Protein AF-0000000066323265 (afdb_homodimer)

Sequence (594 aa):
MENSTPKKISESQIKNLALSGGGFYGFAVVGALKEIFDNYIDPNNIKTISGVSVGSIIATMLAIGYSIDEITKIMFEIDMDTLIKDSYFSYYTLWEKFGMYNADKLEQEIERIIRDKTHIKNCTFSQIEKNLIIVTTNLNYQRTRIFSKLETPTMIISKAVRMSISYPFIMVPVLFEGDLYGDGGETLNYPITLFDDDLDKTIGITFANHNENDDGTLKTRLPINNFYDYIVSLGLTMNRSSYISQISSKYLDRSIVIKINEDISSMQFNLDLKQKEYLFECGIKSVKQQIIKLINHMENSTPKKISESQIKNLALSGGGFYGFAVVGALKEIFDNYIDPNNIKTISGVSVGSIIATMLAIGYSIDEITKIMFEIDMDTLIKDSYFSYYTLWEKFGMYNADKLEQEIERIIRDKTHIKNCTFSQIEKNLIIVTTNLNYQRTRIFSKLETPTMIISKAVRMSISYPFIMVPVLFEGDLYGDGGETLNYPITLFDDDLDKTIGITFANHNENDDGTLKTRLPINNFYDYIVSLGLTMNRSSYISQISSKYLDRSIVIKINEDISSMQFNLDLKQKEYLFECGIKSVKQQIIKLINH

Nearest PDB structures (foldseek):
  4kyi-assembly2_C  TM=6.444E-01  e=1.370E-10  Legionella pneumophila subsp. pneumophila str. Philadelphia 1
  4akf-assembly1_A-2  TM=6.421E-01  e=3.275E-10  Legionella pneumophila
  4kyi-assembly3_E  TM=6.128E-01  e=1.370E-10  Legionella pneumophila subsp. pneumophila str. Philadelphia 1
  4kyi-assembly1_A  TM=6.511E-01  e=1.210E-09  Legionella pneumophila subsp. pneumophila str. Philadelphia 1
  4kyi-assembly4_G  TM=5.946E-01  e=5.645E-10  Legionella pneumophila subsp. pneumophila str. Philadelphia 1

Structure (mmCIF, N/CA/C/O backbone):
data_AF-0000000066323265-model_v1
#
loop_
_entity.id
_entity.type
_entity.pdbx_description
1 polymer 'Uncharacterized protein R571'
#
loop_
_atom_site.group_PDB
_atom_site.id
_atom_site.type_symbol
_atom_site.label_atom_id
_atom_site.label_alt_id
_atom_site.label_comp_id
_atom_site.label_asym_id
_atom_site.label_entity_id
_atom_site.label_seq_id
_atom_site.pdbx_PDB_ins_code
_atom_site.Cartn_x
_atom_site.Cartn_y
_atom_site.Cartn_z
_atom_site.occupancy
_atom_site.B_iso_or_equiv
_atom_site.auth_seq_id
_atom_site.auth_comp_id
_atom_site.auth_asym_id
_atom_site.auth_atom_id
_atom_site.pdbx_PDB_model_num
ATOM 1 N N . MET A 1 1 ? -33.438 32.906 30.25 1 30.38 1 MET A N 1
ATOM 2 C CA . MET A 1 1 ? -33.094 31.5 30.031 1 30.38 1 MET A CA 1
ATOM 3 C C . MET A 1 1 ? -31.625 31.328 29.688 1 30.38 1 MET A C 1
ATOM 5 O O . MET A 1 1 ? -31.172 31.781 28.641 1 30.38 1 MET A O 1
ATOM 9 N N . GLU A 1 2 ? -30.672 31.328 30.656 1 32.47 2 GLU A N 1
ATOM 10 C CA . GLU A 1 2 ? -29.234 31.531 30.609 1 32.47 2 GLU A CA 1
ATOM 11 C C . GLU A 1 2 ? -28.547 30.469 29.766 1 32.47 2 GLU A C 1
ATOM 13 O O . GLU A 1 2 ? -28.781 29.266 29.969 1 32.47 2 GLU A O 1
ATOM 18 N N . ASN A 1 3 ? -28.375 30.656 28.484 1 33.47 3 ASN A N 1
ATOM 19 C CA . ASN A 1 3 ? -27.781 29.781 27.484 1 33.47 3 ASN A CA 1
ATOM 20 C C . ASN A 1 3 ? -26.547 29.078 28.016 1 33.47 3 ASN A C 1
ATOM 22 O O . ASN A 1 3 ? -25.5 29.719 28.219 1 33.47 3 ASN A O 1
ATOM 26 N N . SER A 1 4 ? -26.656 28.141 28.984 1 36 4 SER A N 1
ATOM 27 C CA . SER A 1 4 ? -25.625 27.359 29.641 1 36 4 SER A CA 1
ATOM 28 C C . SER A 1 4 ? -24.609 26.812 28.641 1 36 4 SER A C 1
ATOM 30 O O . SER A 1 4 ? -24.984 26.109 27.688 1 36 4 SER A O 1
ATOM 32 N N . THR A 1 5 ? -23.641 27.547 28.281 1 41.78 5 THR A N 1
ATOM 33 C CA . THR A 1 5 ? -22.5 27.062 27.516 1 41.78 5 THR A CA 1
ATOM 34 C C . THR A 1 5 ? -22.125 25.656 27.938 1 41.78 5 THR A C 1
ATOM 36 O O . THR A 1 5 ? -21.844 25.406 29.109 1 41.78 5 THR A O 1
ATOM 39 N N . PRO A 1 6 ? -22.672 24.547 27.312 1 45.75 6 PRO A N 1
ATOM 40 C CA . PRO A 1 6 ? -22.375 23.172 27.75 1 45.75 6 PRO A CA 1
ATOM 41 C C . PRO A 1 6 ? -20.984 23.047 28.391 1 45.75 6 PRO A C 1
ATOM 43 O O . PRO A 1 6 ? -20.031 23.641 27.891 1 45.75 6 PRO A O 1
ATOM 46 N N . LYS A 1 7 ? -20.812 22.875 29.609 1 49.06 7 LYS A N 1
ATOM 47 C CA . LYS A 1 7 ? -19.641 22.672 30.469 1 49.06 7 LYS A CA 1
ATOM 48 C C . LYS A 1 7 ? -18.594 21.797 29.766 1 49.06 7 LYS A C 1
ATOM 50 O O . LYS A 1 7 ? -18.875 20.656 29.422 1 49.06 7 LYS A O 1
ATOM 55 N N . LYS A 1 8 ? -17.75 22.5 28.766 1 56.75 8 LYS A N 1
ATOM 56 C CA . LYS A 1 8 ? -16.578 21.719 28.328 1 56.75 8 LYS A CA 1
ATOM 57 C C . LYS A 1 8 ? -16.156 20.719 29.391 1 56.75 8 LYS A C 1
ATOM 59 O O . LYS A 1 8 ? -16.266 21 30.594 1 56.75 8 LYS A O 1
ATOM 64 N N . ILE A 1 9 ? -16.25 19.562 29.125 1 54.5 9 ILE A N 1
ATOM 65 C CA . ILE A 1 9 ? -15.953 18.516 30.094 1 54.5 9 ILE A CA 1
ATOM 66 C C . ILE A 1 9 ? -14.617 18.797 30.766 1 54.5 9 ILE A C 1
ATOM 68 O O . ILE A 1 9 ? -13.562 18.75 30.125 1 54.5 9 ILE A O 1
ATOM 72 N N . SER A 1 10 ? -14.547 19.906 31.625 1 50.97 10 SER A N 1
ATOM 73 C CA . SER A 1 10 ? -13.414 20.344 32.438 1 50.97 10 SER A CA 1
ATOM 74 C C . SER A 1 10 ? -12.383 19.234 32.594 1 50.97 10 SER A C 1
ATOM 76 O O . SER A 1 10 ? -11.18 19.5 32.562 1 50.97 10 SER A O 1
ATOM 78 N N . GLU A 1 11 ? -12.742 18.047 33 1 56.28 11 GLU A N 1
ATOM 79 C CA . GLU A 1 11 ? -11.867 16.984 33.5 1 56.28 11 GLU A CA 1
ATOM 80 C C . GLU A 1 11 ? -11.477 16.047 32.375 1 56.28 11 GLU A C 1
ATOM 82 O O . GLU A 1 11 ? -11.242 14.852 32.594 1 56.28 11 GLU A O 1
ATOM 87 N N . SER A 1 12 ? -11.352 16.656 31.125 1 64.69 12 SER A N 1
ATOM 88 C CA . SER A 1 12 ? -11.062 15.648 30.109 1 64.69 12 SER A CA 1
ATOM 89 C C . SER A 1 12 ? -9.609 15.188 30.172 1 64.69 12 SER A C 1
ATOM 91 O O . SER A 1 12 ? -8.703 16 30.375 1 64.69 12 SER A O 1
ATOM 93 N N . GLN A 1 13 ? -9.383 13.969 30.234 1 85.56 13 GLN A N 1
ATOM 94 C CA . GLN A 1 13 ? -8.094 13.305 30.328 1 85.56 13 GLN A CA 1
ATOM 95 C C . GLN A 1 13 ? -7.426 13.195 28.953 1 85.56 13 GLN A C 1
ATOM 97 O O . GLN A 1 13 ? -6.332 12.641 28.844 1 85.56 13 GLN A O 1
ATOM 102 N N . ILE A 1 14 ? -8.023 14.055 28 1 93.25 14 ILE A N 1
ATOM 103 C CA . ILE A 1 14 ? -7.496 13.914 26.641 1 93.25 14 ILE A CA 1
ATOM 104 C C . ILE A 1 14 ? -6.266 14.797 26.469 1 93.25 14 ILE A C 1
ATOM 106 O O . ILE A 1 14 ? -6.324 16.016 26.703 1 93.25 14 ILE A O 1
ATOM 110 N N . LYS A 1 15 ? -5.191 14.195 26 1 96.5 15 LYS A N 1
ATOM 111 C CA . LYS A 1 15 ? -3.926 14.906 25.875 1 96.5 15 LYS A CA 1
ATOM 112 C C . LYS A 1 15 ? -3.352 14.773 24.469 1 96.5 15 LYS A C 1
ATOM 114 O O . LYS A 1 15 ? -2.438 15.508 24.094 1 96.5 15 LYS A O 1
ATOM 119 N N . ASN A 1 16 ? -3.865 13.805 23.688 1 98 16 ASN A N 1
ATOM 120 C CA . ASN A 1 16 ? -3.316 13.508 22.359 1 98 16 ASN A CA 1
ATOM 121 C C . ASN A 1 16 ? -4.383 13.609 21.281 1 98 16 ASN A C 1
ATOM 123 O O . ASN A 1 16 ? -5.535 13.227 21.5 1 98 16 ASN A O 1
ATOM 127 N N . LEU A 1 17 ? -3.959 14.148 20.172 1 98.25 17 LEU A N 1
ATOM 128 C CA . LEU A 1 17 ? -4.781 14.219 18.969 1 98.25 17 LEU A CA 1
ATOM 129 C C . LEU A 1 17 ? -4.074 13.555 17.781 1 98.25 17 LEU A C 1
ATOM 131 O O . LEU A 1 17 ? -2.889 13.789 17.562 1 98.25 17 LEU A O 1
ATOM 135 N N . ALA A 1 18 ? -4.719 12.656 17.094 1 98.69 18 ALA A N 1
ATOM 136 C CA . ALA A 1 18 ? -4.191 12 15.898 1 98.69 18 ALA A CA 1
ATOM 137 C C . ALA A 1 18 ? -5.051 12.32 14.672 1 98.69 18 ALA A C 1
ATOM 139 O O . ALA A 1 18 ? -6.219 11.938 14.617 1 98.69 18 ALA A O 1
ATOM 140 N N . LEU A 1 19 ? -4.461 12.992 13.695 1 98.69 19 LEU A N 1
ATOM 141 C CA . LEU A 1 19 ? -5.184 13.43 12.508 1 98.69 19 LEU A CA 1
ATOM 142 C C . LEU A 1 19 ? -4.75 12.633 11.281 1 98.69 19 LEU A C 1
ATOM 144 O O . LEU A 1 19 ? -3.605 12.742 10.844 1 98.69 19 LEU A O 1
ATOM 148 N N . SER A 1 20 ? -5.648 11.891 10.68 1 97.38 20 SER A N 1
ATOM 149 C CA . SER A 1 20 ? -5.359 11.031 9.539 1 97.38 20 SER A CA 1
ATOM 150 C C . SER A 1 20 ? -5.172 11.852 8.266 1 97.38 20 SER A C 1
ATOM 152 O O . SER A 1 20 ? -5.559 13.023 8.211 1 97.38 20 SER A O 1
ATOM 154 N N . GLY A 1 21 ? -4.52 11.234 7.277 1 95.62 21 GLY A N 1
ATOM 155 C CA . GLY A 1 21 ? -4.555 11.797 5.934 1 95.62 21 GLY A CA 1
ATOM 156 C C . GLY A 1 21 ? -5.93 11.711 5.293 1 95.62 21 GLY A C 1
ATOM 157 O O . GLY A 1 21 ? -6.734 10.844 5.648 1 95.62 21 GLY A O 1
ATOM 158 N N . GLY A 1 22 ? -6.145 12.609 4.418 1 92.19 22 GLY A N 1
ATOM 159 C CA . GLY A 1 22 ? -7.465 12.625 3.807 1 92.19 22 GLY A CA 1
ATOM 160 C C . GLY A 1 22 ? -7.562 13.555 2.613 1 92.19 22 GLY A C 1
ATOM 161 O O . GLY A 1 22 ? -8.664 13.891 2.176 1 92.19 22 GLY A O 1
ATOM 162 N N . GLY A 1 23 ? -6.527 13.969 2.158 1 91.06 23 GLY A N 1
ATOM 163 C CA . GLY A 1 23 ? -6.559 14.875 1.021 1 91.06 23 GLY A CA 1
ATOM 164 C C . GLY A 1 23 ? -7.383 16.125 1.277 1 91.06 23 GLY A C 1
ATOM 165 O O . GLY A 1 23 ? -7.188 16.797 2.285 1 91.06 23 GLY A O 1
ATOM 166 N N . PHE A 1 24 ? -8.336 16.312 0.421 1 90.12 24 PHE A N 1
ATOM 167 C CA . PHE A 1 24 ? -9.109 17.547 0.484 1 90.12 24 PHE A CA 1
ATOM 168 C C . PHE A 1 24 ? -10.227 17.438 1.517 1 90.12 24 PHE A C 1
ATOM 170 O O . PHE A 1 24 ? -11.023 18.359 1.678 1 90.12 24 PHE A O 1
ATOM 177 N N . TYR A 1 25 ? -10.25 16.391 2.238 1 93.38 25 TYR A N 1
ATOM 178 C CA . TYR A 1 25 ? -11.18 16.266 3.359 1 93.38 25 TYR A CA 1
ATOM 179 C C . TYR A 1 25 ? -10.688 17.062 4.559 1 93.38 25 TYR A C 1
ATOM 181 O O . TYR A 1 25 ? -11.312 17.047 5.621 1 93.38 25 TYR A O 1
ATOM 189 N N . GLY A 1 26 ? -9.656 17.781 4.398 1 95.38 26 GLY A N 1
ATOM 190 C CA . GLY A 1 26 ? -9.094 18.594 5.461 1 95.38 26 GLY A CA 1
ATOM 191 C C . GLY A 1 26 ? -10.102 19.562 6.062 1 95.38 26 GLY A C 1
ATOM 192 O O . GLY A 1 26 ? -10.031 19.875 7.25 1 95.38 26 GLY A O 1
ATOM 193 N N . PHE A 1 27 ? -11.055 19.984 5.273 1 96.94 27 PHE A N 1
ATOM 194 C CA . PHE A 1 27 ? -12.086 20.891 5.754 1 96.94 27 PHE A CA 1
ATOM 195 C C . PHE A 1 27 ? -12.961 20.219 6.809 1 96.94 27 PHE A C 1
ATOM 197 O O . PHE A 1 27 ? -13.414 20.859 7.754 1 96.94 27 PHE A O 1
ATOM 204 N N . ALA A 1 28 ? -13.164 18.969 6.605 1 97.69 28 ALA A N 1
ATOM 205 C CA . ALA A 1 28 ? -13.945 18.203 7.578 1 97.69 28 ALA A CA 1
ATOM 206 C C . ALA A 1 28 ? -13.211 18.094 8.906 1 97.69 28 ALA A C 1
ATOM 208 O O . ALA A 1 28 ? -13.828 18.156 9.977 1 97.69 28 ALA A O 1
ATOM 209 N N . VAL A 1 29 ? -11.938 17.953 8.867 1 98.19 29 VAL A N 1
ATOM 210 C CA . VAL A 1 29 ? -11.117 17.891 10.078 1 98.19 29 VAL A CA 1
ATOM 211 C C . VAL A 1 29 ? -11.242 19.203 10.852 1 98.19 29 VAL A C 1
ATOM 213 O O . VAL A 1 29 ? -11.414 19.203 12.07 1 98.19 29 VAL A O 1
ATOM 216 N N . VAL A 1 30 ? -11.18 20.25 10.133 1 98.44 30 VAL A N 1
ATOM 217 C CA . VAL A 1 30 ? -11.266 21.578 10.758 1 98.44 30 VAL A CA 1
ATOM 218 C C . VAL A 1 30 ? -12.633 21.734 11.422 1 98.44 30 VAL A C 1
ATOM 220 O O . VAL A 1 30 ? -12.727 22.234 12.547 1 98.44 30 VAL A O 1
ATOM 223 N N . GLY A 1 31 ? -13.688 21.344 10.742 1 98.56 31 GLY A N 1
ATOM 224 C CA . GLY A 1 31 ? -15.008 21.375 11.336 1 98.56 31 GLY A CA 1
ATOM 225 C C . GLY A 1 31 ? -15.109 20.531 12.602 1 98.56 31 GLY A C 1
ATOM 226 O O . GLY A 1 31 ? -15.688 20.969 13.594 1 98.56 31 GLY A O 1
ATOM 227 N N . ALA A 1 32 ? -14.57 19.375 12.531 1 98.56 32 ALA A N 1
ATOM 228 C CA . ALA A 1 32 ? -14.578 18.484 13.688 1 98.56 32 ALA A CA 1
ATOM 229 C C . ALA A 1 32 ? -13.844 19.109 14.867 1 98.56 32 ALA A C 1
ATOM 231 O O . ALA A 1 32 ? -14.359 19.141 15.992 1 98.56 32 ALA A O 1
ATOM 232 N N . LEU A 1 33 ? -12.703 19.625 14.609 1 98.5 33 LEU A N 1
ATOM 233 C CA . LEU A 1 33 ? -11.891 20.219 15.664 1 98.5 33 LEU A CA 1
ATOM 234 C C . LEU A 1 33 ? -12.578 21.438 16.266 1 98.5 33 LEU A C 1
ATOM 236 O O . LEU A 1 33 ? -12.5 21.672 17.469 1 98.5 33 LEU A O 1
ATOM 240 N N . LYS A 1 34 ? -13.172 22.234 15.398 1 98.38 34 LYS A N 1
ATOM 241 C CA . LYS A 1 34 ? -13.906 23.391 15.906 1 98.38 34 LYS A CA 1
ATOM 242 C C . LYS A 1 34 ? -14.984 22.953 16.906 1 98.38 34 LYS A C 1
ATOM 244 O O . LYS A 1 34 ? -15.094 23.531 17.984 1 98.38 34 LYS A O 1
ATOM 249 N N . GLU A 1 35 ? -15.742 21.984 16.5 1 98 35 GLU A N 1
ATOM 250 C CA . GLU A 1 35 ? -16.781 21.484 17.391 1 98 35 GLU A CA 1
ATOM 251 C C . GLU A 1 35 ? -16.188 20.938 18.688 1 98 35 GLU A C 1
ATOM 253 O O . GLU A 1 35 ? -16.719 21.172 19.781 1 98 35 GLU A O 1
ATOM 258 N N . ILE A 1 36 ? -15.117 20.266 18.641 1 96.94 36 ILE A N 1
ATOM 259 C CA . ILE A 1 36 ? -14.469 19.656 19.812 1 96.94 36 ILE A CA 1
ATOM 260 C C . ILE A 1 36 ? -13.984 20.75 20.75 1 96.94 36 ILE A C 1
ATOM 262 O O . ILE A 1 36 ? -14.281 20.734 21.953 1 96.94 36 ILE A O 1
ATOM 266 N N . PHE A 1 37 ? -13.266 21.688 20.219 1 96.31 37 PHE A N 1
ATOM 267 C CA . PHE A 1 37 ? -12.586 22.672 21.047 1 96.31 37 PHE A CA 1
ATOM 268 C C . PHE A 1 37 ? -13.57 23.719 21.562 1 96.31 37 PHE A C 1
ATOM 270 O O . PHE A 1 37 ? -13.391 24.281 22.641 1 96.31 37 PHE A O 1
ATOM 277 N N . ASP A 1 38 ? -14.586 23.969 20.797 1 96 38 ASP A N 1
ATOM 278 C CA . ASP A 1 38 ? -15.57 24.953 21.219 1 96 38 ASP A CA 1
ATOM 279 C C . ASP A 1 38 ? -16.453 24.406 22.344 1 96 38 ASP A C 1
ATOM 281 O O . ASP A 1 38 ? -16.922 25.156 23.188 1 96 38 ASP A O 1
ATOM 285 N N . ASN A 1 39 ? -16.609 23.094 22.422 1 94.25 39 ASN A N 1
ATOM 286 C CA . ASN A 1 39 ? -17.719 22.625 23.25 1 94.25 39 ASN A CA 1
ATOM 287 C C . ASN A 1 39 ? -17.281 21.531 24.219 1 94.25 39 ASN A C 1
ATOM 289 O O . ASN A 1 39 ? -17.969 21.25 25.203 1 94.25 39 ASN A O 1
ATOM 293 N N . TYR A 1 40 ? -16.094 20.938 23.938 1 93.25 40 TYR A N 1
ATOM 294 C CA . TYR A 1 40 ? -15.898 19.719 24.703 1 93.25 40 TYR A CA 1
ATOM 295 C C . TYR A 1 40 ? -14.523 19.703 25.359 1 93.25 40 TYR A C 1
ATOM 297 O O . TYR A 1 40 ? -14.375 19.266 26.5 1 93.25 40 TYR A O 1
ATOM 305 N N . ILE A 1 41 ? -13.555 20.172 24.625 1 93.19 41 ILE A N 1
ATOM 306 C CA . ILE A 1 41 ? -12.188 20.047 25.125 1 93.19 41 ILE A CA 1
ATOM 307 C C . ILE A 1 41 ? -11.469 21.391 25.031 1 93.19 41 ILE A C 1
ATOM 309 O O . ILE A 1 41 ? -11.555 22.078 24 1 93.19 41 ILE A O 1
ATOM 313 N N . ASP A 1 42 ? -10.805 21.688 26.094 1 94.06 42 ASP A N 1
ATOM 314 C CA . ASP A 1 42 ? -9.914 22.844 26.047 1 94.06 42 ASP A CA 1
ATOM 315 C C . ASP A 1 42 ? -8.672 22.531 25.203 1 94.06 42 ASP A C 1
ATOM 317 O O . ASP A 1 42 ? -7.895 21.641 25.547 1 94.06 42 ASP A O 1
ATOM 321 N N . PRO A 1 43 ? -8.461 23.297 24.141 1 94.88 43 PRO A N 1
ATOM 322 C CA . PRO A 1 43 ? -7.316 23.016 23.266 1 94.88 43 PRO A CA 1
ATOM 323 C C . PRO A 1 43 ? -5.984 23.062 24.016 1 94.88 43 PRO A C 1
ATOM 325 O O . PRO A 1 43 ? -5.016 22.438 23.594 1 94.88 43 PRO A O 1
ATOM 328 N N . ASN A 1 44 ? -5.926 23.75 25.109 1 93.81 44 ASN A N 1
ATOM 329 C CA . ASN A 1 44 ? -4.699 23.859 25.891 1 93.81 44 ASN A CA 1
ATOM 330 C C . ASN A 1 44 ? -4.352 22.531 26.578 1 93.81 44 ASN A C 1
ATOM 332 O O . ASN A 1 44 ? -3.215 22.328 27 1 93.81 44 ASN A O 1
ATOM 336 N N . ASN A 1 45 ? -5.301 21.688 26.672 1 94.25 45 ASN A N 1
ATOM 337 C CA . ASN A 1 45 ? -5.066 20.375 27.25 1 94.25 45 ASN A CA 1
ATOM 338 C C . ASN A 1 45 ? -4.316 19.453 26.297 1 94.25 45 ASN A C 1
ATOM 340 O O . ASN A 1 45 ? -3.73 18.453 26.719 1 94.25 45 ASN A O 1
ATOM 344 N N . ILE A 1 46 ? -4.406 19.75 25.062 1 96.94 46 ILE A N 1
ATOM 345 C CA . ILE A 1 46 ? -3.736 18.922 24.062 1 96.94 46 ILE A CA 1
ATOM 346 C C . ILE A 1 46 ? -2.229 19.156 24.109 1 96.94 46 ILE A C 1
ATOM 348 O O . ILE A 1 46 ? -1.77 20.297 23.922 1 96.94 46 ILE A O 1
ATOM 352 N N . LYS A 1 47 ? -1.483 18.062 24.328 1 97.56 47 LYS A N 1
ATOM 353 C CA . LYS A 1 47 ? -0.037 18.188 24.484 1 97.56 47 LYS A CA 1
ATOM 354 C C . LYS A 1 47 ? 0.695 17.625 23.266 1 97.56 47 LYS A C 1
ATOM 356 O O . LYS A 1 47 ? 1.784 18.078 22.922 1 97.56 47 LYS A O 1
ATOM 361 N N . THR A 1 48 ? 0.13 16.578 22.703 1 98.38 48 THR A N 1
ATOM 362 C CA . THR A 1 48 ? 0.737 15.922 21.547 1 98.38 48 THR A CA 1
ATOM 363 C C . THR A 1 48 ? -0.253 15.836 20.391 1 98.38 48 THR A C 1
ATOM 365 O O . THR A 1 48 ? -1.419 15.492 20.578 1 98.38 48 THR A O 1
ATOM 368 N N . ILE A 1 49 ? 0.219 16.203 19.203 1 98.75 49 ILE A N 1
ATOM 369 C CA . ILE A 1 49 ? -0.61 16.125 18 1 98.75 49 ILE A CA 1
ATOM 370 C C . ILE A 1 49 ? 0.156 15.43 16.891 1 98.75 49 ILE A C 1
ATOM 372 O O . ILE A 1 49 ? 1.289 15.805 16.578 1 98.75 49 ILE A O 1
ATOM 376 N N . SER A 1 50 ? -0.375 14.383 16.328 1 98.81 50 SER A N 1
ATOM 377 C CA . SER A 1 50 ? 0.195 13.711 15.164 1 98.81 50 SER A CA 1
ATOM 378 C C . SER A 1 50 ? -0.652 13.945 13.914 1 98.81 50 SER A C 1
ATOM 380 O O . SER A 1 50 ? -1.868 14.125 14.008 1 98.81 50 SER A O 1
ATOM 382 N N . GLY A 1 51 ? 0.007 14.023 12.789 1 98.75 51 GLY A N 1
ATOM 383 C CA . GLY A 1 51 ? -0.721 14.266 11.555 1 98.75 51 GLY A CA 1
ATOM 384 C C . GLY A 1 51 ? -0.06 13.633 10.336 1 98.75 51 GLY A C 1
ATOM 385 O O . GLY A 1 51 ? 1.161 13.469 10.305 1 98.75 51 GLY A O 1
ATOM 386 N N . VAL A 1 52 ? -0.889 13.344 9.352 1 98.19 52 VAL A N 1
ATOM 387 C CA . VAL A 1 52 ? -0.461 12.797 8.07 1 98.19 52 VAL A CA 1
ATOM 388 C C . VAL A 1 52 ? -1.088 13.594 6.93 1 98.19 52 VAL A C 1
ATOM 390 O O . VAL A 1 52 ? -2.285 13.891 6.957 1 98.19 52 VAL A O 1
ATOM 393 N N . SER A 1 53 ? -0.28 13.938 5.883 1 97 53 SER A N 1
ATOM 394 C CA . SER A 1 53 ? -0.766 14.68 4.723 1 97 53 SER A CA 1
ATOM 395 C C . SER A 1 53 ? -1.51 15.938 5.145 1 97 53 SER A C 1
ATOM 397 O O . SER A 1 53 ? -0.966 16.781 5.871 1 97 53 SER A O 1
ATOM 399 N N . VAL A 1 54 ? -2.746 16.094 4.789 1 96 54 VAL A N 1
ATOM 400 C CA . VAL A 1 54 ? -3.492 17.281 5.172 1 96 54 VAL A CA 1
ATOM 401 C C . VAL A 1 54 ? -3.586 17.375 6.695 1 96 54 VAL A C 1
ATOM 403 O O . VAL A 1 54 ? -3.57 18.469 7.262 1 96 54 VAL A O 1
ATOM 406 N N . GLY A 1 55 ? -3.619 16.234 7.324 1 98 55 GLY A N 1
ATOM 407 C CA . GLY A 1 55 ? -3.596 16.203 8.781 1 98 55 GLY A CA 1
ATOM 408 C C . GLY A 1 55 ? -2.342 16.828 9.367 1 98 55 GLY A C 1
ATOM 409 O O . GLY A 1 55 ? -2.381 17.422 10.445 1 98 55 GLY A O 1
ATOM 410 N N . SER A 1 56 ? -1.242 16.656 8.656 1 98.69 56 SER A N 1
ATOM 411 C CA . SER 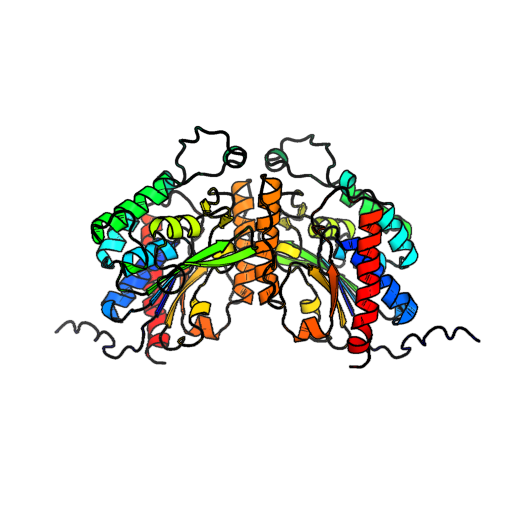A 1 56 ? 0.005 17.234 9.133 1 98.69 56 SER A CA 1
ATOM 412 C C . SER A 1 56 ? -0.032 18.766 9.062 1 98.69 56 SER A C 1
ATOM 414 O O . SER A 1 56 ? 0.549 19.453 9.906 1 98.69 56 SER A O 1
ATOM 416 N N . ILE A 1 57 ? -0.706 19.328 8.086 1 98 57 ILE A N 1
ATOM 417 C CA . ILE A 1 57 ? -0.858 20.766 7.961 1 98 57 ILE A CA 1
ATOM 418 C C . ILE A 1 57 ? -1.651 21.312 9.148 1 98 57 ILE A C 1
ATOM 420 O O . ILE A 1 57 ? -1.209 22.234 9.828 1 98 57 ILE A O 1
ATOM 424 N N . ILE A 1 58 ? -2.727 20.703 9.422 1 98.62 58 ILE A N 1
ATOM 425 C CA . ILE A 1 58 ? -3.619 21.141 10.492 1 98.62 58 ILE A CA 1
ATOM 426 C C . ILE A 1 58 ? -2.955 20.922 11.844 1 98.62 58 ILE A C 1
ATOM 428 O O . ILE A 1 58 ? -2.994 21.797 12.711 1 98.62 58 ILE A O 1
ATOM 432 N N . ALA A 1 59 ? -2.328 19.781 11.977 1 98.88 59 ALA A N 1
ATOM 433 C CA . ALA A 1 59 ? -1.607 19.484 13.219 1 98.88 59 ALA A CA 1
ATOM 434 C C . ALA A 1 59 ? -0.546 20.547 13.5 1 98.88 59 ALA A C 1
ATOM 436 O O . ALA A 1 59 ? -0.393 20.984 14.641 1 98.88 59 ALA A O 1
ATOM 437 N N . THR A 1 60 ? 0.12 20.906 12.477 1 98.88 60 THR A N 1
ATOM 438 C CA . THR A 1 60 ? 1.177 21.906 12.609 1 98.88 60 THR A CA 1
ATOM 439 C C . THR A 1 60 ? 0.603 23.234 13.078 1 98.88 60 THR A C 1
ATOM 441 O O . THR A 1 60 ? 1.1 23.828 14.039 1 98.88 60 THR A O 1
ATOM 444 N N . MET A 1 61 ? -0.432 23.703 12.438 1 98.75 61 MET A N 1
ATOM 445 C CA . MET A 1 61 ? -1.022 24.984 12.82 1 98.75 61 MET A CA 1
ATOM 446 C C . MET A 1 61 ? -1.504 24.938 14.266 1 98.75 61 MET A C 1
ATOM 448 O O . MET A 1 61 ? -1.294 25.906 15.016 1 98.75 61 MET A O 1
ATOM 452 N N . LEU A 1 62 ? -2.076 23.859 14.68 1 98.44 62 LEU A N 1
ATOM 453 C CA . LEU A 1 62 ? -2.512 23.719 16.062 1 98.44 62 LEU A CA 1
ATOM 454 C C . LEU A 1 62 ? -1.319 23.734 17.016 1 98.44 62 LEU A C 1
ATOM 456 O O . LEU A 1 62 ? -1.353 24.422 18.031 1 98.44 62 LEU A O 1
ATOM 460 N N . ALA A 1 63 ? -0.334 23.062 16.641 1 98.56 63 ALA A N 1
ATOM 461 C CA . ALA A 1 63 ? 0.814 22.875 17.516 1 98.56 63 ALA A CA 1
ATOM 462 C C . ALA A 1 63 ? 1.557 24.188 17.734 1 98.56 63 ALA A C 1
ATOM 464 O O . ALA A 1 63 ? 2.115 24.422 18.812 1 98.56 63 ALA A O 1
ATOM 465 N N . ILE A 1 64 ? 1.552 25.016 16.75 1 98.25 64 ILE A N 1
ATOM 466 C CA . ILE A 1 64 ? 2.355 26.234 16.875 1 98.25 64 ILE A CA 1
ATOM 467 C C . ILE A 1 64 ? 1.524 27.344 17.5 1 98.25 64 ILE A C 1
ATOM 469 O O . ILE A 1 64 ? 2.033 28.438 17.766 1 98.25 64 ILE A O 1
ATOM 473 N N . GLY A 1 65 ? 0.123 27.141 17.609 1 97.62 65 GLY A N 1
ATOM 474 C CA . GLY A 1 65 ? -0.616 28.047 18.484 1 97.62 65 GLY A CA 1
ATOM 475 C C . GLY A 1 65 ? -1.748 28.766 17.766 1 97.62 65 GLY A C 1
ATOM 476 O O . GLY A 1 65 ? -2.371 29.672 18.328 1 97.62 65 GLY A O 1
ATOM 477 N N . TYR A 1 66 ? -2.012 28.422 16.547 1 98.31 66 TYR A N 1
ATOM 478 C CA . TYR A 1 66 ? -3.197 28.984 15.914 1 98.31 66 TYR A CA 1
ATOM 479 C C . TYR A 1 66 ? -4.469 28.484 16.594 1 98.31 66 TYR A C 1
ATOM 481 O O . TYR A 1 66 ? -4.566 27.312 16.969 1 98.31 66 TYR A O 1
ATOM 489 N N . SER A 1 67 ? -5.391 29.438 16.766 1 98 67 SER A N 1
ATOM 490 C CA . SER A 1 67 ? -6.719 29.016 17.219 1 98 67 SER A CA 1
ATOM 491 C C . SER A 1 67 ? -7.48 28.312 16.109 1 98 67 SER A C 1
ATOM 493 O O . SER A 1 67 ? -7.133 28.422 14.93 1 98 67 SER A O 1
ATOM 495 N N . ILE A 1 68 ? -8.484 27.594 16.5 1 98.19 68 ILE A N 1
ATOM 496 C CA . ILE A 1 68 ? -9.266 26.859 15.5 1 98.19 68 ILE A CA 1
ATOM 497 C C . ILE A 1 68 ? -9.953 27.828 14.562 1 98.19 68 ILE A C 1
ATOM 499 O O . ILE A 1 68 ? -10.117 27.547 13.367 1 98.19 68 ILE A O 1
ATOM 503 N N . ASP A 1 69 ? -10.352 28.953 15.055 1 98.19 69 ASP A N 1
ATOM 504 C CA . ASP A 1 69 ? -10.961 29.984 14.203 1 98.19 69 ASP A CA 1
ATOM 505 C C . ASP A 1 69 ? -9.953 30.5 13.18 1 98.19 69 ASP A C 1
ATOM 507 O O . ASP A 1 69 ? -10.297 30.703 12.008 1 98.19 69 ASP A O 1
ATOM 511 N N . GLU A 1 70 ? -8.766 30.766 13.609 1 98.5 70 GLU A N 1
ATOM 512 C CA . GLU A 1 70 ? -7.719 31.188 12.688 1 98.5 70 GLU A CA 1
ATOM 513 C C . GLU A 1 70 ? -7.441 30.109 11.641 1 98.5 70 GLU A C 1
ATOM 515 O O . GLU A 1 70 ? -7.297 30.406 10.453 1 98.5 70 GLU A O 1
ATOM 520 N N . ILE A 1 71 ? -7.367 28.922 12.07 1 98.56 71 ILE A N 1
ATOM 521 C CA . ILE A 1 71 ? -7.098 27.812 11.172 1 98.56 71 ILE A CA 1
ATOM 522 C C . ILE A 1 71 ? -8.211 27.703 10.133 1 98.56 71 ILE A C 1
ATOM 524 O O . ILE A 1 71 ? -7.945 27.5 8.953 1 98.56 71 ILE A O 1
ATOM 528 N N . THR A 1 72 ? -9.453 27.781 10.617 1 98.12 72 THR A N 1
ATOM 529 C CA . THR A 1 72 ? -10.594 27.75 9.711 1 98.12 72 THR A CA 1
ATOM 530 C C . THR A 1 72 ? -10.453 28.797 8.617 1 98.12 72 THR A C 1
ATOM 532 O O . THR A 1 72 ? -10.586 28.5 7.43 1 98.12 72 THR A O 1
ATOM 535 N N . LYS A 1 73 ? -10.133 29.969 9.008 1 98 73 LYS A N 1
ATOM 536 C CA . LYS A 1 73 ? -9.961 31.078 8.055 1 98 73 LYS A CA 1
ATOM 537 C C . LYS A 1 73 ? -8.836 30.766 7.066 1 98 73 LYS A C 1
ATOM 539 O O . LYS A 1 73 ? -9.016 30.922 5.859 1 98 73 LYS A O 1
ATOM 544 N N . ILE A 1 74 ? -7.711 30.375 7.559 1 97.69 74 ILE A N 1
ATOM 545 C CA . ILE A 1 74 ? -6.547 30.094 6.727 1 97.69 74 ILE A CA 1
ATOM 546 C C . ILE A 1 74 ? -6.887 29 5.711 1 97.69 74 ILE A C 1
ATOM 548 O O . ILE A 1 74 ? -6.602 29.141 4.52 1 97.69 74 ILE A O 1
ATOM 552 N N . MET A 1 75 ? -7.523 27.922 6.137 1 96.56 75 MET A N 1
ATOM 553 C CA . MET A 1 75 ? -7.844 26.797 5.273 1 96.56 75 MET A CA 1
ATOM 554 C C . MET A 1 75 ? -8.797 27.203 4.156 1 96.56 75 MET A C 1
ATOM 556 O O . MET A 1 75 ? -8.68 26.734 3.023 1 96.56 75 MET A O 1
ATOM 560 N N . PHE A 1 76 ? -9.711 28.016 4.473 1 95.94 76 PHE A N 1
ATOM 561 C CA . PHE A 1 76 ? -10.703 28.422 3.486 1 95.94 76 PHE A CA 1
ATOM 562 C C . PHE A 1 76 ? -10.117 29.438 2.52 1 95.94 76 PHE A C 1
ATOM 564 O O . PHE A 1 76 ? -10.609 29.609 1.405 1 95.94 76 PHE A O 1
ATOM 571 N N . GLU A 1 77 ? -9.047 30.062 2.9 1 94.38 77 GLU A N 1
ATOM 572 C CA . GLU A 1 77 ? -8.461 31.109 2.076 1 94.38 77 GLU A CA 1
ATOM 573 C C . GLU A 1 77 ? -7.332 30.578 1.205 1 94.38 77 GLU A C 1
ATOM 575 O O . GLU A 1 77 ? -7.082 31.078 0.112 1 94.38 77 GLU A O 1
ATOM 580 N N . ILE A 1 78 ? -6.676 29.578 1.654 1 90.81 78 ILE A N 1
ATOM 581 C CA . ILE A 1 78 ? -5.531 29.031 0.935 1 90.81 78 ILE A CA 1
ATOM 582 C C . ILE A 1 78 ? -6.004 28.359 -0.352 1 90.81 78 ILE A C 1
ATOM 584 O O . ILE A 1 78 ? -7.031 27.672 -0.362 1 90.81 78 ILE A O 1
ATOM 588 N N . ASP A 1 79 ? -5.316 28.609 -1.411 1 88.81 79 ASP A N 1
ATOM 589 C CA . ASP A 1 79 ? -5.566 27.938 -2.684 1 88.81 79 ASP A CA 1
ATOM 590 C C . ASP A 1 79 ? -4.637 26.734 -2.863 1 88.81 79 ASP A C 1
ATOM 592 O O . ASP A 1 79 ? -3.646 26.812 -3.592 1 88.81 79 ASP A O 1
ATOM 596 N N . MET A 1 80 ? -5.027 25.688 -2.303 1 85.12 80 MET A N 1
ATOM 597 C CA . MET A 1 80 ? -4.203 24.484 -2.305 1 85.12 80 MET A CA 1
ATOM 598 C C . MET A 1 80 ? -3.965 23.984 -3.729 1 85.12 80 MET A C 1
ATOM 600 O O . MET A 1 80 ? -2.875 23.516 -4.051 1 85.12 80 MET A O 1
ATOM 604 N N . ASP A 1 81 ? -4.949 24.141 -4.555 1 86.44 81 ASP A N 1
ATOM 605 C CA . ASP A 1 81 ? -4.836 23.688 -5.938 1 86.44 81 ASP A CA 1
ATOM 606 C C . ASP A 1 81 ? -3.676 24.375 -6.652 1 86.44 81 ASP A C 1
ATOM 608 O O . ASP A 1 81 ? -2.807 23.703 -7.215 1 86.44 81 ASP A O 1
ATOM 612 N N . THR A 1 82 ? -3.66 25.625 -6.531 1 82.12 82 THR A N 1
ATOM 613 C CA . THR A 1 82 ? -2.635 26.406 -7.215 1 82.12 82 THR A CA 1
ATOM 614 C C . THR A 1 82 ? -1.264 26.156 -6.586 1 82.12 82 THR A C 1
ATOM 616 O O . THR A 1 82 ? -0.252 26.125 -7.289 1 82.12 82 THR A O 1
ATOM 619 N N . LEU A 1 83 ? -1.311 25.953 -5.34 1 84.19 83 LEU A N 1
ATOM 620 C CA . LEU A 1 83 ? -0.046 25.766 -4.637 1 84.19 83 LEU A CA 1
ATOM 621 C C . LEU A 1 83 ? 0.571 24.422 -4.988 1 84.19 83 LEU A C 1
ATOM 623 O O . LEU A 1 83 ? 1.796 24.297 -5.074 1 84.19 83 LEU A O 1
ATOM 627 N N . ILE A 1 84 ? -0.248 23.5 -5.25 1 80.81 84 ILE A N 1
ATOM 628 C CA . ILE A 1 84 ? 0.222 22.172 -5.621 1 80.81 84 ILE A CA 1
ATOM 629 C C . ILE A 1 84 ? 0.642 22.156 -7.09 1 80.81 84 ILE A C 1
ATOM 631 O O . ILE A 1 84 ? 1.717 21.656 -7.43 1 80.81 84 ILE A O 1
ATOM 635 N N . LYS A 1 85 ? -0.205 22.766 -7.977 1 74.06 85 LYS A N 1
ATOM 636 C CA . LYS A 1 85 ? -0.002 22.719 -9.422 1 74.06 85 LYS A CA 1
ATOM 637 C C . LYS A 1 85 ? 1.006 23.781 -9.859 1 74.06 85 LYS A C 1
ATOM 639 O O . LYS A 1 85 ? 0.796 24.469 -10.867 1 74.06 85 LYS A O 1
ATOM 644 N N . ASP A 1 86 ? 2.018 24.078 -9.109 1 68.44 86 ASP A N 1
ATOM 645 C CA . ASP A 1 86 ? 2.961 25.141 -9.438 1 68.44 86 ASP A CA 1
ATOM 646 C C . ASP A 1 86 ? 3.734 24.812 -10.711 1 68.44 86 ASP A C 1
ATOM 648 O O . ASP A 1 86 ? 4.004 23.641 -11 1 68.44 86 ASP A O 1
ATOM 652 N N . SER A 1 87 ? 3.271 25.344 -11.938 1 54.28 87 SER A N 1
ATOM 653 C CA . SER A 1 87 ? 3.764 25.109 -13.289 1 54.28 87 SER A CA 1
ATOM 654 C C . SER A 1 87 ? 5.277 25.297 -13.367 1 54.28 87 SER A C 1
ATOM 656 O O . SER A 1 87 ? 5.859 25.25 -14.453 1 54.28 87 SER A O 1
ATOM 658 N N . TYR A 1 88 ? 5.895 25.953 -12.375 1 48.06 88 TYR A N 1
ATOM 659 C CA . TYR A 1 88 ? 7.191 26.406 -12.867 1 48.06 88 TYR A CA 1
ATOM 660 C C . TYR A 1 88 ? 8.055 25.219 -13.289 1 48.06 88 TYR A C 1
ATOM 662 O O . TYR A 1 88 ? 8.828 24.703 -12.484 1 48.06 88 TYR A O 1
ATOM 670 N N . PHE A 1 89 ? 7.465 24.406 -13.945 1 44.94 89 PHE A N 1
ATOM 671 C CA . PHE A 1 89 ? 8.453 23.359 -14.195 1 44.94 89 PHE A CA 1
ATOM 672 C C . PHE A 1 89 ? 9.609 23.891 -15.023 1 44.94 89 PHE A C 1
ATOM 674 O O . PHE A 1 89 ? 9.469 24.109 -16.234 1 44.94 89 PHE A O 1
ATOM 681 N N . SER A 1 90 ? 10.328 24.844 -14.789 1 36.72 90 SER A N 1
ATOM 682 C CA . SER A 1 90 ? 11.516 24.734 -15.641 1 36.72 90 SER A CA 1
ATOM 683 C C . SER A 1 90 ? 11.977 23.281 -15.758 1 36.72 90 SER A C 1
ATOM 685 O O . SER A 1 90 ? 12.203 22.781 -16.859 1 36.72 90 SER A O 1
ATOM 687 N N . TYR A 1 91 ? 12.93 22.891 -14.797 1 37.56 91 TYR A N 1
ATOM 688 C CA . TYR A 1 91 ? 13.953 21.875 -15.023 1 37.56 91 TYR A CA 1
ATOM 689 C C . TYR A 1 91 ? 13.32 20.5 -15.156 1 37.56 91 TYR A C 1
ATOM 691 O O . TYR A 1 91 ? 12.328 20.188 -14.492 1 37.56 91 TYR A O 1
ATOM 699 N N . TYR A 1 92 ? 13.484 19.688 -16.266 1 42.12 92 TYR A N 1
ATOM 700 C CA . TYR A 1 92 ? 13.375 18.391 -16.922 1 42.12 92 TYR A CA 1
ATOM 701 C C . TYR A 1 92 ? 13.539 17.266 -15.922 1 42.12 92 TYR A C 1
ATOM 703 O O . TYR A 1 92 ? 14.57 16.578 -15.906 1 42.12 92 TYR A O 1
ATOM 711 N N . THR A 1 93 ? 13.258 17.438 -14.656 1 47.22 93 THR A N 1
ATOM 712 C CA . THR A 1 93 ? 13.633 16.25 -13.883 1 47.22 93 THR A CA 1
ATOM 713 C C . THR A 1 93 ? 12.75 15.062 -14.258 1 47.22 93 THR A C 1
ATOM 715 O O . THR A 1 93 ? 11.68 15.234 -14.844 1 47.22 93 THR A O 1
ATOM 718 N N . LEU A 1 94 ? 13.375 13.867 -14.203 1 46.94 94 LEU A N 1
ATOM 719 C CA . LEU A 1 94 ? 12.789 12.547 -14.43 1 46.94 94 LEU A CA 1
ATOM 720 C C . LEU A 1 94 ? 11.336 12.516 -13.969 1 46.94 94 LEU A C 1
ATOM 722 O O . LEU A 1 94 ? 10.484 11.922 -14.625 1 46.94 94 LEU A O 1
ATOM 726 N N . TRP A 1 95 ? 10.945 13.406 -13.008 1 53.34 95 TRP A N 1
ATOM 727 C CA . TRP A 1 95 ? 9.625 13.336 -12.391 1 53.34 95 TRP A CA 1
ATOM 728 C C . TRP A 1 95 ? 8.602 14.133 -13.188 1 53.34 95 TRP A C 1
ATOM 730 O O . TRP A 1 95 ? 7.453 13.719 -13.328 1 53.34 95 TRP A O 1
ATOM 740 N N . GLU A 1 96 ? 9.086 15.227 -13.641 1 54.47 96 GLU A N 1
ATOM 741 C CA . GLU A 1 96 ? 8.18 16.094 -14.383 1 54.47 96 GLU A CA 1
ATOM 742 C C . GLU A 1 96 ? 7.738 15.453 -15.688 1 54.47 96 GLU A C 1
ATOM 744 O O . GLU A 1 96 ? 6.613 15.68 -16.156 1 54.47 96 GLU A O 1
ATOM 749 N N . LYS A 1 97 ? 8.719 14.656 -16.031 1 54.34 97 LYS A N 1
ATOM 750 C CA . LYS A 1 97 ? 8.398 13.914 -17.25 1 54.34 97 LYS A CA 1
ATOM 751 C C . LYS A 1 97 ? 7.172 13.031 -17.047 1 54.34 97 LYS A C 1
ATOM 753 O O . LYS A 1 97 ? 6.438 12.75 -18 1 54.34 97 LYS A O 1
ATOM 758 N N . PHE A 1 98 ? 7.012 12.922 -15.695 1 60.88 98 PHE A N 1
ATOM 759 C CA . PHE A 1 98 ? 5.895 12.008 -15.484 1 60.88 98 PHE A CA 1
ATOM 760 C C . PHE A 1 98 ? 4.672 12.758 -14.969 1 60.88 98 PHE A C 1
ATOM 762 O O . PHE A 1 98 ? 3.74 12.148 -14.445 1 60.88 98 PHE A O 1
ATOM 769 N N . GLY A 1 99 ? 4.797 14.148 -15.07 1 62.31 99 GLY A N 1
ATOM 770 C CA . GLY A 1 99 ? 3.619 14.977 -14.852 1 62.31 99 GLY A CA 1
ATOM 771 C C . GLY A 1 99 ? 3.363 15.273 -13.391 1 62.31 99 GLY A C 1
ATOM 772 O O . GLY A 1 99 ? 2.264 15.695 -13.023 1 62.31 99 GLY A O 1
ATOM 773 N N . MET A 1 100 ? 4.352 15.086 -12.586 1 76.06 100 MET A N 1
ATOM 774 C CA . MET A 1 100 ? 4.156 15.367 -11.164 1 76.06 100 MET A CA 1
ATOM 775 C C . MET A 1 100 ? 4.422 16.844 -10.859 1 76.06 100 MET A C 1
ATOM 777 O O . MET A 1 100 ? 5.242 17.469 -11.516 1 76.06 100 MET A O 1
ATOM 781 N N . TYR A 1 101 ? 3.721 17.344 -9.812 1 78.88 101 TYR A N 1
ATOM 782 C CA . TYR A 1 101 ? 3.855 18.734 -9.414 1 78.88 101 TYR A CA 1
ATOM 783 C C . TYR A 1 101 ? 4.957 18.906 -8.375 1 78.88 101 TYR A C 1
ATOM 785 O O . TYR A 1 101 ? 5.102 18.062 -7.477 1 78.88 101 TYR A O 1
ATOM 793 N N . ASN A 1 102 ? 5.73 19.859 -8.461 1 77.44 102 ASN A N 1
ATOM 794 C CA . ASN A 1 102 ? 6.836 20.094 -7.535 1 77.44 102 ASN A CA 1
ATOM 795 C C . ASN A 1 102 ? 6.332 20.562 -6.176 1 77.44 102 ASN A C 1
ATOM 797 O O . ASN A 1 102 ? 6.93 20.25 -5.145 1 77.44 102 ASN A O 1
ATOM 801 N N . ALA A 1 103 ? 5.312 21.297 -6.156 1 79 103 ALA A N 1
ATOM 802 C CA . ALA A 1 103 ? 4.641 21.766 -4.949 1 79 103 ALA A CA 1
ATOM 803 C C . ALA A 1 103 ? 5.578 22.594 -4.086 1 79 103 ALA A C 1
ATOM 805 O O . ALA A 1 103 ? 5.516 22.531 -2.854 1 79 103 ALA A O 1
ATOM 806 N N . ASP A 1 104 ? 6.57 23.25 -4.582 1 84.06 104 ASP A N 1
ATOM 807 C CA . ASP A 1 104 ? 7.457 24.141 -3.855 1 84.06 104 ASP A CA 1
ATOM 808 C C . ASP A 1 104 ? 6.68 25.312 -3.24 1 84.06 104 ASP A C 1
ATOM 810 O O . ASP A 1 104 ? 6.992 25.75 -2.133 1 84.06 104 ASP A O 1
ATOM 814 N N . LYS A 1 105 ? 5.746 25.734 -3.971 1 89.38 105 LYS A N 1
ATOM 815 C CA . LYS A 1 105 ? 4.926 26.844 -3.482 1 89.38 105 LYS A CA 1
ATOM 816 C C . LYS A 1 105 ? 4.148 26.438 -2.234 1 89.38 105 LYS A C 1
ATOM 818 O O . LYS A 1 105 ? 3.91 27.266 -1.35 1 89.38 105 LYS A O 1
ATOM 823 N N . LEU A 1 106 ? 3.834 25.203 -2.191 1 90.75 106 LEU A N 1
ATOM 824 C CA . LEU A 1 106 ? 3.123 24.719 -1.016 1 90.75 106 LEU A CA 1
ATOM 825 C C . LEU A 1 106 ? 4.016 24.766 0.219 1 90.75 106 LEU A C 1
ATOM 827 O O . LEU A 1 106 ? 3.584 25.203 1.288 1 90.75 106 LEU A O 1
ATOM 831 N N . GLU A 1 107 ? 5.234 24.297 0.071 1 94 107 GLU A N 1
ATOM 832 C CA . GLU A 1 107 ? 6.168 24.359 1.192 1 94 107 GLU A CA 1
ATOM 833 C C . GLU A 1 107 ? 6.395 25.797 1.649 1 94 107 GLU A C 1
ATOM 835 O O . GLU A 1 107 ? 6.438 26.078 2.85 1 94 107 GLU A O 1
ATOM 840 N N . GLN A 1 108 ? 6.516 26.688 0.725 1 95.25 108 GLN A N 1
ATOM 841 C CA . GLN A 1 108 ? 6.719 28.094 1.03 1 95.25 108 GLN A CA 1
ATOM 842 C C . GLN A 1 108 ? 5.52 28.672 1.78 1 95.25 108 GLN A C 1
ATOM 844 O O . GLN A 1 108 ? 5.688 29.469 2.707 1 95.25 108 GLN A O 1
ATOM 849 N N . GLU A 1 109 ? 4.398 28.297 1.335 1 95.75 109 GLU A N 1
ATOM 850 C CA . GLU A 1 109 ? 3.188 28.766 1.998 1 95.75 109 GLU A CA 1
ATOM 851 C C . GLU A 1 109 ? 3.104 28.25 3.432 1 95.75 109 GLU A C 1
ATOM 853 O O . GLU A 1 109 ? 2.725 29 4.344 1 95.75 109 GLU A O 1
ATOM 858 N N . ILE A 1 110 ? 3.449 27.016 3.645 1 97.12 110 ILE A N 1
ATOM 859 C CA . ILE A 1 110 ? 3.453 26.438 4.98 1 97.12 110 ILE A CA 1
ATOM 860 C C . ILE A 1 110 ? 4.473 27.172 5.855 1 97.12 110 ILE A C 1
ATOM 862 O O . ILE A 1 110 ? 4.184 27.5 7.008 1 97.12 110 ILE A O 1
ATOM 866 N N . GLU A 1 111 ? 5.605 27.391 5.305 1 98.12 111 GLU A N 1
ATOM 867 C CA . GLU A 1 111 ? 6.633 28.141 6.027 1 98.12 111 GLU A CA 1
ATOM 868 C C . GLU A 1 111 ? 6.133 29.531 6.414 1 98.12 111 GLU A C 1
ATOM 870 O O . GLU A 1 111 ? 6.387 30 7.527 1 98.12 111 GLU A O 1
ATOM 875 N N . ARG A 1 112 ? 5.473 30.188 5.496 1 97.94 112 ARG A N 1
ATOM 876 C CA . ARG A 1 112 ? 4.926 31.516 5.777 1 97.94 112 ARG A CA 1
ATOM 877 C C . ARG A 1 112 ? 3.938 31.469 6.938 1 97.94 112 ARG A C 1
ATOM 879 O O . ARG A 1 112 ? 4.004 32.281 7.848 1 97.94 112 ARG A O 1
ATOM 886 N N . ILE A 1 113 ? 3.08 30.547 6.91 1 98 113 ILE A N 1
ATOM 887 C CA . ILE A 1 113 ? 2.068 30.375 7.949 1 98 113 ILE A CA 1
ATOM 888 C C . ILE A 1 113 ? 2.746 30.156 9.297 1 98 113 ILE A C 1
ATOM 890 O O . ILE A 1 113 ? 2.342 30.75 10.305 1 98 113 ILE A O 1
ATOM 894 N N . ILE A 1 114 ? 3.773 29.344 9.305 1 98.69 114 ILE A N 1
ATOM 895 C CA . ILE A 1 114 ? 4.492 29.031 10.539 1 98.69 114 ILE A CA 1
ATOM 896 C C . ILE A 1 114 ? 5.207 30.297 11.039 1 98.69 114 ILE A C 1
ATOM 898 O O . ILE A 1 114 ? 5.098 30.656 12.211 1 98.69 114 ILE A O 1
ATOM 902 N N . ARG A 1 115 ? 5.84 30.969 10.156 1 98.44 115 ARG A N 1
ATOM 903 C CA . ARG A 1 115 ? 6.602 32.156 10.508 1 98.44 115 ARG A CA 1
ATOM 904 C C . ARG A 1 115 ? 5.684 33.281 11.039 1 98.44 115 ARG A C 1
ATOM 906 O O . ARG A 1 115 ? 6.035 33.969 11.977 1 98.44 115 ARG A O 1
ATOM 913 N N . ASP A 1 116 ? 4.594 33.406 10.445 1 98.25 116 ASP A N 1
ATOM 914 C CA . ASP A 1 116 ? 3.645 34.438 10.836 1 98.25 116 ASP A CA 1
ATOM 915 C C . ASP A 1 116 ? 3.217 34.281 12.289 1 98.25 116 ASP A C 1
ATOM 917 O O . ASP A 1 116 ? 2.984 35.281 12.992 1 98.25 116 ASP A O 1
ATOM 921 N N . LYS A 1 117 ? 3.125 33.094 12.703 1 98.38 117 LYS A N 1
ATOM 922 C CA . LYS A 1 117 ? 2.646 32.812 14.062 1 98.38 117 LYS A CA 1
ATOM 923 C C . LYS A 1 117 ? 3.807 32.781 15.047 1 98.38 117 LYS A C 1
ATOM 925 O O . LYS A 1 117 ? 3.725 33.344 16.141 1 98.38 117 LYS A O 1
ATOM 930 N N . THR A 1 118 ? 4.887 32.125 14.695 1 98.19 118 THR A N 1
ATOM 931 C CA . THR A 1 118 ? 5.98 31.875 15.625 1 98.19 118 THR A CA 1
ATOM 932 C C . THR A 1 118 ? 7.008 33 15.586 1 98.19 118 THR A C 1
ATOM 934 O O . THR A 1 118 ? 7.836 33.125 16.5 1 98.19 118 THR A O 1
ATOM 937 N N . HIS A 1 119 ? 7.027 33.719 14.469 1 98.31 119 HIS A N 1
ATOM 938 C CA . HIS A 1 119 ? 8.023 34.75 14.195 1 98.31 119 HIS A CA 1
ATOM 939 C C . HIS A 1 119 ? 9.422 34.125 14.086 1 98.31 119 HIS A C 1
ATOM 941 O O . HIS A 1 119 ? 10.414 34.812 14.398 1 98.31 119 HIS A O 1
ATOM 947 N N . ILE A 1 120 ? 9.516 32.875 13.719 1 98.31 120 ILE A N 1
ATOM 948 C CA . ILE A 1 120 ? 10.781 32.188 13.531 1 98.31 120 ILE A CA 1
ATOM 949 C C . ILE A 1 120 ? 10.883 31.641 12.102 1 98.31 120 ILE A C 1
ATOM 951 O O . ILE A 1 120 ? 10.047 30.844 11.672 1 98.31 120 ILE A O 1
ATOM 955 N N . LYS A 1 121 ? 11.859 32.094 11.359 1 98 121 LYS A N 1
ATOM 956 C CA . LYS A 1 121 ? 12.141 31.531 10.047 1 98 121 LYS A CA 1
ATOM 957 C C . LYS A 1 121 ? 12.75 30.141 10.164 1 98 121 LYS A C 1
ATOM 959 O O . LYS A 1 121 ? 13.633 29.906 10.992 1 98 121 LYS A O 1
ATOM 964 N N . ASN A 1 122 ? 12.273 29.219 9.336 1 98.25 122 ASN A N 1
ATOM 965 C CA . ASN A 1 122 ? 12.734 27.828 9.375 1 98.25 122 ASN A CA 1
ATOM 966 C C . ASN A 1 122 ? 12.586 27.234 10.773 1 98.25 122 ASN A C 1
ATOM 968 O O . ASN A 1 122 ? 13.539 26.672 11.32 1 98.25 122 ASN A O 1
ATOM 972 N N . CYS A 1 123 ? 11.391 27.438 11.328 1 98.69 123 CYS A N 1
ATOM 973 C CA . CYS A 1 123 ? 11.07 26.953 12.664 1 98.69 123 CYS A CA 1
ATOM 974 C C . CYS A 1 123 ? 11.242 25.438 12.75 1 98.69 123 CYS A C 1
ATOM 976 O O . CYS A 1 123 ? 10.812 24.703 11.859 1 98.69 123 CYS A O 1
ATOM 978 N N . THR A 1 124 ? 11.914 24.969 13.82 1 98.75 124 THR A N 1
ATOM 979 C CA . THR A 1 124 ? 12.188 23.547 14.023 1 98.75 124 THR A CA 1
ATOM 980 C C . THR A 1 124 ? 11.281 22.969 15.109 1 98.75 124 THR A C 1
ATOM 982 O O . THR A 1 124 ? 10.578 23.719 15.797 1 98.75 124 THR A O 1
ATOM 985 N N . PHE A 1 125 ? 11.305 21.703 15.266 1 98.81 125 PHE A N 1
ATOM 986 C CA . PHE A 1 125 ? 10.438 21 16.203 1 98.81 125 PHE A CA 1
ATOM 987 C C . PHE A 1 125 ? 10.781 21.391 17.641 1 98.81 125 PHE A C 1
ATOM 989 O O . PHE A 1 125 ? 9.898 21.453 18.5 1 98.81 125 PHE A O 1
ATOM 996 N N . SER A 1 126 ? 12.023 21.656 17.938 1 98.31 126 SER A N 1
ATOM 997 C CA . SER A 1 126 ? 12.453 21.969 19.297 1 98.31 126 SER A CA 1
ATOM 998 C C . SER A 1 126 ? 12 23.375 19.703 1 98.31 126 SER A C 1
ATOM 1000 O O . SER A 1 126 ? 12.008 23.703 20.891 1 98.31 126 SER A O 1
ATOM 1002 N N . GLN A 1 127 ? 11.547 24.156 18.766 1 98.44 127 GLN A N 1
ATOM 1003 C CA . GLN A 1 127 ? 11.273 25.562 19.031 1 98.44 127 GLN A CA 1
ATOM 1004 C C . GLN A 1 127 ? 9.789 25.797 19.312 1 98.44 127 GLN A C 1
ATOM 1006 O O . GLN A 1 127 ? 9.375 26.922 19.578 1 98.44 127 GLN A O 1
ATOM 1011 N N . ILE A 1 128 ? 9.023 24.75 19.344 1 97.94 128 ILE A N 1
ATOM 1012 C CA . ILE A 1 128 ? 7.613 24.906 19.656 1 97.94 128 ILE A CA 1
ATOM 1013 C C . ILE A 1 128 ? 7.293 24.172 20.953 1 97.94 128 ILE A C 1
ATOM 1015 O O . ILE A 1 128 ? 8.062 23.312 21.391 1 97.94 128 ILE A O 1
ATOM 1019 N N . GLU A 1 129 ? 6.227 24.5 21.562 1 96.31 129 GLU A N 1
ATOM 1020 C CA . GLU A 1 129 ? 5.906 24.016 22.891 1 96.31 129 GLU A CA 1
ATOM 1021 C C . GLU A 1 129 ? 5.27 22.625 22.828 1 96.31 129 GLU A C 1
ATOM 1023 O O . GLU A 1 129 ? 5.723 21.703 23.516 1 96.31 129 GLU A O 1
ATOM 1028 N N . LYS A 1 130 ? 4.258 22.438 22.016 1 97.75 130 LYS A N 1
ATOM 1029 C CA . LYS A 1 130 ? 3.549 21.172 21.938 1 97.75 130 LYS A CA 1
ATOM 1030 C C . LYS A 1 130 ? 4.383 20.109 21.203 1 97.75 130 LYS A C 1
ATOM 1032 O O . LYS A 1 130 ? 5.273 20.453 20.422 1 97.75 130 LYS A O 1
ATOM 1037 N N . ASN A 1 131 ? 4.105 18.875 21.516 1 98.31 131 ASN A N 1
ATOM 1038 C CA . ASN A 1 131 ? 4.734 17.766 20.781 1 98.31 131 ASN A CA 1
ATOM 1039 C C . ASN A 1 131 ? 4.031 17.5 19.453 1 98.31 131 ASN A C 1
ATOM 1041 O O . ASN A 1 131 ? 2.939 16.938 19.438 1 98.31 131 ASN A O 1
ATOM 1045 N N . LEU A 1 132 ? 4.68 17.891 18.422 1 98.81 132 LEU A N 1
ATOM 1046 C CA . LEU A 1 132 ? 4.176 17.688 17.078 1 98.81 132 LEU A CA 1
ATOM 1047 C C . LEU A 1 132 ? 4.832 16.469 16.422 1 98.81 132 LEU A C 1
ATOM 1049 O O . LEU A 1 132 ? 6.059 16.328 16.469 1 98.81 132 LEU A O 1
ATOM 1053 N N . ILE A 1 133 ? 4.02 15.594 15.906 1 98.88 133 ILE A N 1
ATOM 1054 C CA . ILE A 1 133 ? 4.508 14.406 15.211 1 98.88 133 ILE A CA 1
ATOM 1055 C C . ILE A 1 133 ? 4.035 14.422 13.758 1 98.88 133 ILE A C 1
ATOM 1057 O O . ILE A 1 133 ? 2.832 14.406 13.492 1 98.88 133 ILE A O 1
ATOM 1061 N N . ILE A 1 134 ? 4.941 14.469 12.852 1 9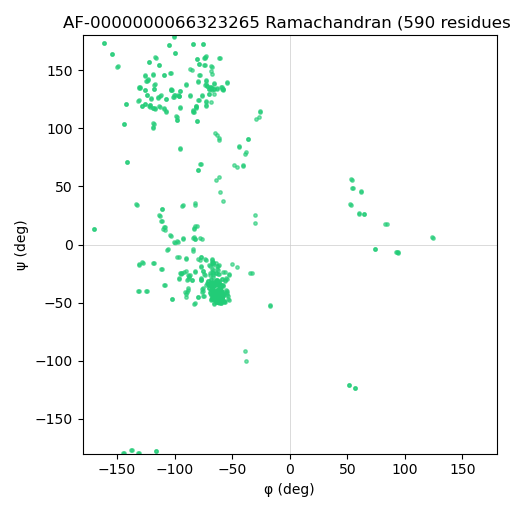8.88 134 ILE A N 1
ATOM 1062 C CA . ILE A 1 134 ? 4.645 14.43 11.422 1 98.88 134 ILE A CA 1
ATOM 1063 C C . ILE A 1 134 ? 5.055 13.078 10.844 1 98.88 134 ILE A C 1
ATOM 1065 O O . ILE A 1 134 ? 6.199 12.656 11 1 98.88 134 ILE A O 1
ATOM 1069 N N . VAL A 1 135 ? 4.125 12.43 10.203 1 98.56 135 VAL A N 1
ATOM 1070 C CA . VAL A 1 135 ? 4.375 11.109 9.625 1 98.56 135 VAL A CA 1
ATOM 1071 C C . VAL A 1 135 ? 4.723 11.25 8.148 1 98.56 135 VAL A C 1
ATOM 1073 O O . VAL A 1 135 ? 4.023 11.93 7.398 1 98.56 135 VAL A O 1
ATOM 1076 N N . THR A 1 136 ? 5.789 10.68 7.754 1 98.19 136 THR A N 1
ATOM 1077 C CA . THR A 1 136 ? 6.242 10.609 6.367 1 98.19 136 THR A CA 1
ATOM 1078 C C . THR A 1 136 ? 6.629 9.18 5.992 1 98.19 136 THR A C 1
ATOM 1080 O O . THR A 1 136 ? 6.469 8.258 6.793 1 98.19 136 THR A O 1
ATOM 1083 N N . THR A 1 137 ? 7.066 9.008 4.73 1 96.69 137 THR A N 1
ATOM 1084 C CA . THR A 1 137 ? 7.531 7.711 4.25 1 96.69 137 THR A CA 1
ATOM 1085 C C . THR A 1 137 ? 8.93 7.824 3.652 1 96.69 137 THR A C 1
ATOM 1087 O O . THR A 1 137 ? 9.164 8.625 2.744 1 96.69 137 THR A O 1
ATOM 1090 N N . ASN A 1 138 ? 9.883 7.102 4.184 1 96.56 138 ASN A N 1
ATOM 1091 C CA . ASN A 1 138 ? 11.195 6.973 3.568 1 96.56 138 ASN A CA 1
ATOM 1092 C C . ASN A 1 138 ? 11.203 5.891 2.49 1 96.56 138 ASN A C 1
ATOM 1094 O O . ASN A 1 138 ? 11.094 4.703 2.797 1 96.56 138 ASN A O 1
ATOM 1098 N N . LEU A 1 139 ? 11.383 6.262 1.278 1 94.5 139 LEU A N 1
ATOM 1099 C CA . LEU A 1 139 ? 11.25 5.332 0.162 1 94.5 139 LEU A CA 1
ATOM 1100 C C . LEU A 1 139 ? 12.531 4.527 -0.03 1 94.5 139 LEU A C 1
ATOM 1102 O O . LEU A 1 139 ? 12.508 3.449 -0.626 1 94.5 139 LEU A O 1
ATOM 1106 N N . ASN A 1 140 ? 13.641 5.047 0.433 1 94.81 140 ASN A N 1
ATOM 1107 C CA . ASN A 1 140 ? 14.906 4.332 0.312 1 94.81 140 ASN A CA 1
ATOM 1108 C C . ASN A 1 140 ? 15.016 3.209 1.341 1 94.81 140 ASN A C 1
ATOM 1110 O O . ASN A 1 140 ? 15.617 2.17 1.071 1 94.81 140 ASN A O 1
ATOM 1114 N N . TYR A 1 141 ? 14.375 3.441 2.471 1 93.06 141 TYR A N 1
ATOM 1115 C CA . TYR A 1 141 ? 14.383 2.422 3.514 1 93.06 141 TYR A CA 1
ATOM 1116 C C . TYR A 1 141 ? 13.031 1.719 3.602 1 93.06 141 TYR A C 1
ATOM 1118 O O . TYR A 1 141 ? 12.867 0.768 4.371 1 93.06 141 TYR A O 1
ATOM 1126 N N . GLN A 1 142 ? 12.133 2.193 2.82 1 90.94 142 GLN A N 1
ATOM 1127 C CA . GLN A 1 142 ? 10.805 1.591 2.686 1 90.94 142 GLN A CA 1
ATOM 1128 C C . GLN A 1 142 ? 10.141 1.425 4.047 1 90.94 142 GLN A C 1
ATOM 1130 O O . GLN A 1 142 ? 9.688 0.331 4.395 1 90.94 142 GLN A O 1
ATOM 1135 N N . ARG A 1 143 ? 10.039 2.551 4.746 1 91.94 143 ARG A N 1
ATOM 1136 C CA . ARG A 1 143 ? 9.453 2.527 6.082 1 91.94 143 ARG A CA 1
ATOM 1137 C C . ARG A 1 143 ? 8.859 3.885 6.441 1 91.94 143 ARG A C 1
ATOM 1139 O O . ARG A 1 143 ? 9.156 4.891 5.793 1 91.94 143 ARG A O 1
ATOM 1146 N N . THR A 1 144 ? 8.047 3.797 7.465 1 94.5 144 THR A N 1
ATOM 1147 C CA . THR A 1 144 ? 7.543 5.027 8.062 1 94.5 144 THR A CA 1
ATOM 1148 C C . THR A 1 144 ? 8.672 5.828 8.703 1 94.5 144 THR A C 1
ATOM 1150 O O . THR A 1 144 ? 9.547 5.258 9.359 1 94.5 144 THR A O 1
ATOM 1153 N N . ARG A 1 145 ? 8.703 7.109 8.438 1 96.06 145 ARG A N 1
ATOM 1154 C CA . ARG A 1 145 ? 9.609 8.023 9.125 1 96.06 145 ARG A CA 1
ATOM 1155 C C . ARG A 1 145 ? 8.844 9.117 9.859 1 96.06 145 ARG A C 1
ATOM 1157 O O . ARG A 1 145 ? 8.039 9.828 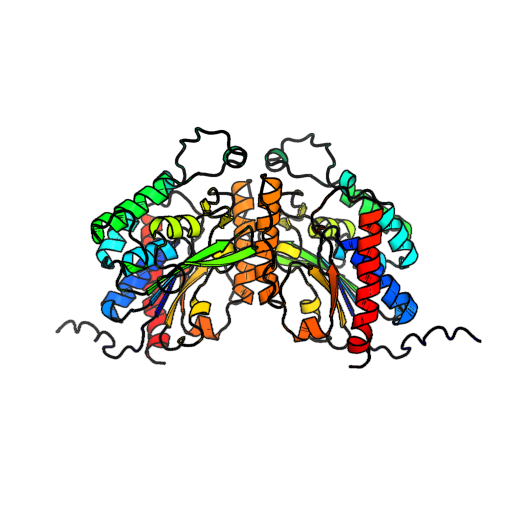9.258 1 96.06 145 ARG A O 1
ATOM 1164 N N . ILE A 1 146 ? 9.172 9.18 11.156 1 98 146 ILE A N 1
ATOM 1165 C CA . ILE A 1 146 ? 8.523 10.156 12.023 1 98 146 ILE A CA 1
ATOM 1166 C C . ILE A 1 146 ? 9.461 11.328 12.273 1 98 146 ILE A C 1
ATOM 1168 O O . ILE A 1 146 ? 10.648 11.141 12.562 1 98 146 ILE A O 1
ATOM 1172 N N . PHE A 1 147 ? 8.93 12.516 12.141 1 98.62 147 PHE A N 1
ATOM 1173 C CA . PHE A 1 147 ? 9.625 13.719 12.555 1 98.62 147 PHE A CA 1
ATOM 1174 C C . PHE A 1 147 ? 8.922 14.367 13.742 1 98.62 147 PHE A C 1
ATOM 1176 O O . PHE A 1 147 ? 7.703 14.555 13.719 1 98.62 147 PHE A O 1
ATOM 1183 N N . SER A 1 148 ? 9.68 14.625 14.766 1 98.56 148 SER A N 1
ATOM 1184 C CA . SER A 1 148 ? 9.141 15.18 16 1 98.56 148 SER A CA 1
ATOM 1185 C C . SER A 1 148 ? 10.234 15.812 16.844 1 98.56 148 SER A C 1
ATOM 1187 O O . SER A 1 148 ? 11.422 15.727 16.516 1 98.56 148 SER A O 1
ATOM 1189 N N . LYS A 1 149 ? 9.758 16.438 17.906 1 97.69 149 LYS A N 1
ATOM 1190 C CA . LYS A 1 149 ? 10.695 17.031 18.859 1 97.69 149 LYS A CA 1
ATOM 1191 C C . LYS A 1 149 ? 11.633 15.984 19.438 1 97.69 149 LYS A C 1
ATOM 1193 O O . LYS A 1 149 ? 12.828 16.234 19.625 1 97.69 149 LYS A O 1
ATOM 1198 N N . LEU A 1 150 ? 11.195 14.836 19.75 1 95.75 150 LEU A N 1
ATOM 1199 C CA . LEU A 1 150 ? 11.969 13.766 20.375 1 95.75 150 LEU A CA 1
ATOM 1200 C C . LEU A 1 150 ? 12.906 13.117 19.359 1 95.75 150 LEU A C 1
ATOM 1202 O O . LEU A 1 150 ? 14.078 12.875 19.656 1 95.75 150 LEU A O 1
ATOM 1206 N N . GLU A 1 151 ? 12.492 12.898 18.141 1 95.25 151 GLU A N 1
ATOM 1207 C CA . GLU A 1 151 ? 13.25 12.125 17.172 1 95.25 151 GLU A CA 1
ATOM 1208 C C . GLU A 1 151 ? 14.18 13.023 16.359 1 95.25 151 GLU A C 1
ATOM 1210 O O . GLU A 1 151 ? 15.281 12.609 15.984 1 95.25 151 GLU A O 1
ATOM 1215 N N . THR A 1 152 ? 13.617 14.156 16.016 1 97.75 152 THR A N 1
ATOM 1216 C CA . THR A 1 152 ? 14.336 15.039 15.109 1 97.75 152 THR A CA 1
ATOM 1217 C C . THR A 1 152 ? 14.148 16.5 15.516 1 97.75 152 THR A C 1
ATOM 1219 O O . THR A 1 152 ? 13.602 17.297 14.758 1 97.75 152 THR A O 1
ATOM 1222 N N . PRO A 1 153 ? 14.727 16.969 16.625 1 98.12 153 PRO A N 1
ATOM 1223 C CA . PRO A 1 153 ? 14.461 18.297 17.188 1 98.12 153 PRO A CA 1
ATOM 1224 C C . PRO A 1 153 ? 14.898 19.422 16.266 1 98.12 153 PRO A C 1
ATOM 1226 O O . PRO A 1 153 ? 14.297 20.5 16.281 1 98.12 153 PRO A O 1
ATOM 1229 N N . THR A 1 154 ? 15.859 19.203 15.367 1 98.25 154 THR A N 1
ATOM 1230 C CA . THR A 1 154 ? 16.422 20.297 14.57 1 98.25 154 THR A CA 1
ATOM 1231 C C . THR A 1 154 ? 15.805 20.312 13.172 1 98.25 154 THR A C 1
ATOM 1233 O O . THR A 1 154 ? 16.172 21.156 12.344 1 98.25 154 THR A O 1
ATOM 1236 N N . MET A 1 155 ? 14.891 19.438 12.914 1 98.44 155 MET A N 1
ATOM 1237 C CA . MET A 1 155 ? 14.219 19.375 11.617 1 98.44 155 MET A CA 1
ATOM 1238 C C . MET A 1 155 ? 13.289 20.578 11.438 1 98.44 155 MET A C 1
ATOM 1240 O O . MET A 1 155 ? 12.578 20.953 12.367 1 98.44 155 MET A O 1
ATOM 1244 N N . ILE A 1 156 ? 13.422 21.156 10.242 1 98.62 156 ILE A N 1
ATOM 1245 C CA . ILE A 1 156 ? 12.516 22.25 9.906 1 98.62 156 ILE A CA 1
ATOM 1246 C C . ILE A 1 156 ? 11.102 21.703 9.703 1 98.62 156 ILE A C 1
ATOM 1248 O O . ILE A 1 156 ? 10.891 20.797 8.898 1 98.62 156 ILE A O 1
ATOM 1252 N N . ILE A 1 157 ? 10.109 22.297 10.352 1 98.81 157 ILE A N 1
ATOM 1253 C CA . ILE A 1 157 ? 8.75 21.766 10.391 1 98.81 157 ILE A CA 1
ATOM 1254 C C . ILE A 1 157 ? 8.125 21.828 8.992 1 98.81 157 ILE A C 1
ATOM 1256 O O . ILE A 1 157 ? 7.508 20.875 8.531 1 98.81 157 ILE A O 1
ATOM 1260 N N . SER A 1 158 ? 8.281 22.953 8.273 1 98.56 158 SER A N 1
ATOM 1261 C CA . SER A 1 158 ? 7.664 23.125 6.961 1 98.56 158 SER A CA 1
ATOM 1262 C C . SER A 1 158 ? 8.164 22.062 5.98 1 98.56 158 SER A C 1
ATOM 1264 O O . SER A 1 158 ? 7.395 21.562 5.156 1 98.56 158 SER A O 1
ATOM 1266 N N . LYS A 1 159 ? 9.391 21.656 6.066 1 98 159 LYS A N 1
ATOM 1267 C CA . LYS A 1 159 ? 9.953 20.625 5.207 1 98 159 LYS A CA 1
ATOM 1268 C C . LYS A 1 159 ? 9.344 19.266 5.527 1 98 159 LYS A C 1
ATOM 1270 O O . LYS A 1 159 ? 9.047 18.484 4.625 1 98 159 LYS A O 1
ATOM 1275 N N . ALA A 1 160 ? 9.18 18.984 6.816 1 98.62 160 ALA A N 1
ATOM 1276 C CA . ALA A 1 160 ? 8.555 17.719 7.23 1 98.62 160 ALA A CA 1
ATOM 1277 C C . ALA A 1 160 ? 7.117 17.625 6.715 1 98.62 160 ALA A C 1
ATOM 1279 O O . ALA A 1 160 ? 6.691 16.578 6.23 1 98.62 160 ALA A O 1
ATOM 1280 N N . VAL A 1 161 ? 6.414 18.719 6.852 1 98.5 161 VAL A N 1
ATOM 1281 C CA . VAL A 1 161 ? 5.031 18.734 6.375 1 98.5 161 VAL A CA 1
ATOM 1282 C C . VAL A 1 161 ? 5 18.547 4.863 1 98.5 161 VAL A C 1
ATOM 1284 O O . VAL A 1 161 ? 4.176 17.797 4.344 1 98.5 161 VAL A O 1
ATOM 1287 N N . ARG A 1 162 ? 5.902 19.188 4.133 1 96.75 162 ARG A N 1
ATOM 1288 C CA . ARG A 1 162 ? 5.98 19.031 2.684 1 96.75 162 ARG A CA 1
ATOM 1289 C C . ARG A 1 162 ? 6.203 17.562 2.309 1 96.75 162 ARG A C 1
ATOM 1291 O O . ARG A 1 162 ? 5.609 17.062 1.351 1 96.75 162 ARG A O 1
ATOM 1298 N N . MET A 1 163 ? 7.086 16.938 3.021 1 97.19 163 MET A N 1
ATOM 1299 C CA . MET A 1 163 ? 7.316 15.508 2.795 1 97.19 163 MET A CA 1
ATOM 1300 C C . MET A 1 163 ? 6.039 14.711 3.027 1 97.19 163 MET A C 1
ATOM 1302 O O . MET A 1 163 ? 5.656 13.883 2.197 1 97.19 163 MET A O 1
ATOM 1306 N N . SER A 1 164 ? 5.34 15.031 4.047 1 98.06 164 SER A N 1
ATOM 1307 C CA . SER A 1 164 ? 4.168 14.273 4.48 1 98.06 164 SER A CA 1
ATOM 1308 C C . SER A 1 164 ? 3.029 14.398 3.473 1 98.06 164 SER A C 1
ATOM 1310 O O . SER A 1 164 ? 2.16 13.523 3.404 1 98.06 164 SER A O 1
ATOM 1312 N N . ILE A 1 165 ? 3.035 15.406 2.664 1 95.25 165 ILE A N 1
ATOM 1313 C CA . ILE A 1 165 ? 1.907 15.641 1.771 1 95.25 165 ILE A CA 1
ATOM 1314 C C . ILE A 1 165 ? 2.275 15.219 0.351 1 95.25 165 ILE A C 1
ATOM 1316 O O . ILE A 1 165 ? 1.52 15.461 -0.592 1 95.25 165 ILE A O 1
ATOM 1320 N N . SER A 1 166 ? 3.4 14.586 0.155 1 92.81 166 SER A N 1
ATOM 1321 C CA . SER A 1 166 ? 3.889 14.227 -1.172 1 92.81 166 SER A CA 1
ATOM 1322 C C . SER A 1 166 ? 3.164 13 -1.71 1 92.81 166 SER A C 1
ATOM 1324 O O . SER A 1 166 ? 3.781 11.953 -1.931 1 92.81 166 SER A O 1
ATOM 1326 N N . TYR A 1 167 ? 1.906 13.195 -2.016 1 89.19 167 TYR A N 1
ATOM 1327 C CA . TYR A 1 167 ? 1.118 12.086 -2.541 1 89.19 167 TYR A CA 1
ATOM 1328 C C . TYR A 1 167 ? 1.748 11.523 -3.811 1 89.19 167 TYR A C 1
ATOM 1330 O O . TYR A 1 167 ? 2.113 12.281 -4.715 1 89.19 167 TYR A O 1
ATOM 1338 N N . PRO A 1 168 ? 1.85 10.266 -3.885 1 87.56 168 PRO A N 1
ATOM 1339 C CA . PRO A 1 168 ? 2.584 9.664 -5 1 87.56 168 PRO A CA 1
ATOM 1340 C C . PRO A 1 168 ? 1.945 9.953 -6.355 1 87.56 168 PRO A C 1
ATOM 1342 O O . PRO A 1 168 ? 0.718 9.945 -6.48 1 87.56 168 PRO A O 1
ATOM 1345 N N . PHE A 1 169 ? 2.797 10.344 -7.332 1 80.81 169 PHE A N 1
ATOM 1346 C CA . PHE A 1 169 ? 2.525 10.547 -8.75 1 80.81 169 PHE A CA 1
ATOM 1347 C C . PHE A 1 169 ? 1.73 11.828 -8.977 1 80.81 169 PHE A C 1
ATOM 1349 O O . PHE A 1 169 ? 1.456 12.195 -10.117 1 80.81 169 PHE A O 1
ATOM 1356 N N . ILE A 1 170 ? 1.355 12.5 -7.891 1 82.12 170 ILE A N 1
ATOM 1357 C CA . ILE A 1 170 ? 0.75 13.82 -8.016 1 82.12 170 ILE A CA 1
ATOM 1358 C C . ILE A 1 170 ? 1.785 14.891 -7.684 1 82.12 170 ILE A C 1
ATOM 1360 O O . ILE A 1 170 ? 1.967 15.844 -8.445 1 82.12 170 ILE A O 1
ATOM 1364 N N . MET A 1 171 ? 2.447 14.641 -6.613 1 86.94 171 MET A N 1
ATOM 1365 C CA . MET A 1 171 ? 3.523 15.539 -6.211 1 86.94 171 MET A CA 1
ATOM 1366 C C . MET A 1 171 ? 4.859 14.812 -6.176 1 86.94 171 MET A C 1
ATOM 1368 O O . MET A 1 171 ? 4.93 13.656 -5.754 1 86.94 171 MET A O 1
ATOM 1372 N N . VAL A 1 172 ? 5.891 15.516 -6.504 1 86.31 172 VAL A N 1
ATOM 1373 C CA . VAL A 1 172 ? 7.23 14.938 -6.492 1 86.31 172 VAL A CA 1
ATOM 1374 C C . VAL A 1 172 ? 7.645 14.625 -5.055 1 86.31 172 VAL A C 1
ATOM 1376 O O . VAL A 1 172 ? 7.383 15.406 -4.141 1 86.31 172 VAL A O 1
ATOM 1379 N N . PRO A 1 173 ? 8.211 13.414 -4.84 1 91.38 173 PRO A N 1
ATOM 1380 C CA . PRO A 1 173 ? 8.781 13.164 -3.512 1 91.38 173 PRO A CA 1
ATOM 1381 C C . PRO A 1 173 ? 9.906 14.133 -3.16 1 91.38 173 PRO A C 1
ATOM 1383 O O . PRO A 1 173 ? 10.5 14.75 -4.051 1 91.38 173 PRO A O 1
ATOM 1386 N N . VAL A 1 174 ? 10.203 14.266 -1.95 1 93.06 174 VAL A N 1
ATOM 1387 C CA . VAL A 1 174 ? 11.172 15.25 -1.49 1 93.06 174 VAL A CA 1
ATOM 1388 C C . VAL A 1 174 ? 12.508 14.57 -1.221 1 93.06 174 VAL A C 1
ATOM 1390 O O . VAL A 1 174 ? 12.562 13.539 -0.541 1 93.06 174 VAL A O 1
ATOM 1393 N N . LEU A 1 175 ? 13.547 15.125 -1.847 1 92.62 175 LEU A N 1
ATOM 1394 C CA . LEU A 1 175 ? 14.906 14.688 -1.527 1 92.62 175 LEU A CA 1
ATOM 1395 C C . LEU A 1 175 ? 15.414 15.367 -0.261 1 92.62 175 LEU A C 1
ATOM 1397 O O . LEU A 1 175 ? 15.477 16.594 -0.196 1 92.62 175 LEU A O 1
ATOM 1401 N N . PHE A 1 176 ? 15.742 14.609 0.769 1 94.25 176 PHE A N 1
ATOM 1402 C CA . PHE A 1 176 ? 16.25 15.117 2.035 1 94.25 176 PHE A CA 1
ATOM 1403 C C . PHE A 1 176 ? 17.328 14.203 2.594 1 94.25 176 PHE A C 1
ATOM 1405 O O . PHE A 1 176 ? 17.109 13.008 2.793 1 94.25 176 PHE A O 1
ATOM 1412 N N . GLU A 1 177 ? 18.516 14.727 2.799 1 94.69 177 GLU A N 1
ATOM 1413 C CA . GLU A 1 177 ? 19.672 14.016 3.33 1 94.69 177 GLU A CA 1
ATOM 1414 C C . GLU A 1 177 ? 19.953 12.742 2.535 1 94.69 177 GLU A C 1
ATOM 1416 O O . GLU A 1 177 ? 20.172 11.672 3.115 1 94.69 177 GLU A O 1
ATOM 1421 N N . GLY A 1 178 ? 19.703 12.781 1.269 1 93.56 178 GLY A N 1
ATOM 1422 C CA . GLY A 1 178 ? 20.078 11.703 0.365 1 93.56 178 GLY A CA 1
ATOM 1423 C C . GLY A 1 178 ? 18.969 10.695 0.138 1 93.56 178 GLY A C 1
ATOM 1424 O O . GLY A 1 178 ? 19.094 9.812 -0.713 1 93.56 178 GLY A O 1
ATOM 1425 N N . ASP A 1 179 ? 17.891 10.852 0.864 1 95.19 179 ASP A N 1
ATOM 1426 C CA . ASP A 1 179 ? 16.781 9.93 0.721 1 95.19 179 ASP A CA 1
ATOM 1427 C C . ASP A 1 179 ? 15.555 10.625 0.136 1 95.19 179 ASP A C 1
ATOM 1429 O O . ASP A 1 179 ? 15.414 11.844 0.254 1 95.19 179 ASP A O 1
ATOM 1433 N N . LEU A 1 180 ? 14.703 9.828 -0.512 1 94.81 180 LEU A N 1
ATOM 1434 C CA . LEU A 1 180 ? 13.422 10.328 -1.008 1 94.81 180 LEU A CA 1
ATOM 1435 C C . LEU A 1 180 ? 12.305 10.039 -0.01 1 94.81 180 LEU A C 1
ATOM 1437 O O . LEU A 1 180 ? 12.188 8.922 0.498 1 94.81 180 LEU A O 1
ATOM 1441 N N . TYR A 1 181 ? 11.539 11.078 0.233 1 95.81 181 TYR A N 1
ATOM 1442 C CA . TYR A 1 181 ? 10.43 10.969 1.172 1 95.81 181 TYR A CA 1
ATOM 1443 C C . TYR A 1 181 ? 9.094 11.219 0.475 1 95.81 181 TYR A C 1
ATOM 1445 O O . TYR A 1 181 ? 8.992 12.109 -0.374 1 95.81 181 TYR A O 1
ATOM 1453 N N . GLY A 1 182 ? 8.156 10.344 0.765 1 95.56 182 GLY A N 1
ATOM 1454 C CA . GLY A 1 182 ? 6.805 10.469 0.238 1 95.56 182 GLY A CA 1
ATOM 1455 C C . GLY A 1 182 ? 5.762 10.695 1.317 1 95.56 182 GLY A C 1
ATOM 1456 O O . GLY A 1 182 ? 6.098 10.828 2.494 1 95.56 182 GLY A O 1
ATOM 1457 N N . ASP A 1 183 ? 4.527 10.758 0.88 1 96.19 183 ASP A N 1
ATOM 1458 C CA . ASP A 1 183 ? 3.396 10.977 1.774 1 96.19 183 ASP A CA 1
ATOM 1459 C C . ASP A 1 183 ? 3.379 9.953 2.904 1 96.19 183 ASP A C 1
ATOM 1461 O O . ASP A 1 183 ? 3.646 8.766 2.68 1 96.19 183 ASP A O 1
ATOM 1465 N N . GLY A 1 184 ? 3.062 10.422 4.086 1 96.81 184 GLY A N 1
ATOM 1466 C CA . GLY A 1 184 ? 2.982 9.508 5.215 1 96.81 184 GLY A CA 1
ATOM 1467 C C . GLY A 1 184 ? 1.971 8.398 5.008 1 96.81 184 GLY A C 1
ATOM 1468 O O . GLY A 1 184 ? 2.143 7.289 5.527 1 96.81 184 GLY A O 1
ATOM 1469 N N . GLY A 1 185 ? 0.987 8.664 4.285 1 95.31 185 GLY A N 1
ATOM 1470 C CA . GLY A 1 185 ? -0.096 7.723 4.059 1 95.31 185 GLY A CA 1
ATOM 1471 C C . GLY A 1 185 ? 0.33 6.508 3.258 1 95.31 185 GLY A C 1
ATOM 1472 O O . GLY A 1 185 ? -0.392 5.508 3.203 1 95.31 185 GLY A O 1
ATOM 1473 N N . GLU A 1 186 ? 1.482 6.562 2.656 1 93.38 186 GLU A N 1
ATOM 1474 C CA . GLU A 1 186 ? 1.973 5.414 1.898 1 93.38 186 GLU A CA 1
ATOM 1475 C C . GLU A 1 186 ? 2.283 4.238 2.818 1 93.38 186 GLU A C 1
ATOM 1477 O O . GLU A 1 186 ? 2.256 3.082 2.389 1 93.38 186 GLU A O 1
ATOM 1482 N N . THR A 1 187 ? 2.561 4.562 4.117 1 93.12 187 THR A N 1
ATOM 1483 C CA . THR A 1 187 ? 2.883 3.498 5.062 1 93.12 187 THR A CA 1
ATOM 1484 C C . THR A 1 187 ? 1.944 3.543 6.266 1 93.12 187 THR A C 1
ATOM 1486 O O . THR A 1 187 ? 1.55 2.498 6.789 1 93.12 187 THR A O 1
ATOM 1489 N N . LEU A 1 188 ? 1.656 4.727 6.711 1 94.75 188 LEU A N 1
ATOM 1490 C CA . LEU A 1 188 ? 0.819 4.91 7.891 1 94.75 188 LEU A CA 1
ATOM 1491 C C . LEU A 1 188 ? -0.077 6.137 7.73 1 94.75 188 LEU A C 1
ATOM 1493 O O . LEU A 1 188 ? 0.336 7.258 8.039 1 94.75 188 LEU A O 1
ATOM 1497 N N . ASN A 1 189 ? -1.32 5.887 7.445 1 95.25 189 ASN A N 1
ATOM 1498 C CA . ASN A 1 189 ? -2.193 7.012 7.121 1 95.25 189 ASN A CA 1
ATOM 1499 C C . ASN A 1 189 ? -2.945 7.512 8.352 1 95.25 189 ASN A C 1
ATOM 1501 O O . ASN A 1 189 ? -3.479 8.625 8.352 1 95.25 189 ASN A O 1
ATOM 1505 N N . TYR A 1 190 ? -3.105 6.621 9.312 1 96.06 190 TYR A N 1
ATOM 1506 C CA . TYR A 1 190 ? -3.793 6.984 10.547 1 96.06 190 TYR A CA 1
ATOM 1507 C C . TYR A 1 190 ? -2.871 6.828 11.75 1 96.06 190 TYR A C 1
ATOM 1509 O O . TYR A 1 190 ? -2.764 5.738 12.312 1 96.06 190 TYR A O 1
ATOM 1517 N N . PRO A 1 191 ? -2.359 7.898 12.18 1 97.75 191 PRO A N 1
ATOM 1518 C CA . PRO A 1 191 ? -1.24 7.82 13.125 1 97.75 191 PRO A CA 1
ATOM 1519 C C . PRO A 1 191 ? -1.695 7.621 14.57 1 97.75 191 PRO A C 1
ATOM 1521 O O . PRO A 1 191 ? -0.896 7.762 15.492 1 97.75 191 PRO A O 1
ATOM 1524 N N . ILE A 1 192 ? -2.949 7.262 14.797 1 97.62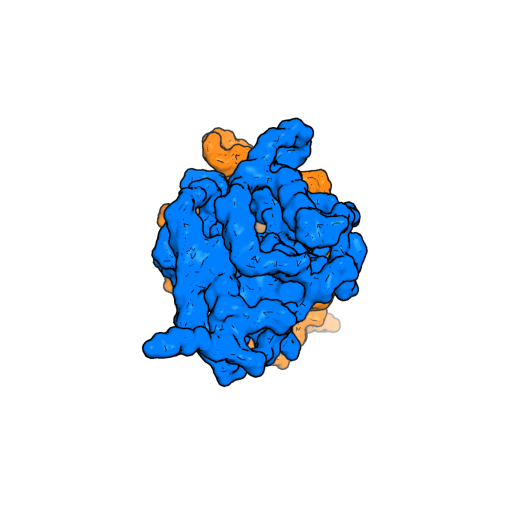 192 ILE A N 1
ATOM 1525 C CA . ILE A 1 192 ? -3.416 6.984 16.156 1 97.62 192 ILE A CA 1
ATOM 1526 C C . ILE A 1 192 ? -2.654 5.793 16.734 1 97.62 192 ILE A C 1
ATOM 1528 O O . ILE A 1 192 ? -2.555 5.641 17.953 1 97.62 192 ILE A O 1
ATOM 1532 N N . THR A 1 193 ? -2.1 4.992 15.836 1 95.38 193 THR A N 1
ATOM 1533 C CA . THR A 1 193 ? -1.385 3.795 16.266 1 95.38 193 THR A CA 1
ATOM 1534 C C . THR A 1 193 ? -0.11 4.164 17.016 1 95.38 193 THR A C 1
ATOM 1536 O O . THR A 1 193 ? 0.462 3.334 17.719 1 95.38 193 THR A O 1
ATOM 1539 N N . LEU A 1 194 ? 0.329 5.375 16.922 1 95.81 194 LEU A N 1
ATOM 1540 C CA . LEU A 1 194 ? 1.525 5.848 17.609 1 95.81 194 LEU A CA 1
ATOM 1541 C C . LEU A 1 194 ? 1.242 6.094 19.078 1 95.81 194 LEU A C 1
ATOM 1543 O O . LEU A 1 194 ? 2.17 6.27 19.875 1 95.81 194 LEU A O 1
ATOM 1547 N N . PHE A 1 195 ? -0.064 6.066 19.422 1 97 195 PHE A N 1
ATOM 1548 C CA . PHE A 1 195 ? -0.462 6.379 20.797 1 97 195 PHE A CA 1
ATOM 1549 C C . PHE A 1 195 ? -0.982 5.133 21.5 1 97 195 PHE A C 1
ATOM 1551 O O . PHE A 1 195 ? -1.863 5.227 22.359 1 97 195 PHE A O 1
ATOM 1558 N N . ASP A 1 196 ? -0.512 4.047 21.172 1 93.81 196 ASP A N 1
ATOM 1559 C CA . ASP A 1 196 ? -1.006 2.785 21.703 1 93.81 196 ASP A CA 1
ATOM 1560 C C . ASP A 1 196 ? -0.973 2.789 23.234 1 93.81 196 ASP A C 1
ATOM 1562 O O . ASP A 1 196 ? -1.923 2.344 23.891 1 93.81 196 ASP A O 1
ATOM 1566 N N . ASP A 1 197 ? 0.036 3.322 23.875 1 93.56 197 ASP A N 1
ATOM 1567 C CA . ASP A 1 197 ? 0.228 3.295 25.328 1 93.56 197 ASP A CA 1
ATOM 1568 C C . ASP A 1 197 ? -0.624 4.359 26.016 1 93.56 197 ASP A C 1
ATOM 1570 O O . ASP A 1 197 ? -0.816 4.32 27.234 1 93.56 197 ASP A O 1
ATOM 1574 N N . ASP A 1 198 ? -1.185 5.289 25.297 1 95.25 198 ASP A N 1
ATOM 1575 C CA . ASP A 1 198 ? -1.981 6.379 25.844 1 95.25 198 ASP A CA 1
ATOM 1576 C C . ASP A 1 198 ? -3.285 6.559 25.078 1 95.25 198 ASP A C 1
ATOM 1578 O O . ASP A 1 198 ? -3.75 7.684 24.875 1 95.25 198 ASP A O 1
ATOM 1582 N N . LEU A 1 199 ? -3.803 5.496 24.625 1 95.12 199 LEU A N 1
ATOM 1583 C CA . LEU A 1 199 ? -4.98 5.555 23.766 1 95.12 199 LEU A CA 1
ATOM 1584 C C . LEU A 1 199 ? -6.168 6.152 24.516 1 95.12 199 LEU A C 1
ATOM 1586 O O . LEU A 1 199 ? -6.992 6.848 23.922 1 95.12 199 LEU A O 1
ATOM 1590 N N . ASP A 1 200 ? -6.238 5.902 25.797 1 93.62 200 ASP A N 1
ATOM 1591 C CA . ASP A 1 200 ? -7.352 6.398 26.594 1 93.62 200 ASP A CA 1
ATOM 1592 C C . ASP A 1 200 ? -7.32 7.922 26.703 1 93.62 200 ASP A C 1
ATOM 1594 O O . ASP A 1 200 ? -8.336 8.547 27.016 1 93.62 200 ASP A O 1
ATOM 1598 N N . LYS A 1 201 ? -6.207 8.523 26.391 1 95.88 201 LYS A N 1
ATOM 1599 C CA . LYS A 1 201 ? -6.066 9.977 26.438 1 95.88 201 LYS A CA 1
ATOM 1600 C C . LYS A 1 201 ? -5.977 10.555 25.016 1 95.88 201 LYS A C 1
ATOM 1602 O O . LYS A 1 201 ? -5.492 11.672 24.828 1 95.88 201 LYS A O 1
ATOM 1607 N N . THR A 1 202 ? -6.344 9.727 24.031 1 96.88 202 THR A N 1
ATOM 1608 C CA . THR A 1 202 ? -6.164 10.117 22.641 1 96.88 202 THR A CA 1
ATOM 1609 C C . THR A 1 202 ? -7.512 10.203 21.938 1 96.88 202 THR A C 1
ATOM 1611 O O . THR A 1 202 ? -8.383 9.352 22.125 1 96.88 202 THR A O 1
ATOM 1614 N N . ILE A 1 203 ? -7.688 11.219 21.141 1 97.31 203 ILE A N 1
ATOM 1615 C CA . ILE A 1 203 ? -8.766 11.273 20.172 1 97.31 203 ILE A CA 1
ATOM 1616 C C . ILE A 1 203 ? -8.18 11.273 18.75 1 97.31 203 ILE A C 1
ATOM 1618 O O . ILE A 1 203 ? -7.27 12.055 18.453 1 97.31 203 ILE A O 1
ATOM 1622 N N . GLY A 1 204 ? -8.641 10.391 18 1 97.88 204 GLY A N 1
ATOM 1623 C CA . GLY A 1 204 ? -8.297 10.375 16.578 1 97.88 204 GLY A CA 1
ATOM 1624 C C . GLY A 1 204 ? -9.414 10.883 15.688 1 97.88 204 GLY A C 1
ATOM 1625 O O . GLY A 1 204 ? -10.594 10.758 16.031 1 97.88 204 GLY A O 1
ATOM 1626 N N . ILE A 1 205 ? -9.07 11.492 14.625 1 98 205 ILE A N 1
ATOM 1627 C CA . ILE A 1 205 ? -10.023 11.906 13.602 1 98 205 ILE A CA 1
ATOM 1628 C C . ILE A 1 205 ? -9.664 11.266 12.266 1 98 205 ILE A C 1
ATOM 1630 O O . ILE A 1 205 ? -8.547 11.422 11.773 1 98 205 ILE A O 1
ATOM 1634 N N . THR A 1 206 ? -10.562 10.508 11.75 1 95.31 206 THR A N 1
ATOM 1635 C CA . THR A 1 206 ? -10.398 9.844 10.461 1 95.31 206 THR A CA 1
ATOM 1636 C C . THR A 1 206 ? -11.68 9.938 9.641 1 95.31 206 THR A C 1
ATOM 1638 O O . THR A 1 206 ? -12.609 10.664 10.008 1 95.31 206 THR A O 1
ATOM 1641 N N . PHE A 1 207 ? -11.664 9.297 8.438 1 91.62 207 PHE A N 1
ATOM 1642 C CA . PHE A 1 207 ? -12.758 9.492 7.492 1 91.62 207 PHE A CA 1
ATOM 1643 C C . PHE A 1 207 ? -13.359 8.156 7.078 1 91.62 207 PHE A C 1
ATOM 1645 O O . PHE A 1 207 ? -12.68 7.125 7.105 1 91.62 207 PHE A O 1
ATOM 1652 N N . ALA A 1 208 ? -14.57 8.211 6.891 1 81.5 208 ALA A N 1
ATOM 1653 C CA . ALA A 1 208 ? -15.258 7.133 6.191 1 81.5 208 ALA A CA 1
ATOM 1654 C C . ALA A 1 208 ? -16.109 7.68 5.051 1 81.5 208 ALA A C 1
ATOM 1656 O O . ALA A 1 208 ? -16.969 8.539 5.262 1 81.5 208 ALA A O 1
ATOM 1657 N N . ASN A 1 209 ? -15.727 7.211 3.922 1 74.44 209 ASN A N 1
ATOM 1658 C CA . ASN A 1 209 ? -16.547 7.605 2.787 1 74.44 209 ASN A CA 1
ATOM 1659 C C . ASN A 1 209 ? -17.906 6.883 2.795 1 74.44 209 ASN A C 1
ATOM 1661 O O . ASN A 1 209 ? -17.984 5.727 3.213 1 74.44 209 ASN A O 1
ATOM 1665 N N . HIS A 1 210 ? -18.938 7.586 2.424 1 70.44 210 HIS A N 1
ATOM 1666 C CA . HIS A 1 210 ? -20.281 7.027 2.375 1 70.44 210 HIS A CA 1
ATOM 1667 C C . HIS A 1 210 ? -20.312 5.738 1.558 1 70.44 210 HIS A C 1
ATOM 1669 O O . HIS A 1 210 ? -21.188 4.895 1.753 1 70.44 210 HIS A O 1
ATOM 1675 N N . ASN A 1 211 ? -19.375 5.699 0.688 1 76.88 211 ASN A N 1
ATOM 1676 C CA . ASN A 1 211 ? -19.344 4.555 -0.214 1 76.88 211 ASN A CA 1
ATOM 1677 C C . ASN A 1 211 ? -18.672 3.348 0.436 1 76.88 211 ASN A C 1
ATOM 1679 O O . ASN A 1 211 ? -18.578 2.283 -0.176 1 76.88 211 ASN A O 1
ATOM 1683 N N . GLU A 1 212 ? -18.328 3.51 1.699 1 77.31 212 GLU A N 1
ATOM 1684 C CA . GLU A 1 212 ? -17.594 2.43 2.355 1 77.31 212 GLU A CA 1
ATOM 1685 C C . GLU A 1 212 ? -18.516 1.623 3.271 1 77.31 212 GLU A C 1
ATOM 1687 O O . GLU A 1 212 ? -19.359 2.189 3.973 1 77.31 212 GLU A O 1
ATOM 1692 N N . ASN A 1 213 ? -18.359 0.313 3.094 1 72.44 213 ASN A N 1
ATOM 1693 C CA . ASN A 1 213 ? -19 -0.581 4.055 1 72.44 213 ASN A CA 1
ATOM 1694 C C . ASN A 1 213 ? -18.25 -0.602 5.383 1 72.44 213 ASN A C 1
ATOM 1696 O O . ASN A 1 213 ? -17.172 -0.011 5.508 1 72.44 213 ASN A O 1
ATOM 1700 N N . ASP A 1 214 ? -18.828 -1.246 6.344 1 65.25 214 ASP A N 1
ATOM 1701 C CA . ASP A 1 214 ? -18.219 -1.332 7.668 1 65.25 214 ASP A CA 1
ATOM 1702 C C . ASP A 1 214 ? -16.875 -2.047 7.605 1 65.25 214 ASP A C 1
ATOM 1704 O O . ASP A 1 214 ? -15.984 -1.767 8.406 1 65.25 214 ASP A O 1
ATOM 1708 N N . ASP A 1 215 ? -16.797 -2.857 6.574 1 61.5 215 ASP A N 1
ATOM 1709 C CA . ASP A 1 215 ? -15.562 -3.627 6.496 1 61.5 215 ASP A CA 1
ATOM 1710 C C . ASP A 1 215 ? -14.516 -2.906 5.645 1 61.5 215 ASP A C 1
ATOM 1712 O O . ASP A 1 215 ? -13.445 -3.449 5.375 1 61.5 215 ASP A O 1
ATOM 1716 N N . GLY A 1 216 ? -14.875 -1.726 5.254 1 66.75 216 GLY A N 1
ATOM 1717 C CA . GLY A 1 216 ? -13.93 -0.907 4.516 1 66.75 216 GLY A CA 1
ATOM 1718 C C . GLY A 1 216 ? -14.047 -1.059 3.012 1 66.75 216 GLY A C 1
ATOM 1719 O O . GLY A 1 216 ? -13.461 -0.288 2.254 1 66.75 216 GLY A O 1
ATOM 1720 N N . THR A 1 217 ? -14.922 -2.047 2.551 1 72.56 217 THR A N 1
ATOM 1721 C CA . THR A 1 217 ? -15.102 -2.221 1.112 1 72.56 217 THR A CA 1
ATOM 1722 C C . THR A 1 217 ? -16.047 -1.164 0.553 1 72.56 217 THR A C 1
ATOM 1724 O O . THR A 1 217 ? -16.844 -0.572 1.296 1 72.56 217 THR A O 1
ATOM 1727 N N . LEU A 1 218 ? -15.93 -0.87 -0.717 1 81.81 218 LEU A N 1
ATOM 1728 C CA . LEU A 1 218 ? -16.781 0.136 -1.345 1 81.81 218 LEU A CA 1
ATOM 1729 C C . LEU A 1 218 ? -18.156 -0.439 -1.667 1 81.81 218 LEU A C 1
ATOM 1731 O O . LEU A 1 218 ? -18.266 -1.596 -2.078 1 81.81 218 LEU A O 1
ATOM 1735 N N . LYS A 1 219 ? -19.125 0.386 -1.449 1 81.06 219 LYS A N 1
ATOM 1736 C CA . LYS A 1 219 ? -20.5 0.033 -1.782 1 81.06 219 LYS A CA 1
ATOM 1737 C C . LYS A 1 219 ? -20.734 0.112 -3.287 1 81.06 219 LYS A C 1
ATOM 1739 O O . LYS A 1 219 ? -21.406 -0.751 -3.861 1 81.06 219 LYS A O 1
ATOM 1744 N N . THR A 1 220 ? -20.203 1.199 -3.842 1 83.62 220 THR A N 1
ATOM 1745 C CA . THR A 1 220 ? -20.453 1.422 -5.262 1 83.62 220 THR A CA 1
ATOM 1746 C C . THR A 1 220 ? -19.141 1.511 -6.035 1 83.62 220 THR A C 1
ATOM 1748 O O . THR A 1 220 ? -18.094 1.848 -5.469 1 83.62 220 THR A O 1
ATOM 1751 N N . ARG A 1 221 ? -19.297 1.237 -7.277 1 89.25 221 ARG A N 1
ATOM 1752 C CA . ARG A 1 221 ? -18.188 1.231 -8.227 1 89.25 221 ARG A CA 1
ATOM 1753 C C . ARG A 1 221 ? -17.641 2.639 -8.438 1 89.25 221 ARG A C 1
ATOM 1755 O O . ARG A 1 221 ? -18.406 3.592 -8.602 1 89.25 221 ARG A O 1
ATOM 1762 N N . LEU A 1 222 ? -16.344 2.787 -8.391 1 89.19 222 LEU A N 1
ATOM 1763 C CA . LEU A 1 222 ? -15.703 4.047 -8.766 1 89.19 222 LEU A CA 1
ATOM 1764 C C . LEU A 1 222 ? -15.227 4.008 -10.211 1 89.19 222 LEU A C 1
ATOM 1766 O O . LEU A 1 222 ? -14.523 3.078 -10.609 1 89.19 222 LEU A O 1
ATOM 1770 N N . PRO A 1 223 ? -15.602 4.988 -10.961 1 89.44 223 PRO A N 1
ATOM 1771 C CA . PRO A 1 223 ? -15.156 5.02 -12.359 1 89.44 223 PRO A CA 1
ATOM 1772 C C . PRO A 1 223 ? -13.68 5.383 -12.5 1 89.44 223 PRO A C 1
ATOM 1774 O O . PRO A 1 223 ? -13.172 6.215 -11.742 1 89.44 223 PRO A O 1
ATOM 1777 N N . ILE A 1 224 ? -12.969 4.723 -13.344 1 90.81 224 ILE A N 1
ATOM 1778 C CA . ILE A 1 224 ? -11.609 5.055 -13.758 1 90.81 224 ILE A CA 1
ATOM 1779 C C . ILE A 1 224 ? -11.578 5.344 -15.258 1 90.81 224 ILE A C 1
ATOM 1781 O O . ILE A 1 224 ? -11.594 4.418 -16.078 1 90.81 224 ILE A O 1
ATOM 1785 N N . ASN A 1 225 ? -11.492 6.66 -15.57 1 86.25 225 ASN A N 1
ATOM 1786 C CA . ASN A 1 225 ? -11.688 7.062 -16.953 1 86.25 225 ASN A CA 1
ATOM 1787 C C . ASN A 1 225 ? -10.391 7.562 -17.578 1 86.25 225 ASN A C 1
ATOM 1789 O O . ASN A 1 225 ? -10.289 7.676 -18.812 1 86.25 225 ASN A O 1
ATOM 1793 N N . ASN A 1 226 ? -9.469 7.949 -16.781 1 83.88 226 ASN A N 1
ATOM 1794 C CA . ASN A 1 226 ? -8.195 8.484 -17.25 1 83.88 226 ASN A CA 1
ATOM 1795 C C . ASN A 1 226 ? -7.047 8.086 -16.328 1 83.88 226 ASN A C 1
ATOM 1797 O O . ASN A 1 226 ? -7.246 7.336 -15.367 1 83.88 226 ASN A O 1
ATOM 1801 N N . PHE A 1 227 ? -5.91 8.5 -16.625 1 81.94 227 PHE A N 1
ATOM 1802 C CA . PHE A 1 227 ? -4.707 8.102 -15.898 1 81.94 227 PHE A CA 1
ATOM 1803 C C . PHE A 1 227 ? -4.715 8.656 -14.477 1 81.94 227 PHE A C 1
ATOM 1805 O O . PHE A 1 227 ? -4.246 8 -13.547 1 81.94 227 PHE A O 1
ATOM 1812 N N . TYR A 1 228 ? -5.176 9.844 -14.32 1 83.31 228 TYR A N 1
ATOM 1813 C CA . TYR A 1 228 ? -5.285 10.414 -12.977 1 83.31 228 TYR A CA 1
ATOM 1814 C C . TYR A 1 228 ? -6.199 9.57 -12.102 1 83.31 228 TYR A C 1
ATOM 1816 O O . TYR A 1 228 ? -5.859 9.258 -10.961 1 83.31 228 TYR A O 1
ATOM 1824 N N . ASP A 1 229 ? -7.395 9.172 -12.742 1 86.38 229 ASP A N 1
ATOM 1825 C CA . ASP A 1 229 ? -8.312 8.305 -12.008 1 86.38 229 ASP A CA 1
ATOM 1826 C C . ASP A 1 229 ? -7.629 7.004 -11.594 1 86.38 229 ASP A C 1
ATOM 1828 O O . ASP A 1 229 ? -7.867 6.492 -10.5 1 86.38 229 ASP A O 1
ATOM 1832 N N . TYR A 1 230 ? -6.746 6.547 -12.469 1 86.88 230 TYR A N 1
ATOM 1833 C CA . TYR A 1 230 ? -6.039 5.305 -12.195 1 86.88 230 TYR A CA 1
ATOM 1834 C C . TYR A 1 230 ? -5.07 5.469 -11.031 1 86.88 230 TYR A C 1
ATOM 1836 O O . TYR A 1 230 ? -5.07 4.66 -10.102 1 86.88 230 TYR A O 1
ATOM 1844 N N . ILE A 1 231 ? -4.289 6.477 -10.992 1 85.44 231 ILE A N 1
ATOM 1845 C CA . ILE A 1 231 ? -3.309 6.75 -9.945 1 85.44 231 ILE A CA 1
ATOM 1846 C C . ILE A 1 231 ? -4.016 6.898 -8.602 1 85.44 231 ILE A C 1
ATOM 1848 O O . ILE A 1 231 ? -3.6 6.301 -7.605 1 85.44 231 ILE A O 1
ATOM 1852 N N . VAL A 1 232 ? -5.074 7.598 -8.656 1 86.69 232 VAL A N 1
ATOM 1853 C CA . VAL A 1 232 ? -5.816 7.867 -7.43 1 86.69 232 VAL A CA 1
ATOM 1854 C C . VAL A 1 232 ? -6.422 6.57 -6.895 1 86.69 232 VAL A C 1
ATOM 1856 O O . VAL A 1 232 ? -6.285 6.258 -5.707 1 86.69 232 VAL A O 1
ATOM 1859 N N . SER A 1 233 ? -7.035 5.848 -7.816 1 89.5 233 SER A N 1
ATOM 1860 C CA . SER A 1 233 ? -7.66 4.602 -7.395 1 89.5 233 SER A CA 1
ATOM 1861 C C . SER A 1 233 ? -6.625 3.619 -6.855 1 89.5 233 SER A C 1
ATOM 1863 O O . SER A 1 233 ? -6.852 2.969 -5.832 1 89.5 233 SER A O 1
ATOM 1865 N N . LEU A 1 234 ? -5.512 3.508 -7.535 1 89.31 234 LEU A N 1
ATOM 1866 C CA . LEU A 1 234 ? -4.434 2.627 -7.098 1 89.31 234 LEU A CA 1
ATOM 1867 C C . LEU A 1 234 ? -3.939 3.025 -5.711 1 89.31 234 LEU A C 1
ATOM 1869 O O . LEU A 1 234 ? -3.824 2.178 -4.82 1 89.31 234 LEU A O 1
ATOM 1873 N N . GLY A 1 235 ? -3.639 4.293 -5.551 1 88.25 235 GLY A N 1
ATOM 1874 C CA . GLY A 1 235 ? -3.166 4.781 -4.266 1 88.25 235 GLY A CA 1
ATOM 1875 C C . GLY A 1 235 ? -4.148 4.535 -3.137 1 88.25 235 GLY A C 1
ATOM 1876 O O . GLY A 1 235 ? -3.762 4.062 -2.064 1 88.25 235 GLY A O 1
ATOM 1877 N N . LEU A 1 236 ? -5.379 4.836 -3.416 1 86.94 236 LEU A N 1
ATOM 1878 C CA . LEU A 1 236 ? -6.41 4.652 -2.4 1 86.94 236 LEU A CA 1
ATOM 1879 C C . LEU A 1 236 ? -6.617 3.17 -2.104 1 86.94 236 LEU A C 1
ATOM 1881 O O . LEU A 1 236 ? -6.883 2.793 -0.959 1 86.94 236 LEU A O 1
ATOM 1885 N N . THR A 1 237 ? -6.516 2.35 -3.119 1 88.5 237 THR A N 1
ATOM 1886 C CA . THR A 1 237 ? -6.66 0.91 -2.928 1 88.5 237 THR A CA 1
ATOM 1887 C C . THR A 1 237 ? -5.574 0.379 -1.993 1 88.5 237 THR A C 1
ATOM 1889 O O . THR A 1 237 ? -5.871 -0.328 -1.028 1 88.5 237 THR A O 1
ATOM 1892 N N . MET A 1 238 ? -4.363 0.728 -2.27 1 89.38 238 MET A N 1
ATOM 1893 C CA . MET A 1 238 ? -3.26 0.224 -1.458 1 89.38 238 MET A CA 1
ATOM 1894 C C . MET A 1 238 ? -3.301 0.817 -0.054 1 89.38 238 MET A C 1
ATOM 1896 O O . MET A 1 238 ? -3.002 0.13 0.924 1 89.38 238 MET A O 1
ATOM 1900 N N . ASN A 1 239 ? -3.637 2.076 0.005 1 87.12 239 ASN A N 1
ATOM 1901 C CA . ASN A 1 239 ? -3.809 2.695 1.314 1 87.12 239 ASN A CA 1
ATOM 1902 C C . ASN A 1 239 ? -4.891 1.989 2.129 1 87.12 239 ASN A C 1
ATOM 1904 O O . ASN A 1 239 ? -4.723 1.771 3.33 1 87.12 239 ASN A O 1
ATOM 1908 N N . ARG A 1 240 ? -5.957 1.712 1.502 1 85.31 240 ARG A N 1
ATOM 1909 C CA . ARG A 1 240 ? -7.066 1.037 2.166 1 85.31 240 ARG A CA 1
ATOM 1910 C C . ARG A 1 240 ? -6.641 -0.329 2.695 1 85.31 240 ARG A C 1
ATOM 1912 O O . ARG A 1 240 ? -7.016 -0.717 3.803 1 85.31 240 ARG A O 1
ATOM 1919 N N . SER A 1 241 ? -5.906 -0.96 1.919 1 86.5 241 SER A N 1
ATOM 1920 C CA . SER A 1 241 ? -5.426 -2.271 2.346 1 86.5 241 SER A CA 1
ATOM 1921 C C . SER A 1 241 ? -4.605 -2.168 3.627 1 86.5 241 SER A C 1
ATOM 1923 O O . SER A 1 241 ? -4.797 -2.955 4.559 1 86.5 241 SER A O 1
ATOM 1925 N N . SER A 1 242 ? -3.711 -1.264 3.691 1 85.94 242 SER A N 1
ATOM 1926 C CA . SER A 1 242 ? -2.906 -1.049 4.887 1 85.94 242 SER A CA 1
ATOM 1927 C C . SER A 1 242 ? -3.768 -0.591 6.059 1 85.94 242 SER A C 1
ATOM 1929 O O . SER A 1 242 ? -3.6 -1.07 7.184 1 85.94 242 SER A O 1
ATOM 1931 N N . TYR A 1 243 ? -4.707 0.283 5.75 1 84.56 243 TYR A N 1
ATOM 1932 C CA . TYR A 1 243 ? -5.574 0.844 6.777 1 84.56 243 TYR A CA 1
ATOM 1933 C C . TYR A 1 243 ? -6.387 -0.249 7.461 1 84.56 243 TYR A C 1
ATOM 1935 O O . TYR A 1 243 ? -6.41 -0.341 8.688 1 84.56 243 TYR A O 1
ATOM 1943 N N . ILE A 1 244 ? -6.984 -1.111 6.68 1 82.69 244 ILE A N 1
ATOM 1944 C CA . ILE A 1 244 ? -7.844 -2.168 7.203 1 82.69 244 ILE A CA 1
ATOM 1945 C C . ILE A 1 244 ? -7.027 -3.111 8.078 1 82.69 244 ILE A C 1
ATOM 1947 O O . ILE A 1 244 ? -7.516 -3.598 9.102 1 82.69 244 ILE A O 1
ATOM 1951 N N . SER A 1 245 ? -5.848 -3.219 7.734 1 83.06 245 SER A N 1
ATOM 1952 C CA . SER A 1 245 ? -5.008 -4.16 8.469 1 83.06 245 SER A CA 1
ATOM 1953 C C . SER A 1 245 ? -4.438 -3.52 9.727 1 83.06 245 SER A C 1
ATOM 1955 O O . SER A 1 245 ? -4.207 -4.203 10.727 1 83.06 245 SER A O 1
ATOM 1957 N N . GLN A 1 246 ? -4.203 -2.248 9.742 1 83 246 GLN A N 1
ATOM 1958 C CA . GLN A 1 246 ? -3.541 -1.556 10.844 1 83 246 GLN A CA 1
ATOM 1959 C C . GLN A 1 246 ? -4.547 -1.112 11.898 1 83 246 GLN A C 1
ATOM 1961 O O . GLN A 1 246 ? -4.207 -0.999 13.078 1 83 246 GLN A O 1
ATOM 1966 N N . ILE A 1 247 ? -5.758 -0.909 11.461 1 84.5 247 ILE A N 1
ATOM 1967 C CA . ILE A 1 247 ? -6.691 -0.231 12.352 1 84.5 247 ILE A CA 1
ATOM 1968 C C . ILE A 1 247 ? -7.719 -1.23 12.875 1 84.5 247 ILE A C 1
ATOM 1970 O O . ILE A 1 247 ? -8.523 -1.762 12.109 1 84.5 247 ILE A O 1
ATOM 1974 N N . SER A 1 248 ? -7.605 -1.411 14.164 1 86.12 248 SER A N 1
ATOM 1975 C CA . SER A 1 248 ? -8.539 -2.295 14.859 1 86.12 248 SER A CA 1
ATOM 1976 C C . SER A 1 248 ? -9.625 -1.5 15.57 1 86.12 248 SER A C 1
ATOM 1978 O O . SER A 1 248 ? -9.617 -0.268 15.547 1 86.12 248 SER A O 1
ATOM 1980 N N . SER A 1 249 ? -10.5 -2.23 16.188 1 89.56 249 SER A N 1
ATOM 1981 C CA . SER A 1 249 ? -11.633 -1.623 16.891 1 89.56 249 SER A CA 1
ATOM 1982 C C . SER A 1 249 ? -11.164 -0.746 18.047 1 89.56 249 SER A C 1
ATOM 1984 O O . SER A 1 249 ? -11.773 0.286 18.328 1 89.56 249 SER A O 1
ATOM 1986 N N . LYS A 1 250 ? -10.055 -1.122 18.625 1 92.5 250 LYS A N 1
ATOM 1987 C CA . LYS A 1 250 ? -9.602 -0.337 19.781 1 92.5 250 LYS A CA 1
ATOM 1988 C C . LYS A 1 250 ? -9.234 1.084 19.359 1 92.5 250 LYS A C 1
ATOM 1990 O O . LYS A 1 250 ? -9.469 2.037 20.094 1 92.5 250 LYS A O 1
ATOM 1995 N N . TYR A 1 251 ? -8.695 1.22 18.172 1 93.62 251 TYR A N 1
ATOM 1996 C CA . TYR A 1 251 ? -8.352 2.545 17.672 1 93.62 251 TYR A CA 1
ATOM 1997 C C . TYR A 1 251 ? -9.594 3.307 17.234 1 93.62 251 TYR A C 1
ATOM 1999 O O . TYR A 1 251 ? -9.719 4.508 17.5 1 93.62 251 TYR A O 1
ATOM 2007 N N . LEU A 1 252 ? -10.523 2.594 16.641 1 91.81 252 LEU A N 1
ATOM 2008 C CA . LEU A 1 252 ? -11.75 3.227 16.172 1 91.81 252 LEU A CA 1
ATOM 2009 C C . LEU A 1 252 ? -12.609 3.695 17.344 1 91.81 252 LEU A C 1
ATOM 2011 O O . LEU A 1 252 ? -13.289 4.715 17.25 1 91.81 252 LEU A O 1
ATOM 2015 N N . ASP A 1 253 ? -12.492 2.986 18.422 1 93.19 253 ASP A N 1
ATOM 2016 C CA . ASP A 1 253 ? -13.25 3.352 19.625 1 93.19 253 ASP A CA 1
ATOM 2017 C C . ASP A 1 253 ? -12.773 4.691 20.188 1 93.19 253 ASP A C 1
ATOM 2019 O O . ASP A 1 253 ? -13.492 5.34 20.953 1 93.19 253 ASP A O 1
ATOM 2023 N N . ARG A 1 254 ? -11.609 5.129 19.734 1 95.44 254 ARG A N 1
ATOM 2024 C CA . ARG A 1 254 ? -11.055 6.398 20.203 1 95.44 254 ARG A CA 1
ATOM 2025 C C . ARG A 1 254 ? -11.047 7.43 19.078 1 95.44 254 ARG A C 1
ATOM 2027 O O . ARG A 1 254 ? -10.305 8.414 19.141 1 95.44 254 ARG A O 1
ATOM 2034 N N . SER A 1 255 ? -11.898 7.137 18.109 1 96.12 255 SER A N 1
ATOM 2035 C CA . SER A 1 255 ? -11.828 7.98 16.922 1 96.12 255 SER A CA 1
ATOM 2036 C C . SER A 1 255 ? -13.172 8.625 16.625 1 96.12 255 SER A C 1
ATOM 2038 O O . SER A 1 255 ? -14.227 8.039 16.891 1 96.12 255 SER A O 1
ATOM 2040 N N . ILE A 1 256 ? -13.109 9.844 16.188 1 96.5 256 ILE A N 1
ATOM 2041 C CA . ILE A 1 256 ? -14.203 10.422 15.406 1 96.5 256 ILE A CA 1
ATOM 2042 C C . ILE A 1 256 ? -14.055 10.031 13.938 1 96.5 256 ILE A C 1
ATOM 2044 O O . ILE A 1 256 ? -13.078 10.406 13.281 1 96.5 256 ILE A O 1
ATOM 2048 N N . VAL A 1 257 ? -15.008 9.266 13.453 1 94.44 257 VAL A N 1
ATOM 2049 C CA . VAL A 1 257 ? -15.023 8.891 12.039 1 94.44 257 VAL A CA 1
ATOM 2050 C C . VAL A 1 257 ? -15.969 9.82 11.273 1 94.44 257 VAL A C 1
ATOM 2052 O O . VAL A 1 257 ? -17.188 9.703 11.383 1 94.44 257 VAL A O 1
ATOM 2055 N N . ILE A 1 258 ? -15.383 10.688 10.516 1 95.56 258 ILE A N 1
ATOM 2056 C CA . ILE A 1 258 ? -16.188 11.648 9.773 1 95.56 258 ILE A CA 1
ATOM 2057 C C . ILE A 1 258 ? -16.781 10.977 8.539 1 95.56 258 ILE A C 1
ATOM 2059 O O . ILE A 1 258 ? -16.047 10.492 7.676 1 95.56 258 ILE A O 1
ATOM 2063 N N . LYS A 1 259 ? -18 11.039 8.453 1 89.69 259 LYS A N 1
ATOM 2064 C CA . LYS A 1 259 ? -18.703 10.445 7.328 1 89.69 259 LYS A CA 1
ATOM 2065 C C . LYS A 1 259 ? -18.969 11.477 6.234 1 89.69 259 LYS A C 1
ATOM 2067 O O . LYS A 1 259 ? -19.672 12.461 6.465 1 89.69 259 LYS A O 1
ATOM 2072 N N . ILE A 1 260 ? -18.422 11.242 5.102 1 90.88 260 ILE A N 1
ATOM 2073 C CA . ILE A 1 260 ? -18.672 12.094 3.947 1 90.88 260 ILE A CA 1
ATOM 2074 C C . ILE A 1 260 ? -19.734 11.445 3.061 1 90.88 260 ILE A C 1
ATOM 2076 O O . ILE A 1 260 ? -19.453 10.484 2.344 1 90.88 260 ILE A O 1
ATOM 2080 N N . ASN A 1 261 ? -20.859 11.969 2.992 1 80.56 261 ASN A N 1
ATOM 2081 C CA . ASN A 1 261 ? -22.031 11.305 2.406 1 80.56 261 ASN A CA 1
ATOM 2082 C C . ASN A 1 261 ? -22.25 11.742 0.96 1 80.56 261 ASN A C 1
ATOM 2084 O O . ASN A 1 261 ? -23.109 11.203 0.272 1 80.56 261 ASN A O 1
ATOM 2088 N N . GLU A 1 262 ? -21.594 12.688 0.55 1 82.44 262 GLU A N 1
ATOM 2089 C CA . GLU A 1 262 ? -21.719 13.109 -0.842 1 82.44 262 GLU A CA 1
ATOM 2090 C C . GLU A 1 262 ? -20.562 12.562 -1.684 1 82.44 262 GLU A C 1
ATOM 2092 O O . GLU A 1 262 ? -19.578 12.047 -1.144 1 82.44 262 GLU A O 1
ATOM 2097 N N . ASP A 1 263 ? -20.797 12.648 -2.979 1 82.12 263 ASP A N 1
ATOM 2098 C CA . ASP A 1 263 ? -19.797 12.133 -3.916 1 82.12 263 ASP A CA 1
ATOM 2099 C C . ASP A 1 263 ? -18.656 13.125 -4.105 1 82.12 263 ASP A C 1
ATOM 2101 O O . ASP A 1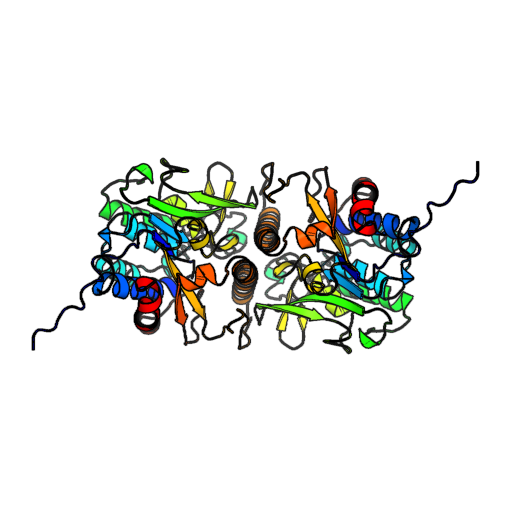 263 ? -18.484 13.688 -5.188 1 82.12 263 ASP A O 1
ATOM 2105 N N . ILE A 1 264 ? -17.984 13.328 -3.072 1 86.81 264 ILE A N 1
ATOM 2106 C CA . ILE A 1 264 ? -16.766 14.125 -3.074 1 86.81 264 ILE A CA 1
ATOM 2107 C C . ILE A 1 264 ? -15.57 13.234 -2.762 1 86.81 264 ILE A C 1
ATOM 2109 O O . ILE A 1 264 ? -15.516 12.602 -1.707 1 86.81 264 ILE A O 1
ATOM 2113 N N . SER A 1 265 ? -14.664 13.195 -3.715 1 84.38 265 SER A N 1
ATOM 2114 C CA . SER A 1 265 ? -13.461 12.398 -3.514 1 84.38 265 SER A CA 1
ATOM 2115 C C . SER A 1 265 ? -12.461 13.125 -2.625 1 84.38 265 SER A C 1
ATOM 2117 O O . SER A 1 265 ? -12.367 14.352 -2.662 1 84.38 265 SER A O 1
ATOM 2119 N N . SER A 1 266 ? -11.75 12.344 -1.849 1 87.19 266 SER A N 1
ATOM 2120 C CA . SER A 1 266 ? -10.695 12.93 -1.025 1 87.19 266 SER A CA 1
ATOM 2121 C C . SER A 1 266 ? -9.602 13.562 -1.888 1 87.19 266 SER A C 1
ATOM 2123 O O . SER A 1 266 ? -8.805 14.367 -1.4 1 87.19 266 SER A O 1
ATOM 2125 N N . MET A 1 267 ? -9.578 13.164 -3.145 1 85.88 267 MET A N 1
ATOM 2126 C CA . MET A 1 267 ? -8.547 13.68 -4.039 1 85.88 267 MET A CA 1
ATOM 2127 C C . MET A 1 267 ? -9.156 14.562 -5.125 1 85.88 267 MET A C 1
ATOM 2129 O O . MET A 1 267 ? -8.586 14.703 -6.207 1 85.88 267 MET A O 1
ATOM 2133 N N . GLN A 1 268 ? -10.297 15.125 -4.828 1 83.88 268 GLN A N 1
ATOM 2134 C CA . GLN A 1 268 ? -10.93 16.047 -5.762 1 83.88 268 GLN A CA 1
ATOM 2135 C C . GLN A 1 268 ? -10.32 17.438 -5.66 1 83.88 268 GLN A C 1
ATOM 2137 O O . GLN A 1 268 ? -10.484 18.125 -4.645 1 83.88 268 GLN A O 1
ATOM 2142 N N . PHE A 1 269 ? -9.742 17.891 -6.719 1 81.31 269 PHE A N 1
ATOM 2143 C CA . PHE A 1 269 ? -9.219 19.25 -6.801 1 81.31 269 PHE A CA 1
ATOM 2144 C C . PHE A 1 269 ? -10.336 20.25 -7.098 1 81.31 269 PHE A C 1
ATOM 2146 O O . PHE A 1 269 ? -11.43 19.844 -7.52 1 81.31 269 PHE A O 1
ATOM 2153 N N . ASN A 1 270 ? -10.078 21.5 -6.793 1 89.75 270 ASN A N 1
ATOM 2154 C CA . ASN A 1 270 ? -10.922 22.625 -7.16 1 89.75 270 ASN A CA 1
ATOM 2155 C C . ASN A 1 270 ? -12.312 22.5 -6.535 1 89.75 270 ASN A C 1
ATOM 2157 O O . ASN A 1 270 ? -13.32 22.625 -7.23 1 89.75 270 ASN A O 1
ATOM 2161 N N . LEU A 1 271 ? -12.336 22.172 -5.289 1 93.25 271 LEU A N 1
ATOM 2162 C CA . LEU A 1 271 ? -13.594 22.219 -4.555 1 93.25 271 LEU A CA 1
ATOM 2163 C C . LEU A 1 271 ? -14.18 23.625 -4.566 1 93.25 271 LEU A C 1
ATOM 2165 O O . LEU A 1 271 ? -13.453 24.609 -4.391 1 93.25 271 LEU A O 1
ATOM 2169 N N . ASP A 1 272 ? -15.484 23.688 -4.809 1 93.69 272 ASP A N 1
ATOM 2170 C CA . ASP A 1 272 ? -16.125 24.984 -4.691 1 93.69 272 ASP A CA 1
ATOM 2171 C C . ASP A 1 272 ? -16.5 25.281 -3.242 1 93.69 272 ASP A C 1
ATOM 2173 O O . ASP A 1 272 ? -16.281 24.453 -2.355 1 93.69 272 ASP A O 1
ATOM 2177 N N . LEU A 1 273 ? -16.938 26.484 -3.02 1 95.19 273 LEU A N 1
ATOM 2178 C CA . LEU A 1 273 ? -17.203 26.938 -1.659 1 95.19 273 LEU A CA 1
ATOM 2179 C C . LEU A 1 273 ? -18.266 26.078 -0.994 1 95.19 273 LEU A C 1
ATOM 2181 O O . LEU A 1 273 ? -18.141 25.75 0.189 1 95.19 273 LEU A O 1
ATOM 2185 N N . LYS A 1 274 ? -19.234 25.672 -1.711 1 96.19 274 LYS A N 1
ATOM 2186 C CA . LYS A 1 274 ? -20.297 24.844 -1.165 1 96.19 274 LYS A CA 1
ATOM 2187 C C . LYS A 1 274 ? -19.766 23.484 -0.727 1 96.19 274 LYS A C 1
ATOM 2189 O O . LYS A 1 274 ? -20.156 22.969 0.323 1 96.19 274 LYS A O 1
ATOM 2194 N N . GLN A 1 275 ? -18.906 22.922 -1.497 1 95.88 275 GLN A N 1
ATOM 2195 C CA . GLN A 1 275 ? -18.312 21.625 -1.171 1 95.88 275 GLN A CA 1
ATOM 2196 C C . GLN A 1 275 ? -17.422 21.734 0.066 1 95.88 275 GLN A C 1
ATOM 2198 O O . GLN A 1 275 ? -17.438 20.859 0.923 1 95.88 275 GLN A O 1
ATOM 2203 N N . LYS A 1 276 ? -16.656 22.812 0.14 1 96.62 276 LYS A N 1
ATOM 2204 C CA . LYS A 1 276 ? -15.812 23.031 1.305 1 96.62 276 LYS A CA 1
ATOM 2205 C C . LYS A 1 276 ? -16.641 23.141 2.58 1 96.62 276 LYS A C 1
ATOM 2207 O O . LYS A 1 276 ? -16.328 22.516 3.59 1 96.62 276 LYS A O 1
ATOM 2212 N N . GLU A 1 277 ? -17.703 23.906 2.496 1 97.19 277 GLU A N 1
ATOM 2213 C CA . GLU A 1 277 ? -18.594 24.094 3.635 1 97.19 277 GLU A CA 1
ATOM 2214 C C . GLU A 1 277 ? -19.281 22.781 4.023 1 97.19 277 GLU A C 1
ATOM 2216 O O . GLU A 1 277 ? -19.453 22.5 5.211 1 97.19 277 GLU A O 1
ATOM 2221 N N . TYR A 1 278 ? -19.672 22.125 2.996 1 96.56 278 TYR A N 1
ATOM 2222 C CA . TYR A 1 278 ? -20.312 20.828 3.254 1 96.56 278 TYR A CA 1
ATOM 2223 C C . TYR A 1 278 ? -19.375 19.922 4.047 1 96.56 278 TYR A C 1
ATOM 2225 O O . TYR A 1 278 ? -19.797 19.312 5.039 1 96.56 278 TYR A O 1
ATOM 2233 N N . LEU A 1 279 ? -18.125 19.797 3.604 1 96.88 279 LEU A N 1
ATOM 2234 C CA . LEU A 1 279 ? -17.141 18.969 4.301 1 96.88 279 LEU A CA 1
ATOM 2235 C C . LEU A 1 279 ? -16.953 19.469 5.73 1 96.88 279 LEU A C 1
ATOM 2237 O O . LEU A 1 279 ? -16.922 18.656 6.668 1 96.88 279 LEU A O 1
ATOM 2241 N N . PHE A 1 280 ? -16.828 20.766 5.879 1 97.88 280 PHE A N 1
ATOM 2242 C CA . PHE A 1 280 ? -16.703 21.375 7.195 1 97.88 280 PHE A CA 1
ATOM 2243 C C . PHE A 1 280 ? -17.844 20.938 8.102 1 97.88 280 PHE A C 1
ATOM 2245 O O . PHE A 1 280 ? -17.625 20.531 9.242 1 97.88 280 PHE A O 1
ATOM 2252 N N . GLU A 1 281 ? -19 20.938 7.602 1 97.81 281 GLU A N 1
ATOM 2253 C CA . GLU A 1 281 ? -20.203 20.578 8.367 1 97.81 281 GLU A CA 1
ATOM 2254 C C . GLU A 1 281 ? -20.219 19.094 8.688 1 97.81 281 GLU A C 1
ATOM 2256 O O . GLU A 1 281 ? -20.719 18.688 9.742 1 97.81 281 GLU A O 1
ATOM 2261 N N . CYS A 1 282 ? -19.781 18.297 7.797 1 96.81 282 CYS A N 1
ATOM 2262 C CA . CYS A 1 282 ? -19.688 16.859 8.078 1 96.81 282 CYS A CA 1
ATOM 2263 C C . CYS A 1 282 ? -18.844 16.609 9.328 1 96.81 282 CYS A C 1
ATOM 2265 O O . CYS A 1 282 ? -19.172 15.75 10.133 1 96.81 282 CYS A O 1
ATOM 2267 N N . GLY A 1 283 ? -17.75 17.406 9.453 1 97.62 283 GLY A N 1
ATOM 2268 C CA . GLY A 1 283 ? -16.922 17.312 10.641 1 97.62 283 GLY A CA 1
ATOM 2269 C C . GLY A 1 283 ? -17.656 17.641 11.922 1 97.62 283 GLY A C 1
ATOM 2270 O O . GLY A 1 283 ? -17.609 16.891 12.891 1 97.62 283 GLY A O 1
ATOM 2271 N N . ILE A 1 284 ? -18.391 18.734 11.875 1 97.94 284 ILE A N 1
ATOM 2272 C CA . ILE A 1 284 ? -19.156 19.172 13.031 1 97.94 284 ILE A CA 1
ATOM 2273 C C . ILE A 1 284 ? -20.188 18.125 13.422 1 97.94 284 ILE A C 1
ATOM 2275 O O . ILE A 1 284 ? -20.266 17.703 14.578 1 97.94 284 ILE A O 1
ATOM 2279 N N . LYS A 1 285 ? -20.891 17.672 12.445 1 97.06 285 LYS A N 1
ATOM 2280 C CA . LYS A 1 285 ? -21.969 16.703 12.672 1 97.06 285 LYS A CA 1
ATOM 2281 C C . LYS A 1 285 ? -21.422 15.406 13.258 1 97.06 285 LYS A C 1
ATOM 2283 O O . LYS A 1 285 ? -22.016 14.836 14.172 1 97.06 285 LYS A O 1
ATOM 2288 N N . SER A 1 286 ? -20.359 14.945 12.719 1 96.44 286 SER A N 1
ATOM 2289 C CA . SER A 1 286 ? -19.781 13.688 13.18 1 96.44 286 SER A CA 1
ATOM 2290 C C . SER A 1 286 ? -19.344 13.773 14.633 1 96.44 286 SER A C 1
ATOM 2292 O O . SER A 1 286 ? -19.5 12.82 15.398 1 96.44 286 SER A O 1
ATOM 2294 N N . VAL A 1 287 ? -18.797 14.883 15.07 1 97.06 287 VAL A N 1
ATOM 2295 C CA . VAL A 1 287 ? -18.391 15.07 16.453 1 97.06 287 VAL A CA 1
ATOM 2296 C C . VAL A 1 287 ? -19.609 15.07 17.359 1 97.06 287 VAL A C 1
ATOM 2298 O O . VAL A 1 287 ? -19.625 14.391 18.391 1 97.06 287 VAL A O 1
ATOM 2301 N N . LYS A 1 288 ? -20.625 15.773 17.031 1 96.62 288 LYS A N 1
ATOM 2302 C CA . LYS A 1 288 ? -21.844 15.836 17.828 1 96.62 288 LYS A CA 1
ATOM 2303 C C . LYS A 1 288 ? -22.422 14.445 18.047 1 96.62 288 LYS A C 1
ATOM 2305 O O . LYS A 1 288 ? -22.969 14.148 19.125 1 96.62 288 LYS A O 1
ATOM 2310 N N . GLN A 1 289 ? -22.203 13.609 17.109 1 95.31 289 GLN A N 1
ATOM 2311 C CA . GLN A 1 289 ? -22.812 12.281 17.141 1 95.31 289 GLN A CA 1
ATOM 2312 C C . GLN A 1 289 ? -21.922 11.305 17.922 1 95.31 289 GLN A C 1
ATOM 2314 O O . GLN A 1 289 ? -22.422 10.336 18.5 1 95.31 289 GLN A O 1
ATOM 2319 N N . GLN A 1 290 ? -20.625 11.602 17.906 1 95.06 290 GLN A N 1
ATOM 2320 C CA . GLN A 1 290 ? -19.75 10.516 18.328 1 95.06 290 GLN A CA 1
ATOM 2321 C C . GLN A 1 290 ? -18.969 10.891 19.578 1 95.06 290 GLN A C 1
ATOM 2323 O O . GLN A 1 290 ? -18.422 10.023 20.266 1 95.06 290 GLN A O 1
ATOM 2328 N N . ILE A 1 291 ? -18.875 12.094 19.969 1 94 291 ILE A N 1
ATOM 2329 C CA . ILE A 1 291 ? -17.891 12.578 20.922 1 94 291 ILE A CA 1
ATOM 2330 C C . ILE A 1 291 ? -18.234 12.062 22.328 1 94 291 ILE A C 1
ATOM 2332 O O . ILE A 1 291 ? -17.344 11.805 23.141 1 94 291 ILE A O 1
ATOM 2336 N N . ILE A 1 292 ? -19.453 11.891 22.688 1 88.88 292 ILE A N 1
ATOM 2337 C CA . ILE A 1 292 ? -19.875 11.508 24.031 1 88.88 292 ILE A CA 1
ATOM 2338 C C . ILE A 1 292 ? -19.312 10.133 24.375 1 88.88 292 ILE A C 1
ATOM 2340 O O . ILE A 1 292 ? -18.906 9.883 25.516 1 88.88 292 ILE A O 1
ATOM 2344 N N . LYS A 1 293 ? -19.203 9.305 23.375 1 86.94 293 LYS A N 1
ATOM 2345 C CA . LYS A 1 293 ? -18.656 7.973 23.609 1 86.94 293 LYS A CA 1
ATOM 2346 C C . LYS A 1 293 ? -17.172 8.039 23.938 1 86.94 293 LYS A C 1
ATOM 2348 O O . LYS A 1 293 ? -16.641 7.148 24.609 1 86.94 293 LYS A O 1
ATOM 2353 N N . LEU A 1 294 ? -16.5 9.023 23.531 1 88.38 294 LEU A N 1
ATOM 2354 C CA . LEU A 1 294 ? -15.062 9.141 23.688 1 88.38 294 LEU A CA 1
ATOM 2355 C C . LEU A 1 294 ? -14.711 9.812 25.016 1 88.38 294 LEU A C 1
ATOM 2357 O O . LEU A 1 294 ? -13.656 9.555 25.594 1 88.38 294 LEU A O 1
ATOM 2361 N N . ILE A 1 295 ? -15.523 10.648 25.484 1 82.31 295 ILE A N 1
ATOM 2362 C CA . ILE A 1 295 ? -15.188 11.43 26.672 1 82.31 295 ILE A CA 1
ATOM 2363 C C . ILE A 1 295 ? -15.742 10.742 27.906 1 82.31 295 ILE A C 1
ATOM 2365 O O . ILE A 1 295 ? -15.234 10.953 29.016 1 82.31 295 ILE A O 1
ATOM 2369 N N . ASN A 1 296 ? -16.812 9.914 27.812 1 68.75 296 ASN A N 1
ATOM 2370 C CA . ASN A 1 296 ? -17.391 9.234 28.969 1 68.75 296 ASN A CA 1
ATOM 2371 C C . ASN A 1 296 ? -16.641 7.945 29.297 1 68.75 296 ASN A C 1
ATOM 2373 O O . ASN A 1 296 ? -16.938 7.281 30.281 1 68.75 296 ASN A O 1
ATOM 2377 N N . HIS A 1 297 ? -15.641 7.516 28.469 1 59.59 297 HIS A N 1
ATOM 2378 C CA . HIS A 1 297 ? -14.938 6.273 28.781 1 59.59 297 HIS A CA 1
ATOM 2379 C C . HIS A 1 297 ? -13.477 6.539 29.109 1 59.59 297 HIS A C 1
ATOM 2381 O O . HIS A 1 297 ? -12.859 7.453 28.562 1 59.59 297 HIS A O 1
ATOM 2387 N N . MET B 1 1 ? 25.078 -49.656 1.15 1 30.53 1 MET B N 1
ATOM 2388 C CA . MET B 1 1 ? 24.5 -48.656 2.037 1 30.53 1 MET B CA 1
ATOM 2389 C C . MET B 1 1 ? 23.266 -48.031 1.411 1 30.53 1 MET B C 1
ATOM 2391 O O . MET B 1 1 ? 23.359 -47.375 0.37 1 30.53 1 MET B O 1
ATOM 2395 N N . GLU B 1 2 ? 22.062 -48.625 1.487 1 31.52 2 GLU B N 1
ATOM 2396 C CA . GLU B 1 2 ? 20.844 -48.406 0.73 1 31.52 2 GLU B CA 1
ATOM 2397 C C . GLU B 1 2 ? 20.328 -46.969 0.916 1 31.52 2 GLU B C 1
ATOM 2399 O O . GLU B 1 2 ? 20.219 -46.5 2.045 1 31.52 2 GLU B O 1
ATOM 2404 N N . ASN B 1 3 ? 20.719 -46.062 0.081 1 32.84 3 ASN B N 1
ATOM 2405 C CA . ASN B 1 3 ? 20.375 -44.656 0.061 1 32.84 3 ASN B CA 1
ATOM 2406 C C . ASN B 1 3 ? 18.891 -44.438 0.385 1 32.84 3 ASN B C 1
ATOM 2408 O O . ASN B 1 3 ? 18.016 -44.75 -0.421 1 32.84 3 ASN B O 1
ATOM 2412 N N . SER B 1 4 ? 18.438 -44.719 1.627 1 35.38 4 SER B N 1
ATOM 2413 C CA . SER B 1 4 ? 17.078 -44.594 2.164 1 35.38 4 SER B CA 1
ATOM 2414 C C . SER B 1 4 ? 16.422 -43.281 1.747 1 35.38 4 SER B C 1
ATOM 2416 O O . SER B 1 4 ? 16.984 -42.219 1.995 1 35.38 4 SER B O 1
ATOM 2418 N N . THR B 1 5 ? 15.852 -43.219 0.615 1 41.47 5 THR B N 1
ATOM 2419 C CA . THR B 1 5 ? 15.016 -42.094 0.202 1 41.47 5 THR B CA 1
ATOM 2420 C C . THR B 1 5 ? 14.219 -41.562 1.383 1 41.47 5 THR B C 1
ATOM 2422 O O . THR B 1 5 ? 13.492 -42.312 2.049 1 41.47 5 THR B O 1
ATOM 2425 N N . PRO B 1 6 ? 14.711 -40.562 2.191 1 45 6 PRO B N 1
ATOM 2426 C CA . PRO B 1 6 ? 13.992 -40.062 3.373 1 45 6 PRO B CA 1
ATOM 2427 C C . PRO B 1 6 ? 12.477 -40.25 3.25 1 45 6 PRO B C 1
ATOM 2429 O O . PRO B 1 6 ? 11.914 -40.031 2.17 1 45 6 PRO B O 1
ATOM 2432 N N . LYS B 1 7 ? 11.82 -41.062 3.93 1 47.97 7 LYS B N 1
ATOM 2433 C CA . LYS B 1 7 ? 10.398 -41.406 4.047 1 47.97 7 LYS B CA 1
ATOM 2434 C C . LYS B 1 7 ? 9.531 -40.156 3.967 1 47.97 7 LYS B C 1
ATOM 2436 O O . LYS B 1 7 ? 9.648 -39.25 4.801 1 47.97 7 LYS B O 1
ATOM 2441 N N . LYS B 1 8 ? 9.305 -39.594 2.623 1 56.34 8 LYS B N 1
ATOM 2442 C CA . LYS B 1 8 ? 8.266 -38.562 2.547 1 56.34 8 LYS B CA 1
ATOM 2443 C C . LYS B 1 8 ? 7.254 -38.75 3.676 1 56.34 8 LYS B C 1
ATOM 2445 O O . LYS B 1 8 ? 6.945 -39.844 4.086 1 56.34 8 LYS B O 1
ATOM 2450 N N . ILE B 1 9 ? 7.223 -37.875 4.5 1 54.28 9 ILE B N 1
ATOM 2451 C CA . ILE B 1 9 ? 6.359 -37.938 5.672 1 54.28 9 ILE B CA 1
ATOM 2452 C C . ILE B 1 9 ? 4.953 -38.375 5.254 1 54.28 9 ILE B C 1
ATOM 2454 O O . ILE B 1 9 ? 4.254 -37.625 4.566 1 54.28 9 ILE B O 1
ATOM 2458 N N . SER B 1 10 ? 4.785 -39.688 4.766 1 50.72 10 SER B N 1
ATOM 2459 C CA . SER B 1 10 ? 3.547 -40.344 4.375 1 50.72 10 SER B CA 1
ATOM 2460 C C . SER B 1 10 ? 2.328 -39.625 4.906 1 50.72 10 SER B C 1
ATOM 2462 O O . SER B 1 10 ? 1.32 -39.469 4.211 1 50.72 10 SER B O 1
ATOM 2464 N N . GLU B 1 11 ? 2.227 -39.344 6.176 1 56.28 11 GLU B N 1
ATOM 2465 C CA . GLU B 1 11 ? 1.027 -38.906 6.898 1 56.28 11 GLU B CA 1
ATOM 2466 C C . GLU B 1 11 ? 0.917 -37.406 6.965 1 56.28 11 GLU B C 1
ATOM 2468 O O . GLU B 1 11 ? 0.383 -36.844 7.934 1 56.28 11 GLU B O 1
ATOM 2473 N N . SER B 1 12 ? 1.401 -36.75 5.855 1 64.56 12 SER B N 1
ATOM 2474 C CA . SER B 1 12 ? 1.327 -35.312 6.047 1 64.56 12 SER B CA 1
ATOM 2475 C C . SER B 1 12 ? -0.102 -34.812 5.883 1 64.56 12 SER B C 1
ATOM 2477 O O . SER B 1 12 ? -0.828 -35.25 4.996 1 64.56 12 SER B O 1
ATOM 2479 N N . GLN B 1 13 ? -0.578 -34.094 6.793 1 85.44 13 GLN B N 1
ATOM 2480 C CA . GLN B 1 13 ? -1.917 -33.531 6.867 1 85.44 13 GLN B CA 1
ATOM 2481 C C . GLN B 1 13 ? -2.01 -32.25 6.047 1 85.44 13 GLN B C 1
ATOM 2483 O O . GLN B 1 13 ? -3.059 -31.594 6.016 1 85.44 13 GLN B O 1
ATOM 2488 N N . ILE B 1 14 ? -0.929 -32.094 5.129 1 93.19 14 ILE B N 1
ATOM 2489 C CA . ILE B 1 14 ? -0.913 -30.844 4.395 1 93.19 14 ILE B CA 1
ATOM 2490 C C . ILE B 1 14 ? -1.773 -30.969 3.141 1 93.19 14 ILE B C 1
ATOM 2492 O O . ILE B 1 14 ? -1.562 -31.859 2.32 1 93.19 14 ILE B O 1
ATOM 2496 N N . LYS B 1 15 ? -2.682 -30.016 2.984 1 96.5 15 LYS B N 1
ATOM 2497 C CA . LYS B 1 15 ? -3.627 -30.078 1.871 1 96.5 15 LYS B CA 1
ATOM 2498 C C . LYS B 1 15 ? -3.629 -28.766 1.088 1 96.5 15 LYS B C 1
ATOM 2500 O O . LYS B 1 15 ? -4.16 -28.703 -0.023 1 96.5 15 LYS B O 1
ATOM 2505 N N . ASN B 1 16 ? -3.047 -27.688 1.675 1 98 16 ASN B N 1
ATOM 2506 C CA . ASN B 1 16 ? -3.096 -26.359 1.067 1 98 16 ASN B CA 1
ATOM 2507 C C . ASN B 1 16 ? -1.697 -25.781 0.881 1 98 16 ASN B C 1
ATOM 2509 O O . ASN B 1 16 ? -0.824 -25.969 1.729 1 98 16 ASN B O 1
ATOM 2513 N N . LEU B 1 17 ? -1.547 -25.125 -0.239 1 98.25 17 LEU B N 1
ATOM 2514 C CA . LEU B 1 17 ? -0.33 -24.375 -0.552 1 98.25 17 LEU B CA 1
ATOM 2515 C C . LEU B 1 17 ? -0.648 -22.922 -0.862 1 98.25 17 LEU B C 1
ATOM 2517 O O . LEU B 1 17 ? -1.578 -22.625 -1.617 1 98.25 17 LEU B O 1
ATOM 2521 N N . ALA B 1 18 ? 0.008 -21.984 -0.229 1 98.69 18 ALA B N 1
ATOM 2522 C CA . ALA B 1 18 ? -0.141 -20.547 -0.486 1 98.69 18 ALA B CA 1
ATOM 2523 C C . ALA B 1 18 ? 1.167 -19.953 -0.986 1 98.69 18 ALA B C 1
ATOM 2525 O O . ALA B 1 18 ? 2.166 -19.922 -0.262 1 98.69 18 ALA B O 1
ATOM 2526 N N . LEU B 1 19 ? 1.155 -19.438 -2.211 1 98.69 19 LEU B N 1
ATOM 2527 C CA . LEU B 1 19 ? 2.354 -18.891 -2.846 1 98.69 19 LEU B CA 1
ATOM 2528 C C . LEU B 1 19 ? 2.271 -17.375 -2.965 1 98.69 19 LEU B C 1
ATOM 2530 O O . LEU B 1 19 ? 1.431 -16.859 -3.699 1 98.69 19 LEU B O 1
ATOM 2534 N N . SER B 1 20 ? 3.152 -16.656 -2.312 1 97.38 20 SER B N 1
ATOM 2535 C CA . SER B 1 20 ? 3.16 -15.203 -2.291 1 97.38 20 SER B CA 1
ATOM 2536 C C . SER B 1 20 ? 3.648 -14.633 -3.619 1 97.38 20 SER B C 1
ATOM 2538 O O . SER B 1 20 ? 4.262 -15.344 -4.418 1 97.38 20 SER B O 1
ATOM 2540 N N . GLY B 1 21 ? 3.318 -13.367 -3.846 1 95.5 21 GLY B N 1
ATOM 2541 C CA . GLY B 1 21 ? 3.99 -12.625 -4.906 1 95.5 21 GLY B CA 1
ATOM 2542 C C . GLY B 1 21 ? 5.453 -12.359 -4.609 1 95.5 21 GLY B C 1
ATOM 2543 O O . GLY B 1 21 ? 5.855 -12.305 -3.445 1 95.5 21 GLY B O 1
ATOM 2544 N N . GLY B 1 22 ? 6.176 -12.227 -5.66 1 92.19 22 GLY B N 1
ATOM 2545 C CA . GLY B 1 22 ? 7.602 -12.023 -5.445 1 92.19 22 GLY B CA 1
ATOM 2546 C C . GLY B 1 22 ? 8.344 -11.641 -6.711 1 92.19 22 GLY B C 1
ATOM 2547 O O . GLY B 1 22 ? 9.57 -11.734 -6.77 1 92.19 22 GLY B O 1
ATOM 2548 N N . GLY B 1 23 ? 7.66 -11.305 -7.664 1 91 23 GLY B N 1
ATOM 2549 C CA . GLY B 1 23 ? 8.32 -10.938 -8.906 1 91 23 GLY B CA 1
ATOM 2550 C C . GLY B 1 23 ? 9.219 -12.031 -9.453 1 91 23 GLY B C 1
ATOM 2551 O O . GLY B 1 23 ? 8.797 -13.18 -9.586 1 91 23 GLY B O 1
ATOM 2552 N N . PHE B 1 24 ? 10.445 -11.656 -9.633 1 90 24 PHE B N 1
ATOM 2553 C CA . PHE B 1 24 ? 11.375 -12.578 -10.281 1 90 24 PHE B CA 1
ATOM 2554 C C . PHE B 1 24 ? 11.953 -13.562 -9.266 1 90 24 PHE B C 1
ATOM 2556 O O . PHE B 1 24 ? 12.797 -14.391 -9.617 1 90 24 PHE B O 1
ATOM 2563 N N . TYR B 1 25 ? 11.484 -13.523 -8.094 1 93.25 25 TYR B N 1
ATOM 2564 C CA . TYR B 1 25 ? 11.859 -14.531 -7.105 1 93.25 25 TYR B CA 1
ATOM 2565 C C . TYR B 1 25 ? 11.125 -15.844 -7.359 1 93.25 25 TYR B C 1
ATOM 2567 O O . TYR B 1 25 ? 11.273 -16.797 -6.598 1 93.25 25 TYR B O 1
ATOM 2575 N N . GLY B 1 26 ? 10.406 -15.906 -8.391 1 95.31 26 GLY B N 1
ATOM 2576 C CA . GLY B 1 26 ? 9.664 -17.109 -8.75 1 95.31 26 GLY B CA 1
ATOM 2577 C C . GLY B 1 26 ? 10.539 -18.344 -8.836 1 95.31 26 GLY B C 1
ATOM 2578 O O . GLY B 1 26 ? 10.078 -19.453 -8.555 1 95.31 26 GLY B O 1
ATOM 2579 N N . PHE B 1 27 ? 11.789 -18.156 -9.18 1 96.94 27 PHE B N 1
ATOM 2580 C CA . PHE B 1 27 ? 12.719 -19.281 -9.273 1 96.94 27 PHE B CA 1
ATOM 2581 C C . PHE B 1 27 ? 12.953 -19.906 -7.906 1 96.94 27 PHE B C 1
ATOM 2583 O O . PHE B 1 27 ? 13.133 -21.109 -7.797 1 96.94 27 PHE B O 1
ATOM 2590 N N . ALA B 1 28 ? 12.953 -19.062 -6.93 1 97.69 28 ALA B N 1
ATOM 2591 C CA . ALA B 1 28 ? 13.125 -19.562 -5.57 1 97.69 28 ALA B CA 1
ATOM 2592 C C . ALA B 1 28 ? 11.922 -20.406 -5.137 1 97.69 28 ALA B C 1
ATOM 2594 O O . ALA B 1 28 ? 12.078 -21.406 -4.438 1 97.69 28 ALA B O 1
ATOM 2595 N N . VAL B 1 29 ? 10.766 -20.031 -5.539 1 98.19 29 VAL B N 1
ATOM 2596 C CA . VAL B 1 29 ? 9.555 -20.781 -5.234 1 98.19 29 VAL B CA 1
ATOM 2597 C C . VAL B 1 29 ? 9.641 -22.172 -5.852 1 98.19 29 VAL B C 1
ATOM 2599 O O . VAL B 1 29 ? 9.32 -23.172 -5.199 1 98.19 29 VAL B O 1
ATOM 2602 N N . VAL B 1 30 ? 10.078 -22.203 -7.047 1 98.38 30 VAL B N 1
ATOM 2603 C CA . VAL B 1 30 ? 10.195 -23.469 -7.758 1 98.38 30 VAL B CA 1
ATOM 2604 C C . VAL B 1 30 ? 11.195 -24.375 -7.047 1 98.38 30 VAL B C 1
ATOM 2606 O O . VAL B 1 30 ? 10.953 -25.562 -6.859 1 98.38 30 VAL B O 1
ATOM 2609 N N . GLY B 1 31 ? 12.328 -23.812 -6.645 1 98.56 31 GLY B N 1
ATOM 2610 C CA . GLY B 1 31 ? 13.289 -24.578 -5.871 1 98.56 31 GLY B CA 1
ATOM 2611 C C . GLY B 1 31 ? 12.719 -25.109 -4.57 1 98.56 31 GLY B C 1
ATOM 2612 O O . GLY B 1 31 ? 12.945 -26.281 -4.219 1 98.56 31 GLY B O 1
ATOM 2613 N N . ALA B 1 32 ? 12.023 -24.281 -3.898 1 98.56 32 ALA B N 1
ATOM 2614 C CA . ALA B 1 32 ? 11.391 -24.688 -2.643 1 98.56 32 ALA B CA 1
ATOM 2615 C C . ALA B 1 32 ? 10.406 -25.828 -2.865 1 98.56 32 ALA B C 1
ATOM 2617 O O . ALA B 1 32 ? 10.445 -26.844 -2.154 1 98.56 32 ALA B O 1
ATOM 2618 N N . LEU B 1 33 ? 9.594 -25.688 -3.832 1 98.5 33 LEU B N 1
ATOM 2619 C CA . LEU B 1 33 ? 8.578 -26.703 -4.117 1 98.5 33 LEU B CA 1
ATOM 2620 C C . LEU B 1 33 ? 9.219 -28.016 -4.535 1 98.5 33 LEU B C 1
ATOM 2622 O O . LEU B 1 33 ? 8.734 -29.094 -4.172 1 98.5 33 LEU B O 1
ATOM 2626 N N . LYS B 1 34 ? 10.258 -27.906 -5.344 1 98.38 34 LYS B N 1
ATOM 2627 C CA . LYS B 1 34 ? 10.961 -29.125 -5.73 1 98.38 34 LYS B CA 1
ATOM 2628 C C . LYS B 1 34 ? 11.453 -29.891 -4.504 1 98.38 34 LYS B C 1
ATOM 2630 O O . LYS B 1 34 ? 11.258 -31.094 -4.398 1 98.38 34 LYS B O 1
ATOM 2635 N N . GLU B 1 35 ? 12.086 -29.172 -3.623 1 97.94 35 GLU B N 1
ATOM 2636 C CA . GLU B 1 35 ? 12.578 -29.797 -2.402 1 97.94 35 GLU B CA 1
ATOM 2637 C C . GLU B 1 35 ? 11.43 -30.391 -1.581 1 97.94 35 GLU B C 1
ATOM 2639 O O . GLU B 1 35 ? 11.539 -31.484 -1.052 1 97.94 35 GLU B O 1
ATOM 2644 N N . ILE B 1 36 ? 10.344 -29.75 -1.482 1 96.94 36 ILE B N 1
ATOM 2645 C CA . ILE B 1 36 ? 9.188 -30.188 -0.7 1 96.94 36 ILE B CA 1
ATOM 2646 C C . ILE B 1 36 ? 8.609 -31.453 -1.304 1 96.94 36 ILE B C 1
ATOM 2648 O O . ILE B 1 36 ? 8.414 -32.438 -0.601 1 96.94 36 ILE B O 1
ATOM 2652 N N . PHE B 1 37 ? 8.367 -31.422 -2.574 1 96.25 37 PHE B N 1
ATOM 2653 C CA . PHE B 1 37 ? 7.641 -32.5 -3.221 1 96.25 37 PHE B CA 1
ATOM 2654 C C . PHE B 1 37 ? 8.547 -33.719 -3.436 1 96.25 37 PHE B C 1
ATOM 2656 O O . PHE B 1 37 ? 8.086 -34.875 -3.428 1 96.25 37 PHE B O 1
ATOM 2663 N N . ASP B 1 38 ? 9.805 -33.469 -3.588 1 95.94 38 ASP B N 1
ATOM 2664 C CA . ASP B 1 38 ? 10.734 -34.594 -3.787 1 95.94 38 ASP B CA 1
ATOM 2665 C C . ASP B 1 38 ? 10.977 -35.344 -2.48 1 95.94 38 ASP B C 1
ATOM 2667 O O . ASP B 1 38 ? 11.227 -36.531 -2.49 1 95.94 38 ASP B O 1
ATOM 2671 N N . ASN B 1 39 ? 10.82 -34.688 -1.339 1 94.19 39 ASN B N 1
ATOM 2672 C CA . ASN B 1 39 ? 11.406 -35.281 -0.153 1 94.19 39 ASN B CA 1
ATOM 2673 C C . ASN B 1 39 ? 10.414 -35.344 1.007 1 94.19 39 ASN B C 1
ATOM 2675 O O . ASN B 1 39 ? 10.594 -36.094 1.963 1 94.19 39 ASN B O 1
ATOM 2679 N N . TYR B 1 40 ? 9.328 -34.531 0.872 1 93.19 40 TYR B N 1
ATOM 2680 C CA . TYR B 1 40 ? 8.602 -34.375 2.125 1 93.19 40 TYR B CA 1
ATOM 2681 C C . TYR B 1 40 ? 7.105 -34.594 1.916 1 93.19 40 TYR B C 1
ATOM 2683 O O . TYR B 1 40 ? 6.441 -35.219 2.75 1 93.19 40 TYR B O 1
ATOM 2691 N N . ILE B 1 41 ? 6.609 -34.094 0.833 1 93.12 41 ILE B N 1
ATOM 2692 C CA . ILE B 1 41 ? 5.164 -34.125 0.642 1 93.12 41 ILE B CA 1
ATOM 2693 C C . ILE B 1 41 ? 4.836 -34.688 -0.744 1 93.12 41 ILE B C 1
ATOM 2695 O O . ILE B 1 41 ? 5.445 -34.281 -1.738 1 93.12 41 ILE B O 1
ATOM 2699 N N . ASP B 1 42 ? 3.885 -35.562 -0.736 1 94.06 42 ASP B N 1
ATOM 2700 C CA . ASP B 1 42 ? 3.342 -36 -2.02 1 94.06 42 ASP B CA 1
ATOM 2701 C C . ASP B 1 42 ? 2.484 -34.906 -2.654 1 94.06 42 ASP B C 1
ATOM 2703 O O . ASP B 1 42 ? 1.475 -34.5 -2.082 1 94.06 42 ASP B O 1
ATOM 2707 N N . PRO B 1 43 ? 2.875 -34.438 -3.836 1 94.81 43 PRO B N 1
ATOM 2708 C CA . PRO B 1 43 ? 2.123 -33.375 -4.477 1 94.81 43 PRO B CA 1
ATOM 2709 C C . PRO B 1 43 ? 0.65 -33.719 -4.676 1 94.81 43 PRO B C 1
ATOM 2711 O O . PRO B 1 43 ? -0.193 -32.812 -4.75 1 94.81 43 PRO B O 1
ATOM 2714 N N . ASN B 1 44 ? 0.315 -34.969 -4.73 1 93.75 44 ASN B N 1
ATOM 2715 C CA . ASN B 1 44 ? -1.068 -35.406 -4.914 1 93.75 44 ASN B CA 1
ATOM 2716 C C . ASN B 1 44 ? -1.916 -35.094 -3.682 1 93.75 44 ASN B C 1
ATOM 2718 O O . ASN B 1 44 ? -3.146 -35.094 -3.756 1 93.75 44 ASN B O 1
ATOM 2722 N N . ASN B 1 45 ? -1.276 -34.875 -2.596 1 94.19 45 ASN B N 1
ATOM 2723 C CA . ASN B 1 45 ? -1.987 -34.531 -1.367 1 94.19 45 ASN B CA 1
ATOM 2724 C C . ASN B 1 45 ? -2.48 -33.094 -1.386 1 94.19 45 ASN B C 1
ATOM 2726 O O . ASN B 1 45 ? -3.377 -32.719 -0.621 1 94.19 45 ASN B O 1
ATOM 2730 N N . ILE B 1 46 ? -1.876 -32.312 -2.166 1 96.88 46 ILE B N 1
ATOM 2731 C CA . ILE B 1 46 ? -2.262 -30.906 -2.25 1 96.88 46 ILE B CA 1
ATOM 2732 C C . ILE B 1 46 ? -3.59 -30.781 -2.994 1 96.88 46 ILE B C 1
ATOM 2734 O O . ILE B 1 46 ? -3.701 -31.188 -4.148 1 96.88 46 ILE B O 1
ATOM 2738 N N . LYS B 1 47 ? -4.566 -30.141 -2.305 1 97.56 47 LYS B N 1
ATOM 2739 C CA . LYS B 1 47 ? -5.906 -30.031 -2.879 1 97.56 47 LYS B CA 1
ATOM 2740 C C . LYS B 1 47 ? -6.211 -28.594 -3.295 1 97.56 47 LYS B C 1
ATOM 2742 O O . LYS B 1 47 ? -6.961 -28.375 -4.246 1 97.56 47 LYS B O 1
ATOM 2747 N N . THR B 1 48 ? -5.703 -27.672 -2.531 1 98.38 48 THR B N 1
ATOM 2748 C CA . THR B 1 48 ? -5.941 -26.266 -2.795 1 98.38 48 THR B CA 1
ATOM 2749 C C . THR B 1 48 ? -4.625 -25.5 -2.898 1 98.38 48 THR B C 1
ATOM 2751 O O . THR B 1 48 ? -3.725 -25.688 -2.074 1 98.38 48 THR B O 1
ATOM 2754 N N . ILE B 1 49 ? -4.516 -24.672 -3.93 1 98.69 49 ILE B N 1
ATOM 2755 C CA . ILE B 1 49 ? -3.32 -23.859 -4.129 1 98.69 49 ILE B CA 1
ATOM 2756 C C . ILE B 1 49 ? -3.723 -22.406 -4.402 1 98.69 49 ILE B C 1
ATOM 2758 O O . ILE B 1 49 ? -4.543 -22.141 -5.285 1 98.69 49 ILE B O 1
ATOM 2762 N N . SER B 1 50 ? -3.244 -21.469 -3.637 1 98.81 50 SER B N 1
ATOM 2763 C CA . SER B 1 50 ? -3.447 -20.047 -3.875 1 98.81 50 SER B CA 1
ATOM 2764 C C . SER B 1 50 ? -2.154 -19.375 -4.324 1 98.81 50 SER B C 1
ATOM 2766 O O . SER B 1 50 ? -1.062 -19.797 -3.951 1 98.81 50 SER B O 1
ATOM 2768 N N . GLY B 1 51 ? -2.295 -18.391 -5.18 1 98.75 51 GLY B N 1
ATOM 2769 C CA . GLY B 1 51 ? -1.111 -17.703 -5.676 1 98.75 51 GLY B CA 1
ATOM 2770 C C . GLY B 1 51 ? -1.364 -16.25 -6.016 1 98.75 51 GLY B C 1
ATOM 2771 O O . GLY B 1 51 ? -2.482 -15.867 -6.375 1 98.75 51 GLY B O 1
ATOM 2772 N N . VAL B 1 52 ? -0.302 -15.477 -5.922 1 98.19 52 VAL B N 1
ATOM 2773 C CA . VAL B 1 52 ? -0.304 -14.055 -6.27 1 98.19 52 VAL B CA 1
ATOM 2774 C C . VAL B 1 52 ? 0.866 -13.75 -7.199 1 98.19 52 VAL B C 1
ATOM 2776 O O . VAL B 1 52 ? 1.993 -14.18 -6.957 1 98.19 52 VAL B O 1
ATOM 2779 N N . SER B 1 53 ? 0.613 -12.945 -8.289 1 96.94 53 SER B N 1
ATOM 2780 C CA . SER B 1 53 ? 1.65 -12.562 -9.234 1 96.94 53 SER B CA 1
ATOM 2781 C C . SER B 1 53 ? 2.418 -13.773 -9.742 1 96.94 53 SER B C 1
ATOM 2783 O O . SER B 1 53 ? 1.821 -14.719 -10.258 1 96.94 53 SER B O 1
ATOM 2785 N N . VAL B 1 54 ? 3.705 -13.836 -9.555 1 95.94 54 VAL B N 1
ATOM 2786 C CA . VAL B 1 54 ? 4.477 -14.984 -10.023 1 95.94 54 VAL B CA 1
ATOM 2787 C C . VAL B 1 54 ? 3.986 -16.25 -9.336 1 95.94 54 VAL B C 1
ATOM 2789 O O . VAL B 1 54 ? 3.98 -17.328 -9.93 1 95.94 54 VAL B O 1
ATOM 2792 N N . GLY B 1 55 ? 3.539 -16.094 -8.117 1 98 55 GLY B N 1
ATOM 2793 C CA . GLY B 1 55 ? 2.951 -17.234 -7.418 1 98 55 GLY B CA 1
ATOM 2794 C C . GLY B 1 55 ? 1.724 -17.781 -8.117 1 98 55 GLY B C 1
ATOM 2795 O O . GLY B 1 55 ? 1.462 -18.984 -8.055 1 98 55 GLY B O 1
ATOM 2796 N N . SER B 1 56 ? 0.97 -16.891 -8.734 1 98.69 56 SER B N 1
ATOM 2797 C CA . SER B 1 56 ? -0.217 -17.359 -9.453 1 98.69 56 SER B CA 1
ATOM 2798 C C . SER B 1 56 ? 0.161 -18.188 -10.68 1 98.69 56 SER B C 1
ATOM 2800 O O . SER B 1 56 ? -0.544 -19.125 -11.039 1 98.69 56 SER B O 1
ATOM 2802 N N . ILE B 1 57 ? 1.26 -17.875 -11.328 1 97.94 57 ILE B N 1
ATOM 2803 C CA . ILE B 1 57 ? 1.745 -18.641 -12.469 1 97.94 57 ILE B CA 1
ATOM 2804 C C . ILE B 1 57 ? 2.111 -20.047 -12.023 1 97.94 57 ILE B C 1
ATOM 2806 O O . ILE B 1 57 ? 1.645 -21.031 -12.609 1 97.94 57 ILE B O 1
ATOM 2810 N N . ILE B 1 58 ? 2.848 -20.141 -11 1 98.62 58 ILE B N 1
ATOM 2811 C CA . ILE B 1 58 ? 3.332 -21.422 -10.5 1 98.62 58 ILE B CA 1
ATOM 2812 C C . ILE B 1 58 ? 2.164 -22.234 -9.945 1 98.62 58 ILE B C 1
ATOM 2814 O O . ILE B 1 58 ? 2.047 -23.438 -10.211 1 98.62 58 ILE B O 1
ATOM 2818 N N . ALA B 1 59 ? 1.312 -21.547 -9.211 1 98.88 59 ALA B N 1
ATOM 2819 C CA . ALA B 1 59 ? 0.126 -22.203 -8.664 1 98.88 59 ALA B CA 1
ATOM 2820 C C . ALA B 1 59 ? -0.718 -22.828 -9.773 1 98.88 59 ALA B C 1
ATOM 2822 O O . ALA B 1 59 ? -1.204 -23.953 -9.641 1 98.88 59 ALA B O 1
ATOM 2823 N N . THR B 1 60 ? -0.848 -22.094 -10.812 1 98.88 60 THR B N 1
ATOM 2824 C CA . THR B 1 60 ? -1.644 -22.547 -11.938 1 98.88 60 THR B CA 1
ATOM 2825 C C . THR B 1 60 ? -1.031 -23.812 -12.555 1 98.88 60 THR B C 1
ATOM 2827 O O . THR B 1 60 ? -1.725 -24.812 -12.758 1 98.88 60 THR B O 1
ATOM 2830 N N . MET B 1 61 ? 0.245 -23.781 -12.828 1 98.75 61 MET B N 1
ATOM 2831 C CA . MET B 1 61 ? 0.894 -24.938 -13.43 1 98.75 61 MET B CA 1
ATOM 2832 C C . MET B 1 61 ? 0.76 -26.172 -12.531 1 98.75 61 MET B C 1
ATOM 2834 O O . MET B 1 61 ? 0.478 -27.266 -13.008 1 98.75 61 MET B O 1
ATOM 2838 N N . LEU B 1 62 ? 0.886 -25.984 -11.25 1 98.44 62 LEU B N 1
ATOM 2839 C CA . LEU B 1 62 ? 0.713 -27.094 -10.312 1 98.44 62 LEU B CA 1
ATOM 2840 C C . LEU B 1 62 ? -0.722 -27.609 -10.336 1 98.44 62 LEU B C 1
ATOM 2842 O O . LEU B 1 62 ? -0.949 -28.812 -10.383 1 98.44 62 LEU B O 1
ATOM 2846 N N . ALA B 1 63 ? -1.602 -26.719 -10.359 1 98.56 63 ALA B N 1
ATOM 2847 C CA . ALA B 1 63 ? -3.014 -27.062 -10.242 1 98.56 63 ALA B CA 1
ATOM 2848 C C . ALA B 1 63 ? -3.492 -27.844 -11.461 1 98.56 63 ALA B C 1
ATOM 2850 O O . ALA B 1 63 ? -4.359 -28.719 -11.352 1 98.56 63 ALA B O 1
ATOM 2851 N N . ILE B 1 64 ? -2.941 -27.547 -12.578 1 98.25 64 ILE B N 1
ATOM 2852 C CA . ILE B 1 64 ? -3.457 -28.172 -13.789 1 98.25 64 ILE B CA 1
ATOM 2853 C C . ILE B 1 64 ? -2.719 -29.484 -14.047 1 98.25 64 ILE B C 1
ATOM 2855 O O . ILE B 1 64 ? -3.045 -30.219 -14.992 1 98.25 64 ILE B O 1
ATOM 2859 N N . GLY B 1 65 ? -1.549 -29.75 -13.305 1 97.62 65 GLY B N 1
ATOM 2860 C CA . GLY B 1 65 ? -1.034 -31.109 -13.328 1 97.62 65 GLY B CA 1
ATOM 2861 C C . GLY B 1 65 ? 0.407 -31.188 -13.789 1 97.62 65 GLY B C 1
ATOM 2862 O O . GLY B 1 65 ? 0.937 -32.281 -13.992 1 97.62 65 GLY B O 1
ATOM 2863 N N . TYR B 1 66 ? 1.047 -30.094 -14 1 98.31 66 TYR B N 1
ATOM 2864 C CA . TYR B 1 66 ? 2.475 -30.156 -14.289 1 98.31 66 TYR B CA 1
ATOM 2865 C C . TYR B 1 66 ? 3.252 -30.672 -13.078 1 98.31 66 TYR B C 1
ATOM 2867 O O . TYR B 1 66 ? 2.953 -30.312 -11.938 1 98.31 66 TYR B O 1
ATOM 2875 N N . SER B 1 67 ? 4.219 -31.531 -13.383 1 98 67 SER B N 1
ATOM 2876 C CA . SER B 1 67 ? 5.152 -31.922 -12.328 1 98 67 SER B CA 1
ATOM 2877 C C . SER B 1 67 ? 6.121 -30.797 -12 1 98 67 SER B C 1
ATOM 2879 O O . SER B 1 67 ? 6.289 -29.859 -12.789 1 98 67 SER B O 1
ATOM 2881 N N . ILE B 1 68 ? 6.723 -30.906 -10.852 1 98.19 68 ILE B N 1
ATOM 2882 C CA . ILE B 1 68 ? 7.652 -29.859 -10.445 1 98.19 68 ILE B CA 1
ATOM 2883 C C . ILE B 1 68 ? 8.844 -29.812 -11.398 1 98.19 68 ILE B C 1
ATOM 2885 O O . ILE B 1 68 ? 9.391 -28.75 -11.68 1 98.19 68 ILE B O 1
ATOM 2889 N N . ASP B 1 69 ? 9.242 -30.938 -11.906 1 98.19 69 ASP B N 1
ATOM 2890 C CA . ASP B 1 69 ? 10.32 -30.984 -12.883 1 98.19 69 ASP B CA 1
ATOM 2891 C C . ASP B 1 69 ? 9.922 -30.266 -14.172 1 98.19 69 ASP B C 1
ATOM 2893 O O . ASP B 1 69 ? 10.727 -29.516 -14.75 1 98.19 69 ASP B O 1
ATOM 2897 N N . GLU B 1 70 ? 8.742 -30.5 -14.648 1 98.5 70 GLU B N 1
ATOM 2898 C CA . GLU B 1 70 ? 8.242 -29.797 -15.82 1 98.5 70 GLU B CA 1
ATOM 2899 C C . GLU B 1 70 ? 8.172 -28.297 -15.57 1 98.5 70 GLU B C 1
ATOM 2901 O O . GLU B 1 70 ? 8.562 -27.5 -16.438 1 98.5 70 GLU B O 1
ATOM 2906 N N . ILE B 1 71 ? 7.703 -27.938 -14.453 1 98.56 71 ILE B N 1
ATOM 2907 C CA . ILE B 1 71 ? 7.578 -26.531 -14.094 1 98.56 71 ILE B CA 1
ATOM 2908 C C . ILE B 1 71 ? 8.953 -25.875 -14.078 1 98.56 71 ILE B C 1
ATOM 2910 O O . ILE B 1 71 ? 9.133 -24.766 -14.578 1 98.56 71 ILE B O 1
ATOM 2914 N N . THR B 1 72 ? 9.906 -26.562 -13.438 1 98.12 72 THR B N 1
ATOM 2915 C CA . THR B 1 72 ? 11.273 -26.062 -13.398 1 98.12 72 THR B CA 1
ATOM 2916 C C . THR B 1 72 ? 11.781 -25.781 -14.805 1 98.12 72 THR B C 1
ATOM 2918 O O . THR B 1 72 ? 12.297 -24.688 -15.078 1 98.12 72 THR B O 1
ATOM 2921 N N . LYS B 1 73 ? 11.578 -26.688 -15.672 1 97.94 73 LYS B N 1
ATOM 2922 C CA . LYS B 1 73 ? 12.016 -26.531 -17.047 1 97.94 73 LYS B CA 1
ATOM 2923 C C . LYS B 1 73 ? 11.328 -25.344 -17.719 1 97.94 73 LYS B C 1
ATOM 2925 O O . LYS B 1 73 ? 11.984 -24.516 -18.344 1 97.94 73 LYS B O 1
ATOM 2930 N N . ILE B 1 74 ? 10.047 -25.281 -17.609 1 97.69 74 ILE B N 1
ATOM 2931 C CA . ILE B 1 74 ? 9.258 -24.219 -18.234 1 97.69 74 ILE B CA 1
ATOM 2932 C C . ILE B 1 74 ? 9.734 -22.859 -17.719 1 97.69 74 ILE B C 1
ATOM 2934 O O . ILE B 1 74 ? 9.969 -21.938 -18.5 1 97.69 74 ILE B O 1
ATOM 2938 N N . MET B 1 75 ? 9.922 -22.703 -16.422 1 96.5 75 MET B N 1
ATOM 2939 C CA . MET B 1 75 ? 10.305 -21.438 -15.812 1 96.5 75 MET B CA 1
ATOM 2940 C C . MET B 1 75 ? 11.672 -20.984 -16.297 1 96.5 75 MET B C 1
ATOM 2942 O O . MET B 1 75 ? 11.906 -19.797 -16.516 1 96.5 75 MET B O 1
ATOM 2946 N N . PHE B 1 76 ? 12.547 -21.891 -16.438 1 95.81 76 PHE B N 1
ATOM 2947 C CA . PHE B 1 76 ? 13.906 -21.547 -16.844 1 95.81 76 PHE B CA 1
ATOM 2948 C C . PHE B 1 76 ? 13.961 -21.25 -18.344 1 95.81 76 PHE B C 1
ATOM 2950 O O . PHE B 1 76 ? 14.875 -20.562 -18.812 1 95.81 76 PHE B O 1
ATOM 2957 N N . GLU B 1 77 ? 12.984 -21.688 -19.062 1 94.19 77 GLU B N 1
ATOM 2958 C CA . GLU B 1 77 ? 12.992 -21.531 -20.516 1 94.19 77 GLU B CA 1
ATOM 2959 C C . GLU B 1 77 ? 12.195 -20.281 -20.938 1 94.19 77 GLU B C 1
ATOM 2961 O O . GLU B 1 77 ? 12.5 -19.672 -21.953 1 94.19 77 GLU B O 1
ATOM 2966 N N . ILE B 1 78 ? 11.234 -19.938 -20.188 1 90.69 78 ILE B N 1
ATOM 2967 C CA . ILE B 1 78 ? 10.367 -18.812 -20.531 1 90.69 78 ILE B CA 1
ATOM 2968 C C . ILE B 1 78 ? 11.148 -17.516 -20.438 1 90.69 78 ILE B C 1
ATOM 2970 O O . ILE B 1 78 ? 11.93 -17.328 -19.5 1 90.69 78 ILE B O 1
ATOM 2974 N N . ASP B 1 79 ? 11 -16.672 -21.406 1 88.62 79 ASP B N 1
ATOM 2975 C CA . ASP B 1 79 ? 11.578 -15.336 -21.391 1 88.62 79 ASP B CA 1
ATOM 2976 C C . ASP B 1 79 ? 10.562 -14.305 -20.875 1 88.62 79 ASP B C 1
ATOM 2978 O O . ASP B 1 79 ? 9.969 -13.57 -21.672 1 88.62 79 ASP B O 1
ATOM 2982 N N . MET B 1 80 ? 10.477 -14.234 -19.625 1 84.88 80 MET B N 1
ATOM 2983 C CA . MET B 1 80 ? 9.484 -13.367 -19 1 84.88 80 MET B CA 1
ATOM 2984 C C . MET B 1 80 ? 9.719 -11.906 -19.375 1 84.88 80 MET B C 1
ATOM 2986 O O . MET B 1 80 ? 8.766 -11.156 -19.578 1 84.88 80 MET B O 1
ATOM 2990 N N . ASP B 1 81 ? 10.961 -11.539 -19.516 1 86.19 81 ASP B N 1
ATOM 2991 C CA . ASP B 1 81 ? 11.297 -10.164 -19.844 1 86.19 81 ASP B CA 1
ATOM 2992 C C . ASP B 1 81 ? 10.672 -9.758 -21.188 1 86.19 81 ASP B C 1
ATOM 2994 O O . ASP B 1 81 ? 9.969 -8.742 -21.266 1 86.19 81 ASP B O 1
ATOM 2998 N N . THR B 1 82 ? 10.859 -10.57 -22.109 1 81.88 82 THR B N 1
ATOM 2999 C CA . THR B 1 82 ? 10.367 -10.273 -23.453 1 81.88 82 THR B CA 1
ATOM 3000 C C . THR B 1 82 ? 8.844 -10.344 -23.484 1 81.88 82 THR B C 1
ATOM 3002 O O . THR B 1 82 ? 8.195 -9.555 -24.188 1 81.88 82 THR B O 1
ATOM 3005 N N . LEU B 1 83 ? 8.359 -11.227 -22.719 1 83.81 83 LEU B N 1
ATOM 3006 C CA . LEU B 1 83 ? 6.914 -11.406 -22.719 1 83.81 83 LEU B CA 1
ATOM 3007 C C . LEU B 1 83 ? 6.219 -10.227 -22.062 1 83.81 83 LEU B C 1
ATOM 3009 O O . LEU B 1 83 ? 5.121 -9.836 -22.469 1 83.81 83 LEU B O 1
ATOM 3013 N N . ILE B 1 84 ? 6.875 -9.656 -21.141 1 80.44 84 ILE B N 1
ATOM 3014 C CA . ILE B 1 84 ? 6.316 -8.5 -20.453 1 80.44 84 ILE B CA 1
ATOM 3015 C C . ILE B 1 84 ? 6.504 -7.246 -21.297 1 80.44 84 ILE B C 1
ATOM 3017 O O . ILE B 1 84 ? 5.566 -6.465 -21.484 1 80.44 84 ILE B O 1
ATOM 3021 N N . LYS B 1 85 ? 7.738 -7.059 -21.875 1 73.38 85 LYS B N 1
ATOM 3022 C CA . LYS B 1 85 ? 8.109 -5.852 -22.594 1 73.38 85 LYS B CA 1
ATOM 3023 C C . LYS B 1 85 ? 7.59 -5.895 -24.031 1 73.38 85 LYS B C 1
ATOM 3025 O O . LYS B 1 85 ? 8.281 -5.484 -24.969 1 73.38 85 LYS B O 1
ATOM 3030 N N . ASP B 1 86 ? 6.469 -6.48 -24.297 1 68 86 ASP B N 1
ATOM 3031 C CA . ASP B 1 86 ? 5.969 -6.617 -25.672 1 68 86 ASP B CA 1
ATOM 3032 C C . ASP B 1 86 ? 5.695 -5.254 -26.297 1 68 86 ASP B C 1
ATOM 3034 O O . ASP B 1 86 ? 5.301 -4.312 -25.594 1 68 86 ASP B O 1
ATOM 3038 N N . SER B 1 87 ? 6.742 -4.691 -27.078 1 53.19 87 SER B N 1
ATOM 3039 C CA . SER B 1 87 ? 6.785 -3.381 -27.719 1 53.19 87 SER B CA 1
ATOM 3040 C C . SER B 1 87 ? 5.48 -3.08 -28.453 1 53.19 87 SER B C 1
ATOM 3042 O O . SER B 1 87 ? 5.359 -2.049 -29.125 1 53.19 87 SER B O 1
ATOM 3044 N N . TYR B 1 88 ? 4.676 -4.09 -28.766 1 47.25 88 TYR B N 1
ATOM 3045 C CA . TYR B 1 88 ? 3.768 -3.629 -29.812 1 47.25 88 TYR B CA 1
ATOM 3046 C C . TYR B 1 88 ? 2.914 -2.467 -29.312 1 47.25 88 TYR B C 1
ATOM 3048 O O . TYR B 1 88 ? 1.882 -2.674 -28.672 1 47.25 88 TYR B O 1
ATOM 3056 N N . PHE B 1 89 ? 3.623 -1.527 -28.938 1 44.38 89 PHE B N 1
ATOM 3057 C CA . PHE B 1 89 ? 2.762 -0.408 -28.562 1 44.38 89 PHE B CA 1
ATOM 3058 C C . PHE B 1 89 ? 1.881 0.002 -29.734 1 44.38 89 PHE B C 1
ATOM 3060 O O . PHE B 1 89 ? 2.316 0.749 -30.625 1 44.38 89 PHE B O 1
ATOM 3067 N N . SER B 1 90 ? 1.327 -0.719 -30.594 1 36.44 90 SER B N 1
ATOM 3068 C CA . SER B 1 90 ? 0.483 0.161 -31.391 1 36.44 90 SER B CA 1
ATOM 3069 C C . SER B 1 90 ? -0.183 1.227 -30.531 1 36.44 90 SER B C 1
ATOM 3071 O O . SER B 1 90 ? -0.125 2.416 -30.844 1 36.44 90 SER B O 1
ATOM 3073 N N . TYR B 1 91 ? -1.5 0.958 -30.188 1 36.91 91 TYR B N 1
ATOM 3074 C CA . TYR B 1 91 ? -2.525 1.963 -29.938 1 36.91 91 TYR B CA 1
ATOM 3075 C C . TYR B 1 91 ? -2.191 2.77 -28.688 1 36.91 91 TYR B C 1
ATOM 3077 O O . TYR B 1 91 ? -1.532 2.268 -27.766 1 36.91 91 TYR B O 1
ATOM 3085 N N . TYR B 1 92 ? -2.191 4.195 -28.688 1 41.19 92 TYR B N 1
ATOM 3086 C CA . TYR B 1 92 ? -2.172 5.473 -27.984 1 41.19 92 TYR B CA 1
ATOM 3087 C C . TYR B 1 92 ? -2.85 5.355 -26.625 1 41.19 92 TYR B C 1
ATOM 3089 O O . TYR B 1 92 ? -3.873 6 -26.391 1 41.19 92 TYR B O 1
ATOM 3097 N N . THR B 1 93 ? -3.049 4.211 -26.047 1 45.66 93 THR B N 1
ATOM 3098 C CA . THR B 1 93 ? -3.906 4.363 -24.875 1 45.66 93 THR B CA 1
ATOM 3099 C C . THR B 1 93 ? -3.184 5.129 -23.781 1 45.66 93 THR B C 1
ATOM 3101 O O . THR B 1 93 ? -1.958 5.258 -23.797 1 45.66 93 THR B O 1
ATOM 3104 N N . LEU B 1 94 ? -3.99 5.871 -22.984 1 46.59 94 LEU B N 1
ATOM 3105 C CA . LEU B 1 94 ? -3.637 6.656 -21.812 1 46.59 94 LEU B CA 1
ATOM 3106 C C . LEU B 1 94 ? -2.502 5.996 -21.031 1 46.59 94 LEU B C 1
ATOM 3108 O O . LEU B 1 94 ? -1.602 6.68 -20.531 1 46.59 94 LEU B O 1
ATOM 3112 N N . TRP B 1 95 ? -2.332 4.633 -21.156 1 52.88 95 TRP B N 1
ATOM 3113 C CA . TRP B 1 95 ? -1.388 3.896 -20.328 1 52.88 95 TRP B CA 1
ATOM 3114 C C . TRP B 1 95 ? -0.004 3.871 -20.969 1 52.88 95 TRP B C 1
ATOM 3116 O O . TRP B 1 95 ? 1.011 3.943 -20.266 1 52.88 95 TRP B O 1
ATOM 3126 N N . GLU B 1 96 ? -0.031 3.758 -22.25 1 53.44 96 GLU B N 1
ATOM 3127 C CA . GLU B 1 96 ? 1.24 3.682 -22.953 1 53.44 96 GLU B CA 1
ATOM 3128 C C . GLU B 1 96 ? 2.021 4.988 -22.844 1 53.44 96 GLU B C 1
ATOM 3130 O O . GLU B 1 96 ? 3.254 4.98 -22.812 1 53.44 96 GLU B O 1
ATOM 3135 N N . LYS B 1 97 ? 1.124 5.926 -22.672 1 54.19 97 LYS B N 1
ATOM 3136 C CA . LYS B 1 97 ? 1.749 7.234 -22.5 1 54.19 97 LYS B CA 1
ATOM 3137 C C . LYS B 1 97 ? 2.6 7.277 -21.234 1 54.19 97 LYS B C 1
ATOM 3139 O O . LYS B 1 97 ? 3.57 8.031 -21.156 1 54.19 97 LYS B O 1
ATOM 3144 N N . PHE B 1 98 ? 2.197 6.199 -20.5 1 60.59 98 PHE B N 1
ATOM 3145 C CA . PHE B 1 98 ? 2.947 6.285 -19.25 1 60.59 98 PHE B CA 1
ATOM 3146 C C . PHE B 1 98 ? 3.982 5.172 -19.156 1 60.59 98 PHE B C 1
ATOM 3148 O O . PHE B 1 98 ? 4.496 4.875 -18.078 1 60.59 98 PHE B O 1
ATOM 3155 N N . GLY B 1 99 ? 4.18 4.52 -20.391 1 62.19 99 GLY B N 1
ATOM 3156 C CA . GLY B 1 99 ? 5.312 3.617 -20.516 1 62.19 99 GLY B CA 1
ATOM 3157 C C . GLY B 1 99 ? 5.043 2.232 -19.969 1 62.19 99 GLY B C 1
ATOM 3158 O O . GLY B 1 99 ? 5.977 1.463 -19.719 1 62.19 99 GLY B O 1
ATOM 3159 N N . MET B 1 100 ? 3.799 1.928 -19.797 1 75.81 100 MET B N 1
ATOM 3160 C CA . MET B 1 100 ? 3.488 0.604 -19.266 1 75.81 100 MET B CA 1
ATOM 3161 C C . MET B 1 100 ? 3.432 -0.433 -20.375 1 75.81 100 MET B C 1
ATOM 3163 O O . MET B 1 100 ? 3.074 -0.111 -21.516 1 75.81 100 MET B O 1
ATOM 3167 N N . TYR B 1 101 ? 3.775 -1.696 -20 1 78.5 101 TYR B N 1
ATOM 3168 C CA . TYR B 1 101 ? 3.789 -2.791 -20.969 1 78.5 101 TYR B CA 1
ATOM 3169 C C . TYR B 1 101 ? 2.432 -3.482 -21.016 1 78.5 101 TYR B C 1
ATOM 3171 O O . TYR B 1 101 ? 1.78 -3.676 -20 1 78.5 101 TYR B O 1
ATOM 3179 N N . ASN B 1 102 ? 1.961 -3.785 -22.125 1 77.25 102 ASN B N 1
ATOM 3180 C CA . ASN B 1 102 ? 0.662 -4.426 -22.297 1 77.25 102 ASN B CA 1
ATOM 3181 C C . ASN B 1 102 ? 0.691 -5.879 -21.828 1 77.25 102 ASN B C 1
ATOM 3183 O O . ASN B 1 102 ? -0.304 -6.387 -21.297 1 77.25 102 ASN B O 1
ATOM 3187 N N . ALA B 1 103 ? 1.761 -6.52 -22 1 78.38 103 ALA B N 1
ATOM 3188 C CA . ALA B 1 103 ? 1.999 -7.879 -21.531 1 78.38 103 ALA B CA 1
ATOM 3189 C C . ALA B 1 103 ? 0.996 -8.852 -22.141 1 78.38 103 ALA B C 1
ATOM 3191 O O . ALA B 1 103 ? 0.564 -9.805 -21.484 1 78.38 103 ALA B O 1
ATOM 3192 N N . ASP B 1 104 ? 0.423 -8.633 -23.266 1 83.88 104 ASP B N 1
ATOM 3193 C CA . ASP B 1 104 ? -0.471 -9.547 -23.969 1 83.88 104 ASP B CA 1
ATOM 3194 C C . ASP B 1 104 ? 0.231 -10.859 -24.297 1 83.88 104 ASP B C 1
ATOM 3196 O O . ASP B 1 104 ? -0.384 -11.93 -24.234 1 83.88 104 ASP B O 1
ATOM 3200 N N . LYS B 1 105 ? 1.438 -10.719 -24.609 1 89.19 105 LYS B N 1
ATOM 3201 C CA . LYS B 1 105 ? 2.217 -11.906 -24.938 1 89.19 105 LYS B CA 1
ATOM 3202 C C . LYS B 1 105 ? 2.352 -12.82 -23.734 1 89.19 105 LYS B C 1
ATOM 3204 O O . LYS B 1 105 ? 2.395 -14.047 -23.875 1 89.19 105 LYS B O 1
ATOM 3209 N N . LEU B 1 106 ? 2.363 -12.219 -22.625 1 90.62 106 LEU B N 1
ATOM 3210 C CA . LEU B 1 106 ? 2.447 -13.016 -21.406 1 90.62 106 LEU B CA 1
ATOM 3211 C C . LEU B 1 106 ? 1.178 -13.836 -21.203 1 90.62 106 LEU B C 1
ATOM 3213 O O . LEU B 1 106 ? 1.246 -15.023 -20.875 1 90.62 106 LEU B O 1
ATOM 3217 N N . GLU B 1 107 ? 0.048 -13.195 -21.375 1 93.94 107 GLU B N 1
ATOM 3218 C CA . GLU B 1 107 ? -1.211 -13.922 -21.234 1 93.94 107 GLU B CA 1
ATOM 3219 C C . GLU B 1 107 ? -1.294 -15.07 -22.25 1 93.94 107 GLU B C 1
ATOM 3221 O O . GLU B 1 107 ? -1.739 -16.172 -21.906 1 93.94 107 GLU B O 1
ATOM 3226 N N . GLN B 1 108 ? -0.862 -14.82 -23.438 1 95.25 108 GLN B N 1
ATOM 3227 C CA . GLN B 1 108 ? -0.871 -15.836 -24.484 1 95.25 108 GLN B CA 1
ATOM 3228 C C . GLN B 1 108 ? 0.035 -17.016 -24.125 1 95.25 108 GLN B C 1
ATOM 3230 O O . GLN B 1 108 ? -0.307 -18.172 -24.375 1 95.25 108 GLN B O 1
ATOM 3235 N N . GLU B 1 109 ? 1.143 -16.672 -23.594 1 95.69 109 GLU B N 1
ATOM 3236 C CA . GLU B 1 109 ? 2.072 -17.719 -23.188 1 95.69 109 GLU B CA 1
ATOM 3237 C C . GLU B 1 109 ? 1.487 -18.578 -22.078 1 95.69 109 GLU B C 1
ATOM 3239 O O . GLU B 1 109 ? 1.628 -19.797 -22.078 1 95.69 109 GLU B O 1
ATOM 3244 N N . ILE B 1 110 ? 0.836 -17.953 -21.125 1 97.06 110 ILE B N 1
ATOM 3245 C CA . ILE B 1 110 ? 0.195 -18.672 -20.031 1 97.06 110 ILE B CA 1
ATOM 3246 C C . ILE B 1 110 ? -0.908 -19.578 -20.594 1 97.06 110 ILE B C 1
ATOM 3248 O O . ILE B 1 110 ? -1.027 -20.734 -20.188 1 97.06 110 ILE B O 1
ATOM 3252 N N . GLU B 1 111 ? -1.669 -19.031 -21.469 1 98.06 111 GLU B N 1
ATOM 3253 C CA . GLU B 1 111 ? -2.717 -19.828 -22.109 1 98.06 111 GLU B CA 1
ATOM 3254 C C . GLU B 1 111 ? -2.133 -21.031 -22.828 1 98.06 111 GLU B C 1
ATOM 3256 O O . GLU B 1 111 ? -2.691 -22.125 -22.766 1 98.06 111 GLU B O 1
ATOM 3261 N N . ARG B 1 112 ? -1.043 -20.812 -23.531 1 97.94 112 ARG B N 1
ATOM 3262 C CA . ARG B 1 112 ? -0.389 -21.922 -24.234 1 97.94 112 ARG B CA 1
ATOM 3263 C C . ARG B 1 112 ? 0.04 -23.016 -23.266 1 97.94 112 ARG B C 1
ATOM 3265 O O . ARG B 1 112 ? -0.203 -24.203 -23.5 1 97.94 112 ARG B O 1
ATOM 3272 N N . ILE B 1 113 ? 0.634 -22.641 -22.219 1 98 113 ILE B N 1
ATOM 3273 C CA . ILE B 1 113 ? 1.107 -23.562 -21.203 1 98 113 ILE B CA 1
ATOM 3274 C C . ILE B 1 113 ? -0.07 -24.375 -20.641 1 98 113 ILE B C 1
ATOM 3276 O O . ILE B 1 113 ? 0.025 -25.594 -20.484 1 98 113 ILE B O 1
ATOM 3280 N N . ILE B 1 114 ? -1.17 -23.688 -20.391 1 98.69 114 ILE B N 1
ATOM 3281 C CA . ILE B 1 114 ? -2.355 -24.344 -19.844 1 98.69 114 ILE B CA 1
ATOM 3282 C C . ILE B 1 114 ? -2.932 -25.312 -20.875 1 98.69 114 ILE B C 1
ATOM 3284 O O . ILE B 1 114 ? -3.215 -26.469 -20.562 1 98.69 114 ILE B O 1
ATOM 3288 N N . ARG B 1 115 ? -3.02 -24.875 -22.078 1 98.44 115 ARG B N 1
ATOM 3289 C CA . ARG B 1 115 ? -3.592 -25.688 -23.156 1 98.44 115 ARG B CA 1
ATOM 3290 C C . ARG B 1 115 ? -2.744 -26.922 -23.422 1 98.44 115 ARG B C 1
ATOM 3292 O O . ARG B 1 115 ? -3.279 -28.016 -23.672 1 98.44 115 ARG B O 1
ATOM 3299 N N . ASP B 1 116 ? -1.509 -26.766 -23.391 1 98.25 116 ASP B N 1
ATOM 3300 C CA . ASP B 1 116 ? -0.594 -27.875 -23.656 1 98.25 116 ASP B CA 1
ATOM 3301 C C . ASP B 1 116 ? -0.808 -29.016 -22.672 1 98.25 116 ASP B C 1
ATOM 3303 O O . ASP B 1 116 ? -0.665 -30.188 -23.031 1 98.25 116 ASP B O 1
ATOM 3307 N N . LYS B 1 117 ? -1.122 -28.672 -21.484 1 98.38 117 LYS B N 1
ATOM 3308 C CA . LYS B 1 117 ? -1.272 -29.688 -20.453 1 98.38 117 LYS B CA 1
ATOM 3309 C C . LYS B 1 117 ? -2.707 -30.203 -20.391 1 98.38 117 LYS B C 1
ATOM 3311 O O . LYS B 1 117 ? -2.936 -31.422 -20.297 1 98.38 117 LYS B O 1
ATOM 3316 N N . THR B 1 118 ? -3.676 -29.328 -20.484 1 98.19 118 THR B N 1
ATOM 3317 C CA . THR B 1 118 ? -5.07 -29.688 -20.25 1 98.19 118 THR B CA 1
ATOM 3318 C C . THR B 1 118 ? -5.75 -30.094 -21.547 1 98.19 118 THR B C 1
ATOM 3320 O O . THR B 1 118 ? -6.82 -30.703 -21.531 1 98.19 118 THR B O 1
ATOM 3323 N N . HIS B 1 119 ? -5.184 -29.609 -22.656 1 98.38 119 HIS B N 1
ATOM 3324 C CA . HIS B 1 119 ? -5.762 -29.781 -23.984 1 98.38 119 HIS B CA 1
ATOM 3325 C C . HIS B 1 119 ? -7.102 -29.062 -24.094 1 98.38 119 HIS B C 1
ATOM 3327 O O . HIS B 1 119 ? -7.977 -29.484 -24.859 1 98.38 119 HIS B O 1
ATOM 3333 N N . ILE B 1 120 ? -7.309 -28.031 -23.312 1 98.31 120 ILE B N 1
ATOM 3334 C CA . ILE B 1 120 ? -8.523 -27.219 -23.328 1 98.31 120 ILE B CA 1
ATOM 3335 C C . ILE B 1 120 ? -8.172 -25.766 -23.625 1 98.31 120 ILE B C 1
ATOM 3337 O O . ILE B 1 120 ? -7.414 -25.125 -22.875 1 98.31 120 ILE B O 1
ATOM 3341 N N . LYS B 1 121 ? -8.672 -25.234 -24.719 1 98 121 LYS B N 1
ATOM 3342 C CA . LYS B 1 121 ? -8.531 -23.797 -25 1 98 121 LYS B CA 1
ATOM 3343 C C . LYS B 1 121 ? -9.414 -22.969 -24.078 1 98 121 LYS B C 1
ATOM 3345 O O . LYS B 1 121 ? -10.57 -23.312 -23.844 1 98 121 LYS B O 1
ATOM 3350 N N . ASN B 1 122 ? -8.859 -21.875 -23.562 1 98.19 122 ASN B N 1
ATOM 3351 C CA . ASN B 1 122 ? -9.578 -21.016 -22.625 1 98.19 122 ASN B CA 1
ATOM 3352 C C . ASN B 1 122 ? -10.109 -21.812 -21.438 1 98.19 122 ASN B C 1
ATOM 3354 O O . ASN B 1 122 ? -11.289 -21.719 -21.094 1 98.19 122 ASN B O 1
ATOM 3358 N N . CYS B 1 123 ? -9.195 -22.609 -20.875 1 98.69 123 CYS B N 1
ATOM 3359 C CA . CYS B 1 123 ? -9.523 -23.453 -19.719 1 98.69 123 CYS B CA 1
ATOM 3360 C C . CYS B 1 123 ? -10.023 -22.609 -18.547 1 98.69 123 CYS B C 1
ATOM 3362 O O . CYS B 1 123 ? -9.445 -21.578 -18.234 1 98.69 123 CYS B O 1
ATOM 3364 N N . THR B 1 124 ? -11.141 -23.047 -17.938 1 98.75 124 THR B N 1
ATOM 3365 C CA . THR B 1 124 ? -11.758 -22.328 -16.812 1 98.75 124 THR B CA 1
ATOM 3366 C C . THR B 1 124 ? -11.477 -23.047 -15.5 1 98.75 124 THR B C 1
ATOM 3368 O O . THR B 1 124 ? -10.953 -24.172 -15.492 1 98.75 124 THR B O 1
ATOM 3371 N N . PHE B 1 125 ? -11.812 -22.438 -14.43 1 98.81 125 PHE B N 1
ATOM 3372 C CA . PHE B 1 125 ? -11.539 -22.969 -13.094 1 98.81 125 PHE B CA 1
ATOM 3373 C C . PHE B 1 125 ? -12.32 -24.25 -12.859 1 98.81 125 PHE B C 1
ATOM 3375 O O . PHE B 1 125 ? -11.844 -25.156 -12.156 1 98.81 125 PHE B O 1
ATOM 3382 N N . SER B 1 126 ? -13.5 -24.375 -13.406 1 98.31 126 SER B N 1
ATOM 3383 C CA . SER B 1 126 ? -14.352 -25.547 -13.18 1 98.31 126 SER B CA 1
ATOM 3384 C C . SER B 1 126 ? -13.812 -26.766 -13.906 1 98.31 126 SER B C 1
ATOM 3386 O O . SER B 1 126 ? -14.211 -27.906 -13.617 1 98.31 126 SER B O 1
ATOM 3388 N N . GLN B 1 127 ? -12.883 -26.562 -14.797 1 98.44 127 GLN B N 1
ATOM 3389 C CA . GLN B 1 127 ? -12.445 -27.641 -15.68 1 98.44 127 GLN B CA 1
ATOM 3390 C C . GLN B 1 127 ? -11.172 -28.312 -15.148 1 98.44 127 GLN B C 1
ATOM 3392 O O . GLN B 1 127 ? -10.672 -29.266 -15.742 1 98.44 127 GLN B O 1
ATOM 3397 N N . ILE B 1 128 ? -10.711 -27.891 -14.023 1 97.88 128 ILE B N 1
ATOM 3398 C CA . ILE B 1 128 ? -9.531 -28.516 -13.445 1 97.88 128 ILE B CA 1
ATOM 3399 C C . ILE B 1 128 ? -9.898 -29.188 -12.125 1 97.88 128 ILE B C 1
ATOM 3401 O O . ILE B 1 128 ? -10.93 -28.875 -11.531 1 97.88 128 ILE B O 1
ATOM 3405 N N . GLU B 1 129 ? -9.102 -30.078 -11.695 1 96.31 129 GLU B N 1
ATOM 3406 C CA . GLU B 1 129 ? -9.43 -30.922 -10.547 1 96.31 129 GLU B CA 1
ATOM 3407 C C . GLU B 1 129 ? -9.125 -30.203 -9.234 1 96.31 129 GLU B C 1
ATOM 3409 O O . GLU B 1 129 ? -9.984 -30.109 -8.359 1 96.31 129 GLU B O 1
ATOM 3414 N N . LYS B 1 130 ? -7.934 -29.656 -9.086 1 97.75 130 LYS B N 1
ATOM 3415 C CA . LYS B 1 130 ? -7.527 -29.016 -7.844 1 97.75 130 LYS B CA 1
ATOM 3416 C C . LYS B 1 130 ? -8.211 -27.656 -7.68 1 97.75 130 LYS B C 1
ATOM 3418 O O . LYS B 1 130 ? -8.633 -27.047 -8.664 1 97.75 130 LYS B O 1
ATOM 3423 N N . ASN B 1 131 ? -8.344 -27.234 -6.445 1 98.31 131 ASN B N 1
ATOM 3424 C CA . ASN B 1 131 ? -8.852 -25.906 -6.16 1 98.31 131 ASN B CA 1
ATOM 3425 C C . ASN B 1 131 ? -7.77 -24.844 -6.309 1 98.31 131 ASN B C 1
ATOM 3427 O O . ASN B 1 131 ? -6.887 -24.719 -5.453 1 98.31 131 ASN B O 1
ATOM 3431 N N . LEU B 1 132 ? -7.883 -24.109 -7.355 1 98.81 132 LEU B N 1
ATOM 3432 C CA . LEU B 1 132 ? -6.949 -23.031 -7.641 1 98.81 132 LEU B CA 1
ATOM 3433 C C . LEU B 1 132 ? -7.543 -21.672 -7.242 1 98.81 132 LEU B C 1
ATOM 3435 O O . LEU B 1 132 ? -8.688 -21.375 -7.586 1 98.81 132 LEU B O 1
ATOM 3439 N N . ILE B 1 133 ? -6.781 -20.938 -6.48 1 98.88 133 ILE B N 1
ATOM 3440 C CA . ILE B 1 133 ? -7.199 -19.594 -6.062 1 98.88 133 ILE B CA 1
ATOM 3441 C C . ILE B 1 133 ? -6.211 -18.562 -6.582 1 98.88 133 ILE B C 1
ATOM 3443 O O . ILE B 1 133 ? -5.027 -18.594 -6.234 1 98.88 133 ILE B O 1
ATOM 3447 N N . ILE B 1 134 ? -6.664 -17.672 -7.41 1 98.88 134 ILE B N 1
ATOM 3448 C CA . ILE B 1 134 ? -5.848 -16.578 -7.945 1 98.88 134 ILE B CA 1
ATOM 3449 C C . ILE B 1 134 ? -6.273 -15.258 -7.309 1 98.88 134 ILE B C 1
ATOM 3451 O O . ILE B 1 134 ? -7.453 -14.898 -7.344 1 98.88 134 ILE B O 1
ATOM 3455 N N . VAL B 1 135 ? -5.332 -14.57 -6.738 1 98.56 135 VAL B N 1
ATOM 3456 C CA . VAL B 1 135 ? -5.605 -13.305 -6.062 1 98.56 135 VAL B CA 1
ATOM 3457 C C . VAL B 1 135 ? -5.32 -12.148 -7.012 1 98.56 135 VAL B C 1
ATOM 3459 O O . VAL B 1 135 ? -4.258 -12.086 -7.637 1 98.56 135 VAL B O 1
ATOM 3462 N N . THR B 1 136 ? -6.242 -11.281 -7.16 1 98.12 136 THR B N 1
ATOM 3463 C CA . THR B 1 136 ? -6.125 -10.055 -7.945 1 98.12 136 THR B CA 1
ATOM 3464 C C . THR B 1 136 ? -6.625 -8.852 -7.145 1 98.12 136 THR B C 1
ATOM 3466 O O . THR B 1 136 ? -6.984 -8.984 -5.973 1 98.12 136 THR B O 1
ATOM 3469 N N . THR B 1 137 ? -6.57 -7.668 -7.773 1 96.62 137 THR B N 1
ATOM 3470 C CA . THR B 1 137 ? -7.07 -6.445 -7.156 1 96.62 137 THR B CA 1
ATOM 3471 C C . THR B 1 137 ? -8.078 -5.75 -8.07 1 96.62 137 THR B C 1
ATOM 3473 O O . THR B 1 137 ? -7.766 -5.449 -9.227 1 96.62 137 THR B O 1
ATOM 3476 N N . ASN B 1 138 ? -9.281 -5.547 -7.617 1 96.38 138 ASN B N 1
ATOM 3477 C CA . ASN B 1 138 ? -10.258 -4.715 -8.32 1 96.38 138 ASN B CA 1
ATOM 3478 C C . ASN B 1 138 ? -10.07 -3.236 -7.98 1 96.38 138 ASN B C 1
ATOM 3480 O O . ASN B 1 138 ? -10.336 -2.816 -6.852 1 96.38 138 ASN B O 1
ATOM 3484 N N . LEU B 1 139 ? -9.688 -2.459 -8.914 1 94.25 139 LEU B N 1
ATOM 3485 C CA . LEU B 1 139 ? -9.328 -1.066 -8.656 1 94.25 139 LEU B CA 1
ATOM 3486 C C . LEU B 1 139 ? -10.578 -0.188 -8.609 1 94.25 139 LEU B C 1
ATOM 3488 O O . LEU B 1 139 ? -10.555 0.899 -8.031 1 94.25 139 LEU B O 1
ATOM 3492 N N . ASN B 1 140 ? -11.641 -0.619 -9.219 1 94.5 140 ASN B N 1
ATOM 3493 C CA . ASN B 1 140 ? -12.883 0.152 -9.203 1 94.5 140 ASN B CA 1
ATOM 3494 C C . ASN B 1 140 ? -13.609 0.008 -7.867 1 94.5 140 ASN B C 1
ATOM 3496 O O . ASN B 1 140 ? -14.273 0.942 -7.418 1 94.5 140 ASN B O 1
ATOM 3500 N N . TYR B 1 141 ? -13.414 -1.147 -7.262 1 92.88 141 TYR B N 1
ATOM 3501 C CA . TYR B 1 141 ? -14.039 -1.38 -5.965 1 92.88 141 TYR B CA 1
ATOM 3502 C C . TYR B 1 141 ? -13.008 -1.325 -4.844 1 92.88 141 TYR B C 1
ATOM 3504 O O . TYR B 1 141 ? -13.352 -1.417 -3.666 1 92.88 141 TYR B O 1
ATOM 3512 N N . GLN B 1 142 ? -11.797 -1.179 -5.238 1 90.81 142 GLN B N 1
ATOM 3513 C CA . GLN B 1 142 ? -10.68 -0.997 -4.32 1 90.81 142 GLN B CA 1
ATOM 3514 C C . GLN B 1 142 ? -10.633 -2.115 -3.283 1 90.81 142 GLN B C 1
ATOM 3516 O O . GLN B 1 142 ? -10.586 -1.852 -2.08 1 90.81 142 GLN B O 1
ATOM 3521 N N . ARG B 1 143 ? -10.578 -3.332 -3.811 1 91.81 143 ARG B N 1
ATOM 3522 C CA . ARG B 1 143 ? -10.57 -4.496 -2.928 1 91.81 143 ARG B CA 1
ATOM 3523 C C . ARG B 1 143 ? -9.898 -5.688 -3.604 1 91.81 143 ARG B C 1
ATOM 3525 O O . ARG B 1 143 ? -9.711 -5.695 -4.82 1 91.81 143 ARG B O 1
ATOM 3532 N N . THR B 1 144 ? -9.586 -6.617 -2.736 1 94.38 144 THR B N 1
ATOM 3533 C CA . THR B 1 144 ? -9.102 -7.902 -3.232 1 94.38 144 THR B CA 1
ATOM 3534 C C . THR B 1 144 ? -10.203 -8.633 -3.994 1 94.38 144 THR B C 1
ATOM 3536 O O . THR B 1 144 ? -11.359 -8.648 -3.564 1 94.38 144 THR B O 1
ATOM 3539 N N . ARG B 1 145 ? -9.867 -9.156 -5.145 1 96 145 ARG B N 1
ATOM 3540 C CA . ARG B 1 145 ? -10.766 -10.039 -5.891 1 96 145 ARG B CA 1
ATOM 3541 C C . ARG B 1 145 ? -10.125 -11.406 -6.105 1 96 145 ARG B C 1
ATOM 3543 O O . ARG B 1 145 ? -9.023 -11.508 -6.652 1 96 145 ARG B O 1
ATOM 3550 N N . ILE B 1 146 ? -10.914 -12.406 -5.668 1 97.94 146 ILE B N 1
ATOM 3551 C CA . ILE B 1 146 ? -10.453 -13.789 -5.773 1 97.94 146 ILE B CA 1
ATOM 3552 C C . ILE B 1 146 ? -11.156 -14.477 -6.949 1 97.94 146 ILE B C 1
ATOM 3554 O O . ILE B 1 146 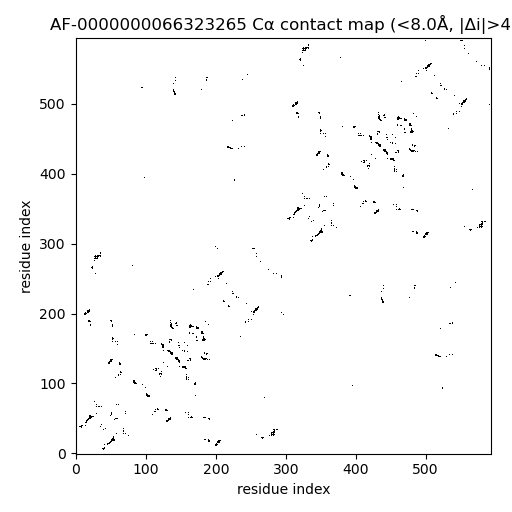? -12.367 -14.344 -7.113 1 97.94 146 ILE B O 1
ATOM 3558 N N . PHE B 1 147 ? -10.375 -15.148 -7.746 1 98.62 147 PHE B N 1
ATOM 3559 C CA . PHE B 1 147 ? -10.914 -16.047 -8.766 1 98.62 147 PHE B CA 1
ATOM 3560 C C . PHE B 1 147 ? -10.602 -17.5 -8.438 1 98.62 147 PHE B C 1
ATOM 3562 O O . PHE B 1 147 ? -9.461 -17.844 -8.125 1 98.62 147 PHE B O 1
ATOM 3569 N N . SER B 1 148 ? -11.625 -18.297 -8.461 1 98.56 148 SER B N 1
ATOM 3570 C CA . SER B 1 148 ? -11.5 -19.703 -8.094 1 98.56 148 SER B CA 1
ATOM 3571 C C . SER B 1 148 ? -12.68 -20.516 -8.617 1 98.56 148 SER B C 1
ATOM 3573 O O . SER B 1 148 ? -13.633 -19.953 -9.172 1 98.56 148 SER B O 1
ATOM 3575 N N . LYS B 1 149 ? -12.531 -21.812 -8.422 1 97.62 149 LYS B N 1
ATOM 3576 C CA . LYS B 1 149 ? -13.609 -22.719 -8.805 1 97.62 149 LYS B CA 1
ATOM 3577 C C . LYS B 1 149 ? -14.906 -22.375 -8.07 1 97.62 149 LYS B C 1
ATOM 3579 O O . LYS B 1 149 ? -15.992 -22.438 -8.648 1 97.62 149 LYS B O 1
ATOM 3584 N N . LEU B 1 150 ? -14.867 -22.031 -6.84 1 95.62 150 LEU B N 1
ATOM 3585 C CA . LEU B 1 150 ? -16.031 -21.75 -6.004 1 95.62 150 LEU B CA 1
ATOM 3586 C C . LEU B 1 150 ? -16.609 -20.391 -6.34 1 95.62 150 LEU B C 1
ATOM 3588 O O . LEU B 1 150 ? -17.828 -20.234 -6.457 1 95.62 150 LEU B O 1
ATOM 3592 N N . GLU B 1 151 ? -15.82 -19.391 -6.57 1 95.12 151 GLU B N 1
ATOM 3593 C CA . GLU B 1 151 ? -16.281 -18.016 -6.715 1 95.12 151 GLU B CA 1
ATOM 3594 C C . GLU B 1 151 ? -16.625 -17.688 -8.172 1 95.12 151 GLU B C 1
ATOM 3596 O O . GLU B 1 151 ? -17.562 -16.938 -8.445 1 95.12 151 GLU B O 1
ATOM 3601 N N . THR B 1 152 ? -15.742 -18.203 -9.008 1 97.75 152 THR B N 1
ATOM 3602 C CA . THR B 1 152 ? -15.852 -17.844 -10.422 1 97.75 152 THR B CA 1
ATOM 3603 C C . THR B 1 152 ? -15.539 -19.047 -11.305 1 97.75 152 THR B C 1
ATOM 3605 O O . THR B 1 152 ? -14.586 -19.016 -12.086 1 97.75 152 THR B O 1
ATOM 3608 N N . PRO B 1 153 ? -16.391 -20.062 -11.367 1 98.12 153 PRO B N 1
ATOM 3609 C CA . PRO B 1 153 ? -16.094 -21.328 -12.047 1 98.12 153 PRO B CA 1
ATOM 3610 C C . PRO B 1 153 ? -15.898 -21.172 -13.555 1 98.12 153 PRO B C 1
ATOM 3612 O O . PRO B 1 153 ? -15.148 -21.922 -14.164 1 98.12 153 PRO B O 1
ATOM 3615 N N . THR B 1 154 ? -16.453 -20.141 -14.172 1 98.19 154 THR B N 1
ATOM 3616 C CA . THR B 1 154 ? -16.422 -20.016 -15.625 1 98.19 154 THR B CA 1
ATOM 3617 C C . THR B 1 154 ? -15.328 -19.062 -16.062 1 98.19 154 THR B C 1
ATOM 3619 O O . THR B 1 154 ? -15.148 -18.812 -17.266 1 98.19 154 THR B O 1
ATOM 3622 N N . MET B 1 155 ? -14.594 -18.531 -15.141 1 98.38 155 MET B N 1
ATOM 3623 C CA . MET B 1 155 ? -13.5 -17.625 -15.461 1 98.38 155 MET B CA 1
ATOM 3624 C C . MET B 1 155 ? -12.344 -18.359 -16.125 1 98.38 155 MET B C 1
ATOM 3626 O O . MET B 1 155 ? -11.984 -19.469 -15.711 1 98.38 155 MET B O 1
ATOM 3630 N N . ILE B 1 156 ? -11.891 -17.719 -17.203 1 98.56 156 ILE B N 1
ATOM 3631 C CA . ILE B 1 156 ? -10.719 -18.266 -17.875 1 98.56 156 ILE B CA 1
ATOM 3632 C C . ILE B 1 156 ? -9.484 -18.078 -17 1 98.56 156 ILE B C 1
ATOM 3634 O O . ILE B 1 156 ? -9.18 -16.953 -16.578 1 98.56 156 ILE B O 1
ATOM 3638 N N . ILE B 1 157 ? -8.719 -19.141 -16.781 1 98.81 157 ILE B N 1
ATOM 3639 C CA . ILE B 1 157 ? -7.625 -19.141 -15.812 1 98.81 157 ILE B CA 1
ATOM 3640 C C . ILE B 1 157 ? -6.512 -18.219 -16.297 1 98.81 157 ILE B C 1
ATOM 3642 O O . ILE B 1 157 ? -5.973 -17.422 -15.508 1 98.81 157 ILE B O 1
ATOM 3646 N N . SER B 1 158 ? -6.148 -18.266 -17.578 1 98.56 158 SER B N 1
ATOM 3647 C CA . SER B 1 158 ? -5.055 -17.438 -18.094 1 98.56 158 SER B CA 1
ATOM 3648 C C . SER B 1 158 ? -5.34 -15.953 -17.922 1 98.56 158 SER B C 1
ATOM 3650 O O . SER B 1 158 ? -4.434 -15.18 -17.625 1 98.56 158 SER B O 1
ATOM 3652 N N . LYS B 1 159 ? -6.555 -15.547 -18.031 1 97.94 159 LYS B N 1
ATOM 3653 C CA . LYS B 1 159 ? -6.945 -14.148 -17.844 1 97.94 159 LYS B CA 1
ATOM 3654 C C . LYS B 1 159 ? -6.809 -13.742 -16.375 1 97.94 159 LYS B C 1
ATOM 3656 O O . LYS B 1 159 ? -6.352 -12.641 -16.078 1 97.94 159 LYS B O 1
ATOM 3661 N N . ALA B 1 160 ? -7.211 -14.641 -15.477 1 98.62 160 ALA B N 1
ATOM 3662 C CA . ALA B 1 160 ? -7.07 -14.375 -14.047 1 98.62 160 ALA B CA 1
ATOM 3663 C C . ALA B 1 160 ? -5.602 -14.211 -13.664 1 98.62 160 ALA B C 1
ATOM 3665 O O . ALA B 1 160 ? -5.25 -13.305 -12.898 1 98.62 160 ALA B O 1
ATOM 3666 N N . VAL B 1 161 ? -4.793 -15.078 -14.18 1 98.5 161 VAL B N 1
ATOM 3667 C CA . VAL B 1 161 ? -3.363 -15.008 -13.898 1 98.5 161 VAL B CA 1
ATOM 3668 C C . VAL B 1 161 ? -2.789 -13.703 -14.453 1 98.5 161 VAL B C 1
ATOM 3670 O O . VAL B 1 161 ? -2.002 -13.031 -13.781 1 98.5 161 VAL B O 1
ATOM 3673 N N . ARG B 1 162 ? -3.18 -13.305 -15.648 1 96.69 162 ARG B N 1
ATOM 3674 C CA . ARG B 1 162 ? -2.727 -12.055 -16.25 1 96.69 162 ARG B CA 1
ATOM 3675 C C . ARG B 1 162 ? -3.086 -10.867 -15.352 1 96.69 162 ARG B C 1
ATOM 3677 O O . ARG B 1 162 ? -2.287 -9.945 -15.188 1 96.69 162 ARG B O 1
ATOM 3684 N N . MET B 1 163 ? -4.285 -10.883 -14.859 1 97.12 163 MET B N 1
ATOM 3685 C CA . MET B 1 163 ? -4.703 -9.836 -13.93 1 97.12 163 MET B CA 1
ATOM 3686 C C . MET B 1 163 ? -3.811 -9.82 -12.695 1 97.12 163 MET B C 1
ATOM 3688 O O . MET B 1 163 ? -3.322 -8.766 -12.289 1 97.12 163 MET B O 1
ATOM 3692 N N . SER B 1 164 ? -3.512 -10.961 -12.188 1 98 164 SER B N 1
ATOM 3693 C CA . SER B 1 164 ? -2.781 -11.109 -10.938 1 98 164 SER B CA 1
ATOM 3694 C C . SER B 1 164 ? -1.345 -10.609 -11.07 1 98 164 SER B C 1
ATOM 3696 O O . SER B 1 164 ? -0.722 -10.219 -10.078 1 98 164 SER B O 1
ATOM 3698 N N . ILE B 1 165 ? -0.823 -10.555 -12.258 1 95.12 165 ILE B N 1
ATOM 3699 C CA . ILE B 1 165 ? 0.585 -10.219 -12.43 1 95.12 165 ILE B CA 1
ATOM 3700 C C . ILE B 1 165 ? 0.715 -8.773 -12.906 1 95.12 165 ILE B C 1
ATOM 3702 O O . ILE B 1 165 ? 1.813 -8.32 -13.242 1 95.12 165 ILE B O 1
ATOM 3706 N N . SER B 1 166 ? -0.349 -8.031 -12.953 1 92.69 166 SER B N 1
ATOM 3707 C CA . SER B 1 166 ? -0.35 -6.676 -13.484 1 92.69 166 SER B CA 1
ATOM 3708 C C . SER B 1 166 ? 0.254 -5.688 -12.492 1 92.69 166 SER B C 1
ATOM 3710 O O . SER B 1 166 ? -0.432 -4.785 -12.008 1 92.69 166 SER B O 1
ATOM 3712 N N . TYR B 1 167 ? 1.538 -5.816 -12.312 1 88.75 167 TYR B N 1
ATOM 3713 C CA . TYR B 1 167 ? 2.219 -4.922 -11.375 1 88.75 167 TYR B CA 1
ATOM 3714 C C . TYR B 1 167 ? 2.029 -3.465 -11.781 1 88.75 167 TYR B C 1
ATOM 3716 O O . TYR B 1 167 ? 2.213 -3.109 -12.945 1 88.75 167 TYR B O 1
ATOM 3724 N N . PRO B 1 168 ? 1.706 -2.662 -10.859 1 87.19 168 PRO B N 1
ATOM 3725 C CA . PRO B 1 168 ? 1.353 -1.282 -11.203 1 87.19 168 PRO B CA 1
ATOM 3726 C C . PRO B 1 168 ? 2.514 -0.514 -11.828 1 87.19 168 PRO B C 1
ATOM 3728 O O . PRO B 1 168 ? 3.66 -0.657 -11.391 1 87.19 168 PRO B O 1
ATOM 3731 N N . PHE B 1 169 ? 2.211 0.211 -12.93 1 80.44 169 PHE B N 1
ATOM 3732 C CA . PHE B 1 169 ? 3.047 1.159 -13.656 1 80.44 169 PHE B CA 1
ATOM 3733 C C . PHE B 1 169 ? 4.117 0.432 -14.469 1 80.44 169 PHE B C 1
ATOM 3735 O O . PHE B 1 169 ? 4.879 1.06 -15.203 1 80.44 169 PHE B O 1
ATOM 3742 N N . ILE B 1 170 ? 4.172 -0.891 -14.336 1 81.75 170 ILE B N 1
ATOM 3743 C CA . ILE B 1 170 ? 5.035 -1.688 -15.195 1 81.75 170 ILE B CA 1
ATOM 3744 C C . ILE B 1 170 ? 4.199 -2.354 -16.281 1 81.75 170 ILE B C 1
ATOM 3746 O O . ILE B 1 170 ? 4.527 -2.264 -17.469 1 81.75 170 ILE B O 1
ATOM 3750 N N . MET B 1 171 ? 3.139 -2.914 -15.836 1 86.69 171 MET B N 1
ATOM 3751 C CA . MET B 1 171 ? 2.201 -3.531 -16.766 1 86.69 171 MET B CA 1
ATOM 3752 C C . MET B 1 171 ? 0.835 -2.855 -16.688 1 86.69 171 MET B C 1
ATOM 3754 O O . MET B 1 171 ? 0.373 -2.502 -15.602 1 86.69 171 MET B O 1
ATOM 3758 N N . VAL B 1 172 ? 0.18 -2.801 -17.797 1 86.12 172 VAL B N 1
ATOM 3759 C CA . VAL B 1 172 ? -1.146 -2.193 -17.844 1 86.12 172 VAL B CA 1
ATOM 3760 C C . VAL B 1 172 ? -2.141 -3.057 -17.078 1 86.12 172 VAL B C 1
ATOM 3762 O O . VAL B 1 172 ? -2.098 -4.285 -17.156 1 86.12 172 VAL B O 1
ATOM 3765 N N . PRO B 1 173 ? -2.984 -2.406 -16.266 1 91.19 173 PRO B N 1
ATOM 3766 C CA . PRO B 1 173 ? -4.062 -3.188 -15.648 1 91.19 173 PRO B CA 1
ATOM 3767 C C . PRO B 1 173 ? -5.008 -3.795 -16.688 1 91.19 173 PRO B C 1
ATOM 3769 O O . PRO B 1 173 ? -5.059 -3.332 -17.828 1 91.19 173 PRO B O 1
ATOM 3772 N N . VAL B 1 174 ? -5.715 -4.762 -16.312 1 92.94 174 VAL B N 1
ATOM 3773 C CA . VAL B 1 174 ? -6.562 -5.496 -17.25 1 92.94 174 VAL B CA 1
ATOM 3774 C C . VAL B 1 174 ? -8.016 -5.039 -17.094 1 92.94 174 VAL B C 1
ATOM 3776 O O . VAL B 1 174 ? -8.539 -4.965 -15.984 1 92.94 174 VAL B O 1
ATOM 3779 N N . LEU B 1 175 ? -8.578 -4.656 -18.234 1 92.56 175 LEU B N 1
ATOM 3780 C CA . LEU B 1 175 ? -10.008 -4.375 -18.266 1 92.56 175 LEU B CA 1
ATOM 3781 C C . LEU B 1 175 ? -10.812 -5.66 -18.391 1 92.56 175 LEU B C 1
ATOM 3783 O O . LEU B 1 175 ? -10.648 -6.41 -19.359 1 92.56 175 LEU B O 1
ATOM 3787 N N . PHE B 1 176 ? -11.68 -5.969 -17.422 1 94.19 176 PHE B N 1
ATOM 3788 C CA . PHE B 1 176 ? -12.516 -7.16 -17.422 1 94.19 176 PHE B CA 1
ATOM 3789 C C . PHE B 1 176 ? -13.898 -6.852 -16.859 1 94.19 176 PHE B C 1
ATOM 3791 O O . PHE B 1 176 ? -14.016 -6.367 -15.727 1 94.19 176 PHE B O 1
ATOM 3798 N N . GLU B 1 177 ? -14.93 -7.066 -17.625 1 94.56 177 GLU B N 1
ATOM 3799 C CA . GLU B 1 177 ? -16.328 -6.832 -17.266 1 94.56 177 GLU B CA 1
ATOM 3800 C C . GLU B 1 177 ? -16.531 -5.414 -16.75 1 94.56 177 GLU B C 1
ATOM 3802 O O . GLU B 1 177 ? -17.172 -5.207 -15.719 1 94.56 177 GLU B O 1
ATOM 3807 N N . GLY B 1 178 ? -15.805 -4.488 -17.297 1 93.44 178 GLY B N 1
ATOM 3808 C CA . GLY B 1 178 ? -16.016 -3.076 -17.016 1 93.44 178 GLY B CA 1
ATOM 3809 C C . GLY B 1 178 ? -15.133 -2.545 -15.906 1 93.44 178 GLY B C 1
ATOM 3810 O O . GLY B 1 178 ? -15.094 -1.338 -15.664 1 93.44 178 GLY B O 1
ATOM 3811 N N . ASP B 1 179 ? -14.414 -3.434 -15.258 1 95 179 ASP B N 1
ATOM 3812 C CA . ASP B 1 179 ? -13.555 -3.016 -14.156 1 95 179 ASP B CA 1
ATOM 3813 C C . ASP B 1 179 ? -12.078 -3.211 -14.516 1 95 179 ASP B C 1
ATOM 3815 O O . ASP B 1 179 ? -11.742 -4.035 -15.367 1 95 179 ASP B O 1
ATOM 3819 N N . LEU B 1 180 ? -11.234 -2.408 -13.859 1 94.56 180 LEU B N 1
ATOM 3820 C CA . LEU B 1 180 ? -9.789 -2.564 -13.992 1 94.56 180 LEU B CA 1
ATOM 3821 C C . LEU B 1 180 ? -9.227 -3.422 -12.867 1 94.56 180 LEU B C 1
ATOM 3823 O O . LEU B 1 180 ? -9.547 -3.203 -11.695 1 94.56 180 LEU B O 1
ATOM 3827 N N . TYR B 1 181 ? -8.422 -4.375 -13.281 1 95.62 181 TYR B N 1
ATOM 3828 C CA . TYR B 1 181 ? -7.809 -5.281 -12.312 1 95.62 181 TYR B CA 1
ATOM 3829 C C . TYR B 1 181 ? -6.293 -5.156 -12.328 1 95.62 181 TYR B C 1
ATOM 3831 O O . TYR B 1 181 ? -5.684 -5.02 -13.398 1 95.62 181 TYR B O 1
ATOM 3839 N N . GLY B 1 182 ? -5.738 -5.074 -11.141 1 95.38 182 GLY B N 1
ATOM 3840 C CA . GLY B 1 182 ? -4.297 -5.012 -10.969 1 95.38 182 GLY B CA 1
ATOM 3841 C C . GLY B 1 182 ? -3.73 -6.207 -10.227 1 95.38 182 GLY B C 1
ATOM 3842 O O . GLY B 1 182 ? -4.461 -7.148 -9.906 1 95.38 182 GLY B O 1
ATOM 3843 N N . ASP B 1 183 ? -2.436 -6.152 -10.008 1 96.06 183 ASP B N 1
ATOM 3844 C CA . ASP B 1 183 ? -1.721 -7.223 -9.32 1 96.06 183 ASP B CA 1
ATOM 3845 C C . ASP B 1 183 ? -2.354 -7.523 -7.965 1 96.06 183 ASP B C 1
ATOM 3847 O O . ASP B 1 183 ? -2.742 -6.609 -7.238 1 96.06 183 ASP B O 1
ATOM 3851 N N . GLY B 1 184 ? -2.43 -8.797 -7.645 1 96.81 184 GLY B N 1
ATOM 3852 C CA . GLY B 1 184 ? -2.982 -9.18 -6.355 1 96.81 184 GLY B CA 1
ATOM 3853 C C . GLY B 1 184 ? -2.223 -8.586 -5.184 1 96.81 184 GLY B C 1
ATOM 3854 O O . GLY B 1 184 ? -2.805 -8.32 -4.129 1 96.81 184 GLY B O 1
ATOM 3855 N N . GLY B 1 185 ? -1.001 -8.367 -5.363 1 95.19 185 GLY B N 1
ATOM 3856 C CA . GLY B 1 185 ? -0.134 -7.871 -4.309 1 95.19 185 GLY B CA 1
ATOM 3857 C C . GLY B 1 185 ? -0.457 -6.449 -3.893 1 95.19 185 GLY B C 1
ATOM 3858 O O . GLY B 1 185 ? 0.01 -5.977 -2.852 1 95.19 185 GLY B O 1
ATOM 3859 N N . GLU B 1 186 ? -1.259 -5.766 -4.668 1 93.12 186 GLU B N 1
ATOM 3860 C CA . GLU B 1 186 ? -1.646 -4.406 -4.312 1 93.12 186 GLU B CA 1
ATOM 3861 C C . GLU B 1 186 ? -2.523 -4.395 -3.062 1 93.12 186 GLU B C 1
ATOM 3863 O O . GLU B 1 186 ? -2.578 -3.391 -2.348 1 93.12 186 GLU B O 1
ATOM 3868 N N . THR B 1 187 ? -3.195 -5.551 -2.811 1 93.06 187 THR B N 1
ATOM 3869 C CA . THR B 1 187 ? -4.07 -5.617 -1.646 1 93.06 187 THR B CA 1
ATOM 3870 C C . THR B 1 187 ? -3.686 -6.789 -0.747 1 93.06 187 THR B C 1
ATOM 3872 O O . THR B 1 187 ? -3.748 -6.684 0.48 1 93.06 187 THR B O 1
ATOM 3875 N N . LEU B 1 188 ? -3.352 -7.875 -1.354 1 94.69 188 LEU B N 1
ATOM 3876 C CA . LEU B 1 188 ? -3.018 -9.086 -0.618 1 94.69 188 LEU B CA 1
ATOM 3877 C C . LEU B 1 188 ? -1.897 -9.859 -1.314 1 94.69 188 LEU B C 1
ATOM 3879 O O . LEU B 1 188 ? -2.156 -10.664 -2.209 1 94.69 188 LEU B O 1
ATOM 3883 N N . ASN B 1 189 ? -0.721 -9.75 -0.77 1 95.19 189 ASN B N 1
ATOM 3884 C CA . ASN B 1 189 ? 0.421 -10.32 -1.475 1 95.19 189 ASN B CA 1
ATOM 3885 C C . ASN B 1 189 ? 0.726 -11.734 -0.991 1 95.19 189 ASN B C 1
ATOM 3887 O O . ASN B 1 189 ? 1.437 -12.484 -1.662 1 95.19 189 ASN B O 1
ATOM 3891 N N . TYR B 1 190 ? 0.317 -12.008 0.225 1 96.06 190 TYR B N 1
ATOM 3892 C CA . TYR B 1 190 ? 0.532 -13.336 0.788 1 96.06 190 TYR B CA 1
ATOM 3893 C C . TYR B 1 190 ? -0.794 -14.008 1.126 1 96.06 190 TYR B C 1
ATOM 3895 O O . TYR B 1 190 ? -1.341 -13.805 2.213 1 96.06 190 TYR B O 1
ATOM 3903 N N . PRO B 1 191 ? -1.197 -14.867 0.287 1 97.75 191 PRO B N 1
ATOM 3904 C CA . PRO B 1 191 ? -2.582 -15.344 0.361 1 97.75 191 PRO B CA 1
ATOM 3905 C C . PRO B 1 191 ? -2.771 -16.453 1.383 1 97.75 191 PRO B C 1
ATOM 3907 O O . PRO B 1 191 ? -3.818 -17.109 1.403 1 97.75 191 PRO B O 1
ATOM 3910 N N . ILE B 1 192 ? -1.811 -16.688 2.264 1 97.62 192 ILE B N 1
ATOM 3911 C CA . ILE B 1 192 ? -1.972 -17.703 3.307 1 97.62 192 ILE B CA 1
ATOM 3912 C C . ILE B 1 192 ? -3.125 -17.312 4.227 1 97.62 192 ILE B C 1
ATOM 3914 O O . ILE B 1 192 ? -3.719 -18.156 4.891 1 97.62 192 ILE B O 1
ATOM 3918 N N . THR B 1 193 ? -3.445 -16.031 4.219 1 95.38 193 THR B N 1
ATOM 3919 C CA . THR B 1 193 ? -4.504 -15.523 5.09 1 95.38 193 THR B CA 1
ATOM 3920 C C . THR B 1 193 ? -5.859 -16.078 4.664 1 95.38 193 THR B C 1
ATOM 3922 O O . THR B 1 193 ? -6.824 -16.031 5.434 1 95.38 193 THR B O 1
ATOM 3925 N N . LEU B 1 194 ? -5.961 -16.609 3.49 1 95.81 194 LEU B N 1
ATOM 3926 C CA . LEU B 1 194 ? -7.203 -17.172 2.98 1 95.81 194 LEU B CA 1
ATOM 3927 C C . LEU B 1 194 ? -7.469 -18.547 3.594 1 95.81 194 LEU B C 1
ATOM 3929 O O . LEU B 1 194 ? -8.57 -19.078 3.471 1 95.81 194 LEU B O 1
ATOM 3933 N N . PHE B 1 195 ? -6.434 -19.078 4.297 1 97 195 PHE B N 1
ATOM 3934 C CA . PHE B 1 195 ? -6.539 -20.422 4.852 1 97 195 PHE B CA 1
ATOM 3935 C C . PHE B 1 195 ? -6.605 -20.375 6.375 1 97 195 PHE B C 1
ATOM 3937 O O . PHE B 1 195 ? -6.121 -21.281 7.047 1 97 195 PHE B O 1
ATOM 3944 N N . ASP B 1 196 ? -7.125 -19.391 6.898 1 93.81 196 ASP B N 1
ATOM 3945 C CA . ASP B 1 196 ? -7.152 -19.188 8.344 1 93.81 196 ASP B CA 1
ATOM 3946 C C . ASP B 1 196 ? -7.77 -20.406 9.047 1 93.81 196 ASP B C 1
ATOM 3948 O O . ASP B 1 196 ? -7.262 -20.859 10.078 1 93.81 196 ASP B O 1
ATOM 3952 N N . ASP B 1 197 ? -8.82 -21 8.547 1 93.5 197 ASP B N 1
ATOM 3953 C CA . ASP B 1 197 ? -9.555 -22.094 9.172 1 93.5 197 ASP B CA 1
ATOM 3954 C C . ASP B 1 197 ? -8.828 -23.422 8.992 1 93.5 197 ASP B C 1
ATOM 3956 O O . ASP B 1 197 ? -9.133 -24.406 9.68 1 93.5 197 ASP B O 1
ATOM 3960 N N . ASP B 1 198 ? -7.848 -23.5 8.133 1 95.25 198 ASP B N 1
ATOM 3961 C CA . ASP B 1 198 ? -7.117 -24.734 7.844 1 95.25 198 ASP B CA 1
ATOM 3962 C C . ASP B 1 198 ? -5.613 -24.484 7.84 1 95.25 198 ASP B C 1
ATOM 3964 O O . ASP B 1 198 ? -4.883 -25.078 7.047 1 95.25 198 ASP B O 1
ATOM 3968 N N . LEU B 1 199 ? -5.203 -23.625 8.664 1 95 199 LEU B N 1
ATOM 3969 C CA . LEU B 1 199 ? -3.801 -23.219 8.664 1 95 199 LEU B CA 1
ATOM 3970 C C . LEU B 1 199 ? -2.896 -24.406 9.008 1 95 199 LEU B C 1
ATOM 3972 O O . LEU B 1 199 ? -1.779 -24.5 8.492 1 95 199 LEU B O 1
ATOM 3976 N N . ASP B 1 200 ? -3.377 -25.281 9.844 1 93.56 200 ASP B N 1
ATOM 3977 C CA . ASP B 1 200 ? -2.586 -26.438 10.266 1 93.56 200 ASP B CA 1
ATOM 3978 C C . ASP B 1 200 ? -2.334 -27.391 9.094 1 93.56 200 ASP B C 1
ATOM 3980 O O . ASP B 1 200 ? -1.412 -28.203 9.141 1 93.56 200 ASP B O 1
ATOM 3984 N N . LYS B 1 201 ? -3.096 -27.266 8.039 1 95.88 201 LYS B N 1
ATOM 3985 C CA . LYS B 1 201 ? -2.936 -28.109 6.855 1 95.88 201 LYS B CA 1
ATOM 3986 C C . LYS B 1 201 ? -2.352 -27.297 5.691 1 95.88 201 LYS B C 1
ATOM 3988 O O . LYS B 1 201 ? -2.482 -27.703 4.531 1 95.88 201 LYS B O 1
ATOM 3993 N N . THR B 1 202 ? -1.812 -26.125 6.023 1 96.88 202 THR B N 1
ATOM 3994 C CA . THR B 1 202 ? -1.354 -25.219 4.98 1 96.88 202 THR B CA 1
ATOM 3995 C C . THR B 1 202 ? 0.148 -24.969 5.094 1 96.88 202 THR B C 1
ATOM 3997 O O . THR B 1 202 ? 0.675 -24.812 6.195 1 96.88 202 THR B O 1
ATOM 4000 N N . ILE B 1 203 ? 0.825 -24.969 3.982 1 97.25 203 ILE B N 1
ATOM 4001 C CA . ILE B 1 203 ? 2.184 -24.453 3.887 1 97.25 203 ILE B CA 1
ATOM 4002 C C . ILE B 1 203 ? 2.201 -23.219 2.988 1 97.25 203 ILE B C 1
ATOM 4004 O O . ILE B 1 203 ? 1.666 -23.234 1.879 1 97.25 203 ILE B O 1
ATOM 4008 N N . GLY B 1 204 ? 2.715 -22.203 3.514 1 97.88 204 GLY B N 1
ATOM 4009 C CA . GLY B 1 204 ? 2.945 -21 2.723 1 97.88 204 GLY B CA 1
ATOM 4010 C C . GLY B 1 204 ? 4.398 -20.812 2.326 1 97.88 204 GLY B C 1
ATOM 4011 O O . GLY B 1 204 ? 5.301 -21.266 3.039 1 97.88 204 GLY B O 1
ATOM 4012 N N . ILE B 1 205 ? 4.633 -20.25 1.199 1 98 205 ILE B N 1
ATOM 4013 C CA . ILE B 1 205 ? 5.973 -19.875 0.755 1 98 205 ILE B CA 1
ATOM 4014 C C . ILE B 1 205 ? 6.027 -18.375 0.49 1 98 205 ILE B C 1
ATOM 4016 O O . ILE B 1 205 ? 5.246 -17.844 -0.304 1 98 205 ILE B O 1
ATOM 4020 N N . THR B 1 206 ? 6.883 -17.734 1.194 1 95.38 206 THR B N 1
ATOM 4021 C CA . THR B 1 206 ? 7.094 -16.297 1.042 1 95.38 206 THR B CA 1
ATOM 4022 C C . THR B 1 206 ? 8.586 -15.961 1.077 1 95.38 206 THR B C 1
ATOM 4024 O O . THR B 1 206 ? 9.43 -16.859 1.032 1 95.38 206 THR B O 1
ATOM 4027 N N . PHE B 1 207 ? 8.898 -14.633 1.011 1 91.62 207 PHE B N 1
ATOM 4028 C CA . PHE B 1 207 ? 10.289 -14.227 0.834 1 91.62 207 PHE B CA 1
ATOM 4029 C C . PHE B 1 207 ? 10.711 -13.258 1.929 1 91.62 207 PHE B C 1
ATOM 4031 O O . PHE B 1 207 ? 9.883 -12.539 2.488 1 91.62 207 PHE B O 1
ATOM 4038 N N . ALA B 1 208 ? 11.883 -13.391 2.264 1 81.38 208 ALA B N 1
ATOM 4039 C CA . ALA B 1 208 ? 12.547 -12.359 3.055 1 81.38 208 ALA B CA 1
ATOM 4040 C C . ALA B 1 208 ? 13.867 -11.945 2.41 1 81.38 208 ALA B C 1
ATOM 4042 O O . ALA B 1 208 ? 14.734 -12.781 2.152 1 81.38 208 ALA B O 1
ATOM 4043 N N . ASN B 1 209 ? 13.859 -10.703 2.111 1 74.31 209 ASN B N 1
ATOM 4044 C CA . ASN B 1 209 ? 15.125 -10.195 1.582 1 74.31 209 ASN B CA 1
ATOM 4045 C C . ASN B 1 209 ? 16.172 -10.078 2.676 1 74.31 209 ASN B C 1
ATOM 4047 O O . ASN B 1 209 ? 15.859 -9.766 3.824 1 74.31 209 ASN B O 1
ATOM 4051 N N . HIS B 1 210 ? 17.391 -10.414 2.336 1 70.25 210 HIS B N 1
ATOM 4052 C CA . HIS B 1 210 ? 18.5 -10.336 3.277 1 70.25 210 HIS B CA 1
ATOM 4053 C C . HIS B 1 210 ? 18.594 -8.953 3.92 1 70.25 210 HIS B C 1
ATOM 4055 O O . HIS B 1 210 ? 19.141 -8.805 5.016 1 70.25 210 HIS B O 1
ATOM 4061 N N . ASN B 1 211 ? 18.078 -8.047 3.176 1 76.5 211 ASN B N 1
ATOM 4062 C CA . ASN B 1 211 ? 18.172 -6.668 3.639 1 76.5 211 ASN B CA 1
ATOM 4063 C C . ASN B 1 211 ? 17.062 -6.344 4.648 1 76.5 211 ASN B C 1
ATOM 4065 O O . ASN B 1 211 ? 17 -5.223 5.156 1 76.5 211 ASN B O 1
ATOM 4069 N N . GLU B 1 212 ? 16.297 -7.371 4.984 1 77.06 212 GLU B N 1
ATOM 4070 C CA . GLU B 1 212 ? 15.18 -7.109 5.879 1 77.06 212 GLU B CA 1
ATOM 4071 C C . GLU B 1 212 ? 15.484 -7.562 7.301 1 77.06 212 GLU B C 1
ATOM 4073 O O . GLU B 1 212 ? 16.078 -8.625 7.508 1 77.06 212 GLU B O 1
ATOM 4078 N N . ASN B 1 213 ? 15.148 -6.637 8.203 1 72.69 213 ASN B N 1
ATOM 4079 C CA . ASN B 1 213 ? 15.18 -7.012 9.617 1 72.69 213 ASN B CA 1
ATOM 4080 C C . ASN B 1 213 ? 13.984 -7.895 9.984 1 72.69 213 ASN B C 1
ATOM 4082 O O . ASN B 1 213 ? 13.086 -8.102 9.164 1 72.69 213 ASN B O 1
ATOM 4086 N N . ASP B 1 214 ? 14.008 -8.398 11.172 1 65.44 214 ASP B N 1
ATOM 4087 C CA . ASP B 1 214 ? 12.938 -9.266 11.648 1 65.44 214 ASP B CA 1
ATOM 4088 C C . ASP B 1 214 ? 11.602 -8.531 11.664 1 65.44 214 ASP B C 1
ATOM 4090 O O . ASP B 1 214 ? 10.539 -9.141 11.484 1 65.44 214 ASP B O 1
ATOM 4094 N N . ASP B 1 215 ? 11.758 -7.238 11.781 1 62.19 215 ASP B N 1
ATOM 4095 C CA . ASP B 1 215 ? 10.516 -6.477 11.891 1 62.19 215 ASP B CA 1
ATOM 4096 C C . ASP B 1 215 ? 10.047 -6 10.516 1 62.19 215 ASP B C 1
ATOM 4098 O O . ASP B 1 215 ? 9.07 -5.254 10.406 1 62.19 215 ASP B O 1
ATOM 4102 N N . GLY B 1 216 ? 10.773 -6.438 9.523 1 66.88 216 GLY B N 1
ATOM 4103 C CA . GLY B 1 216 ? 10.367 -6.129 8.164 1 66.88 216 GLY B CA 1
ATOM 4104 C C . GLY B 1 216 ? 11.023 -4.875 7.617 1 66.88 216 GLY B C 1
ATOM 4105 O O . GLY B 1 216 ? 10.938 -4.598 6.418 1 66.88 216 GLY B O 1
ATOM 4106 N N . THR B 1 217 ? 11.789 -4.125 8.5 1 72.81 217 THR B N 1
ATOM 4107 C CA . THR B 1 217 ? 12.469 -2.928 8.023 1 72.81 217 THR B CA 1
ATOM 4108 C C . THR B 1 217 ? 13.75 -3.293 7.273 1 72.81 217 THR B C 1
ATOM 4110 O O . THR B 1 217 ? 14.289 -4.387 7.457 1 72.81 217 THR B O 1
ATOM 4113 N N . LEU B 1 218 ? 14.195 -2.436 6.387 1 81.94 218 LEU B N 1
ATOM 4114 C CA . LEU B 1 218 ? 15.398 -2.693 5.613 1 81.94 218 LEU B CA 1
ATOM 4115 C C . LEU B 1 218 ? 16.656 -2.395 6.434 1 81.94 218 LEU B C 1
ATOM 4117 O O . LEU B 1 218 ? 16.672 -1.428 7.199 1 81.94 218 LEU B O 1
ATOM 4121 N N . LYS B 1 219 ? 17.594 -3.24 6.254 1 81.12 219 LYS B N 1
ATOM 4122 C CA . LYS B 1 219 ? 18.906 -3.057 6.895 1 81.12 219 LYS B CA 1
ATOM 4123 C C . LYS B 1 219 ? 19.703 -1.961 6.199 1 81.12 219 LYS B C 1
ATOM 4125 O O . LYS B 1 219 ? 20.359 -1.149 6.859 1 81.12 219 LYS B O 1
ATOM 4130 N N . THR B 1 220 ? 19.656 -2.027 4.871 1 83.56 220 THR B N 1
ATOM 4131 C CA . THR B 1 220 ? 20.469 -1.087 4.109 1 83.56 220 THR B CA 1
ATOM 4132 C C . THR B 1 220 ? 19.594 -0.256 3.168 1 83.56 220 THR B C 1
ATOM 4134 O O . THR B 1 220 ? 18.516 -0.688 2.773 1 83.56 220 THR B O 1
ATOM 4137 N N . ARG B 1 221 ? 20.156 0.849 2.848 1 89.38 221 ARG B N 1
ATOM 4138 C CA . ARG B 1 221 ? 19.516 1.83 1.974 1 89.38 221 ARG B CA 1
ATOM 4139 C C . ARG B 1 221 ? 19.406 1.301 0.548 1 89.38 221 ARG B C 1
ATOM 4141 O O . ARG B 1 221 ? 20.359 0.725 0.015 1 89.38 221 ARG B O 1
ATOM 4148 N N . LEU B 1 222 ? 18.266 1.443 -0.049 1 89.31 222 LEU B N 1
ATOM 4149 C CA . LEU B 1 222 ? 18.094 1.142 -1.467 1 89.31 222 LEU B CA 1
ATOM 4150 C C . LEU B 1 222 ? 18.203 2.406 -2.311 1 89.31 222 LEU B C 1
ATOM 4152 O O . LEU B 1 222 ? 17.547 3.404 -2.033 1 89.31 222 LEU B O 1
ATOM 4156 N N . PRO B 1 223 ? 19.031 2.367 -3.307 1 89.56 223 PRO B N 1
ATOM 4157 C CA . PRO B 1 223 ? 19.172 3.545 -4.164 1 89.56 223 PRO B CA 1
ATOM 4158 C C . PRO B 1 223 ? 17.969 3.758 -5.082 1 89.56 223 PRO B C 1
ATOM 4160 O O . PRO B 1 223 ? 17.391 2.789 -5.578 1 89.56 223 PRO B O 1
ATOM 4163 N N . ILE B 1 224 ? 17.531 4.949 -5.242 1 90.94 224 ILE B N 1
ATOM 4164 C CA . ILE B 1 224 ? 16.531 5.371 -6.223 1 90.94 224 ILE B CA 1
ATOM 4165 C C . ILE B 1 224 ? 17.156 6.398 -7.172 1 90.94 224 ILE B C 1
ATOM 4167 O O . ILE B 1 224 ? 17.297 7.57 -6.82 1 90.94 224 ILE B O 1
ATOM 4171 N N . ASN B 1 225 ? 17.453 5.914 -8.391 1 86.31 225 ASN B N 1
ATOM 4172 C CA . ASN B 1 225 ? 18.25 6.746 -9.297 1 86.31 225 ASN B CA 1
ATOM 4173 C C . ASN B 1 225 ? 17.422 7.219 -10.484 1 86.31 225 ASN B C 1
ATOM 4175 O O . ASN B 1 225 ? 17.828 8.148 -11.195 1 86.31 225 ASN B O 1
ATOM 4179 N N . ASN B 1 226 ? 16.375 6.543 -10.766 1 83.75 226 ASN B N 1
ATOM 4180 C CA . ASN B 1 226 ? 15.508 6.867 -11.898 1 83.75 226 ASN B CA 1
ATOM 4181 C C . ASN B 1 226 ? 14.039 6.602 -11.586 1 83.75 226 ASN B C 1
ATOM 4183 O O . ASN B 1 226 ? 13.703 6.234 -10.461 1 83.75 226 ASN B O 1
ATOM 4187 N N . PHE B 1 227 ? 13.211 6.832 -12.5 1 81.94 227 PHE B N 1
ATOM 4188 C CA . PHE B 1 227 ? 11.766 6.742 -12.305 1 81.94 227 PHE B CA 1
ATOM 4189 C C . PHE B 1 227 ? 11.344 5.297 -12.07 1 81.94 227 PHE B C 1
ATOM 4191 O O . PHE B 1 227 ? 10.438 5.031 -11.281 1 81.94 227 PHE B O 1
ATOM 4198 N N . TYR B 1 228 ? 11.945 4.383 -12.75 1 83.25 228 TYR B N 1
ATOM 4199 C CA . TYR B 1 228 ? 11.648 2.975 -12.523 1 83.25 228 TYR B CA 1
ATOM 4200 C C . TYR B 1 228 ? 11.961 2.58 -11.078 1 83.25 228 TYR B C 1
ATOM 4202 O O . TYR B 1 228 ? 11.148 1.925 -10.422 1 83.25 228 TYR B O 1
ATOM 4210 N N . ASP B 1 229 ? 13.203 3.064 -10.617 1 86.38 229 ASP B N 1
ATOM 4211 C CA . ASP B 1 229 ? 13.57 2.797 -9.227 1 86.38 229 ASP B CA 1
ATOM 4212 C C . ASP B 1 229 ? 12.523 3.359 -8.266 1 86.38 229 ASP B C 1
ATOM 4214 O O . ASP B 1 229 ? 12.211 2.74 -7.246 1 86.38 229 ASP B O 1
ATOM 4218 N N . TYR B 1 230 ? 11.969 4.492 -8.656 1 86.94 230 TYR B N 1
ATOM 4219 C CA . TYR B 1 230 ? 10.969 5.141 -7.816 1 86.94 230 TYR B CA 1
ATOM 4220 C C . TYR B 1 230 ? 9.688 4.316 -7.762 1 86.94 230 TYR B C 1
ATOM 4222 O O . TYR B 1 230 ? 9.156 4.047 -6.684 1 86.94 230 TYR B O 1
ATOM 4230 N N . ILE B 1 231 ? 9.172 3.865 -8.844 1 85.56 231 ILE B N 1
ATOM 4231 C CA . ILE B 1 231 ? 7.949 3.078 -8.938 1 85.56 231 ILE B CA 1
ATOM 4232 C C . ILE B 1 231 ? 8.102 1.786 -8.141 1 85.56 231 ILE B C 1
ATOM 4234 O O . ILE B 1 231 ? 7.223 1.427 -7.355 1 85.56 231 ILE B O 1
ATOM 4238 N N . VAL B 1 232 ? 9.227 1.211 -8.32 1 86.69 232 VAL B N 1
ATOM 4239 C CA . VAL B 1 232 ? 9.484 -0.066 -7.66 1 86.69 232 VAL B CA 1
ATOM 4240 C C . VAL B 1 232 ? 9.547 0.134 -6.148 1 86.69 232 VAL B C 1
ATOM 4242 O O .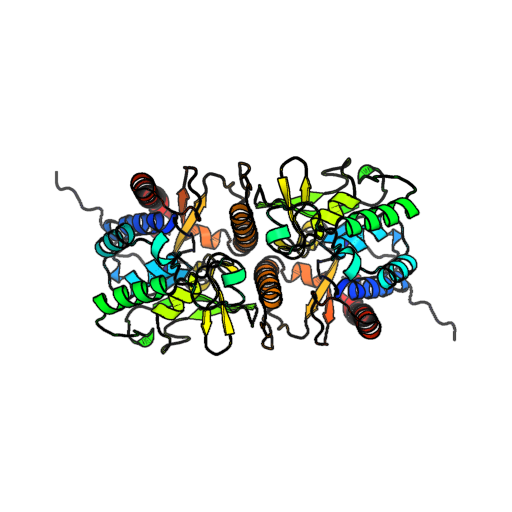 VAL B 1 232 ? 8.906 -0.595 -5.391 1 86.69 232 VAL B O 1
ATOM 4245 N N . SER B 1 233 ? 10.305 1.164 -5.777 1 89.81 233 SER B N 1
ATOM 4246 C CA . SER B 1 233 ? 10.445 1.421 -4.348 1 89.81 233 SER B CA 1
ATOM 4247 C C . SER B 1 233 ? 9.102 1.771 -3.717 1 89.81 233 SER B C 1
ATOM 4249 O O . SER B 1 233 ? 8.781 1.293 -2.627 1 89.81 233 SER B O 1
ATOM 4251 N N . LEU B 1 234 ? 8.336 2.602 -4.383 1 89.56 234 LEU B N 1
ATOM 4252 C CA . LEU B 1 234 ? 7.016 2.982 -3.895 1 89.56 234 LEU B CA 1
ATOM 4253 C C . LEU B 1 234 ? 6.121 1.757 -3.742 1 89.56 234 LEU B C 1
ATOM 4255 O O . LEU B 1 234 ? 5.5 1.563 -2.695 1 89.56 234 LEU B O 1
ATOM 4259 N N . GLY B 1 235 ? 6.059 0.96 -4.785 1 88.44 235 GLY B N 1
ATOM 4260 C CA . GLY B 1 235 ? 5.234 -0.239 -4.742 1 88.44 235 GLY B CA 1
ATOM 4261 C C . GLY B 1 235 ? 5.633 -1.193 -3.631 1 88.44 235 GLY B C 1
ATOM 4262 O O . GLY B 1 235 ? 4.773 -1.69 -2.896 1 88.44 235 GLY B O 1
ATOM 4263 N N . LEU B 1 236 ? 6.918 -1.401 -3.523 1 87.06 236 LEU B N 1
ATOM 4264 C CA . LEU B 1 236 ? 7.414 -2.309 -2.494 1 87.06 236 LEU B CA 1
ATOM 4265 C C . LEU B 1 236 ? 7.176 -1.734 -1.102 1 87.06 236 LEU B C 1
ATOM 4267 O O . LEU B 1 236 ? 6.891 -2.477 -0.159 1 87.06 236 LEU B O 1
ATOM 4271 N N . THR B 1 237 ? 7.297 -0.434 -0.968 1 88.75 237 THR B N 1
ATOM 4272 C CA . THR B 1 237 ? 7.051 0.216 0.314 1 88.75 237 THR B CA 1
ATOM 4273 C C . THR B 1 237 ? 5.605 0.004 0.758 1 88.75 237 THR B C 1
ATOM 4275 O O . THR B 1 237 ? 5.352 -0.411 1.891 1 88.75 237 THR B O 1
ATOM 4278 N N . MET B 1 238 ? 4.699 0.273 -0.122 1 89.5 238 MET B N 1
ATOM 4279 C CA . MET B 1 238 ? 3.289 0.151 0.232 1 89.5 238 MET B CA 1
ATOM 4280 C C . MET B 1 238 ? 2.906 -1.31 0.448 1 89.5 238 MET B C 1
ATOM 4282 O O . MET B 1 238 ? 2.115 -1.623 1.34 1 89.5 238 MET B O 1
ATOM 4286 N N . ASN B 1 239 ? 3.449 -2.156 -0.384 1 87.06 239 ASN B N 1
ATOM 4287 C CA . ASN B 1 239 ? 3.227 -3.584 -0.181 1 87.06 239 ASN B CA 1
ATOM 4288 C C . ASN B 1 239 ? 3.736 -4.043 1.183 1 87.06 239 ASN B C 1
ATOM 4290 O O . ASN B 1 239 ? 3.078 -4.832 1.863 1 87.06 239 ASN B O 1
ATOM 4294 N N . ARG B 1 240 ? 4.887 -3.607 1.511 1 85.31 240 ARG B N 1
ATOM 4295 C CA . ARG B 1 240 ? 5.484 -3.973 2.789 1 85.31 240 ARG B CA 1
ATOM 4296 C C . ARG B 1 240 ? 4.613 -3.514 3.953 1 85.31 240 ARG B C 1
ATOM 4298 O O . ARG B 1 240 ? 4.445 -4.242 4.934 1 85.31 240 ARG B O 1
ATOM 4305 N N . SER B 1 241 ? 4.121 -2.379 3.805 1 86.56 241 SER B N 1
ATOM 4306 C CA . SER B 1 241 ? 3.252 -1.86 4.855 1 86.56 241 SER B CA 1
ATOM 4307 C C . SER B 1 241 ? 2.041 -2.762 5.07 1 86.56 241 SER B C 1
ATOM 4309 O O . SER B 1 241 ? 1.689 -3.082 6.207 1 86.56 241 SER B O 1
ATOM 4311 N N . SER B 1 242 ? 1.401 -3.152 4.039 1 85.94 242 SER B N 1
ATOM 4312 C CA . SER B 1 242 ? 0.258 -4.055 4.129 1 85.94 242 SER B CA 1
ATOM 4313 C C . SER B 1 242 ? 0.675 -5.422 4.656 1 85.94 242 SER B C 1
ATOM 4315 O O . SER B 1 242 ? -0.007 -6 5.504 1 85.94 242 SER B O 1
ATOM 4317 N N . TYR B 1 243 ? 1.821 -5.879 4.176 1 84.56 243 TYR B N 1
ATOM 4318 C CA . TYR B 1 243 ? 2.32 -7.195 4.559 1 84.56 243 TYR B CA 1
ATOM 4319 C C . TYR B 1 243 ? 2.561 -7.273 6.062 1 84.56 243 TYR B C 1
ATOM 4321 O O . TYR B 1 243 ? 2.086 -8.195 6.727 1 84.56 243 TYR B O 1
ATOM 4329 N N . ILE B 1 244 ? 3.223 -6.277 6.602 1 82.69 244 ILE B N 1
ATOM 4330 C CA . ILE B 1 244 ? 3.576 -6.262 8.016 1 82.69 244 ILE B CA 1
ATOM 4331 C C . ILE B 1 244 ? 2.305 -6.246 8.867 1 82.69 244 ILE B C 1
ATOM 4333 O O . ILE B 1 244 ? 2.252 -6.871 9.922 1 82.69 244 ILE B O 1
ATOM 4337 N N . SER B 1 245 ? 1.356 -5.664 8.336 1 83.12 245 SER B N 1
ATOM 4338 C CA . SER B 1 245 ? 0.123 -5.531 9.109 1 83.12 245 SER B CA 1
ATOM 4339 C C . SER B 1 245 ? -0.746 -6.777 8.977 1 83.12 245 SER B C 1
ATOM 4341 O O . SER B 1 245 ? -1.483 -7.125 9.898 1 83.12 245 SER B O 1
ATOM 4343 N N . GLN B 1 246 ? -0.692 -7.469 7.879 1 83 246 GLN B N 1
ATOM 4344 C CA . GLN B 1 246 ? -1.568 -8.602 7.598 1 83 246 GLN B CA 1
ATOM 4345 C C . GLN B 1 246 ? -0.979 -9.898 8.141 1 83 246 GLN B C 1
ATOM 4347 O O . GLN B 1 246 ? -1.717 -10.828 8.477 1 83 246 GLN B O 1
ATOM 4352 N N . ILE B 1 247 ? 0.308 -9.922 8.234 1 84.56 247 ILE B N 1
ATOM 4353 C CA . ILE B 1 247 ? 0.945 -11.211 8.484 1 84.56 247 ILE B CA 1
ATOM 4354 C C . ILE B 1 247 ? 1.459 -11.266 9.922 1 84.56 247 ILE B C 1
ATOM 4356 O O . ILE B 1 247 ? 2.363 -10.508 10.289 1 84.56 247 ILE B O 1
ATOM 4360 N N . SER B 1 248 ? 0.836 -12.156 10.625 1 86.12 248 SER B N 1
ATOM 4361 C CA . SER B 1 248 ? 1.216 -12.391 12.016 1 86.12 248 SER B CA 1
ATOM 4362 C C . SER B 1 248 ? 2.09 -13.633 12.141 1 86.12 248 SER B C 1
ATOM 4364 O O . SER B 1 248 ? 2.355 -14.32 11.156 1 86.12 248 SER B O 1
ATOM 4366 N N . SER B 1 249 ? 2.467 -13.891 13.352 1 89.44 249 SER B N 1
ATOM 4367 C CA . SER B 1 249 ? 3.34 -15.023 13.641 1 89.44 249 SER B CA 1
ATOM 4368 C C . SER B 1 249 ? 2.654 -16.344 13.312 1 89.44 249 SER B C 1
ATOM 4370 O O . SER B 1 249 ? 3.303 -17.297 12.867 1 89.44 249 SER B O 1
ATOM 4372 N N . LYS B 1 250 ? 1.352 -16.359 13.469 1 92.5 250 LYS B N 1
ATOM 4373 C CA . LYS B 1 250 ? 0.659 -17.625 13.211 1 92.5 250 LYS B CA 1
ATOM 4374 C C . LYS B 1 250 ? 0.79 -18.031 11.75 1 92.5 250 LYS B C 1
ATOM 4376 O O . LYS B 1 250 ? 0.912 -19.219 11.445 1 92.5 250 LYS B O 1
ATOM 4381 N N . TYR B 1 251 ? 0.8 -17.078 10.875 1 93.56 251 TYR B N 1
ATOM 4382 C CA . TYR B 1 251 ? 0.958 -17.375 9.453 1 93.56 251 TYR B CA 1
ATOM 4383 C C . TYR B 1 251 ? 2.404 -17.719 9.133 1 93.56 251 TYR B C 1
ATOM 4385 O O . TYR B 1 251 ? 2.664 -18.656 8.352 1 93.56 251 TYR B O 1
ATOM 4393 N N . LEU B 1 252 ? 3.318 -17.031 9.766 1 91.88 252 LEU B N 1
ATOM 4394 C CA . LEU B 1 252 ? 4.734 -17.281 9.516 1 91.88 252 LEU B CA 1
ATOM 4395 C C . LEU B 1 252 ? 5.152 -18.641 10.031 1 91.88 252 LEU B C 1
ATOM 4397 O O . LEU B 1 252 ? 6.016 -19.297 9.445 1 91.88 252 LEU B O 1
ATOM 4401 N N . ASP B 1 253 ? 4.477 -19.062 11.062 1 93.12 253 ASP B N 1
ATOM 4402 C CA . ASP B 1 253 ? 4.773 -20.375 11.633 1 93.12 253 ASP B CA 1
ATOM 4403 C C . ASP B 1 253 ? 4.41 -21.5 10.656 1 93.12 253 ASP B C 1
ATOM 4405 O O . ASP B 1 253 ? 4.891 -22.625 10.797 1 93.12 253 ASP B O 1
ATOM 4409 N N . ARG B 1 254 ? 3.621 -21.156 9.656 1 95.38 254 ARG B N 1
ATOM 4410 C CA . ARG B 1 254 ? 3.209 -22.141 8.664 1 95.38 254 ARG B CA 1
ATOM 4411 C C . ARG B 1 254 ? 3.844 -21.859 7.305 1 95.38 254 ARG B C 1
ATOM 4413 O O . ARG B 1 254 ? 3.357 -22.312 6.273 1 95.38 254 ARG B O 1
ATOM 4420 N N . SER B 1 255 ? 4.922 -21.094 7.398 1 96.12 255 SER B N 1
ATOM 4421 C CA . SER B 1 255 ? 5.492 -20.625 6.141 1 96.12 255 SER B CA 1
ATOM 4422 C C . SER B 1 255 ? 6.953 -21.031 6.004 1 96.12 255 SER B C 1
ATOM 4424 O O . SER B 1 255 ? 7.672 -21.125 7.004 1 96.12 255 SER B O 1
ATOM 4426 N N . ILE B 1 256 ? 7.312 -21.375 4.812 1 96.5 256 ILE B N 1
ATOM 4427 C CA . ILE B 1 256 ? 8.719 -21.328 4.406 1 96.5 256 ILE B CA 1
ATOM 4428 C C . ILE B 1 256 ? 9.07 -19.906 3.959 1 96.5 256 ILE B C 1
ATOM 4430 O O . ILE B 1 256 ? 8.523 -19.406 2.973 1 96.5 256 ILE B O 1
ATOM 4434 N N . VAL B 1 257 ? 9.961 -19.281 4.699 1 94.38 257 VAL B N 1
ATOM 4435 C CA . VAL B 1 257 ? 10.445 -17.969 4.332 1 94.38 257 VAL B CA 1
ATOM 4436 C C . VAL B 1 257 ? 11.773 -18.078 3.6 1 94.38 257 VAL B C 1
ATOM 4438 O O . VAL B 1 257 ? 12.805 -18.359 4.215 1 94.38 257 VAL B O 1
ATOM 4441 N N . ILE B 1 258 ? 11.719 -17.844 2.332 1 95.5 258 ILE B N 1
ATOM 4442 C CA . ILE B 1 258 ? 12.93 -17.984 1.53 1 95.5 258 ILE B CA 1
ATOM 4443 C C . ILE B 1 258 ? 13.805 -16.734 1.71 1 95.5 258 ILE B C 1
ATOM 4445 O O . ILE B 1 258 ? 13.383 -15.625 1.398 1 95.5 258 ILE B O 1
ATOM 4449 N N . LYS B 1 259 ? 14.945 -16.969 2.086 1 89.56 259 LYS B N 1
ATOM 4450 C CA . LYS B 1 259 ? 15.891 -15.875 2.301 1 89.56 259 LYS B CA 1
ATOM 4451 C C . LYS B 1 259 ? 16.766 -15.656 1.07 1 89.56 259 LYS B C 1
ATOM 4453 O O . LYS B 1 259 ? 17.516 -16.547 0.664 1 89.56 259 LYS B O 1
ATOM 4458 N N . ILE B 1 260 ? 16.656 -14.516 0.5 1 90.75 260 ILE B N 1
ATOM 4459 C CA . ILE B 1 260 ? 17.516 -14.141 -0.623 1 90.75 260 ILE B CA 1
ATOM 4460 C C . ILE B 1 260 ? 18.672 -13.281 -0.125 1 90.75 260 ILE B C 1
ATOM 4462 O O . ILE B 1 260 ? 18.484 -12.102 0.185 1 90.75 260 ILE B O 1
ATOM 4466 N N . ASN B 1 261 ? 19.812 -13.758 -0.123 1 80 261 ASN B N 1
ATOM 4467 C CA . ASN B 1 261 ? 20.953 -13.156 0.566 1 80 261 ASN B CA 1
ATOM 4468 C C . ASN B 1 261 ? 21.797 -12.305 -0.38 1 80 261 ASN B C 1
ATOM 4470 O O . ASN B 1 261 ? 22.734 -11.641 0.049 1 80 261 ASN B O 1
ATOM 4474 N N . GLU B 1 262 ? 21.562 -12.391 -1.569 1 82.25 262 GLU B N 1
ATOM 4475 C CA . GLU B 1 262 ? 22.297 -11.562 -2.523 1 82.25 262 GLU B CA 1
ATOM 4476 C C . GLU B 1 262 ? 21.469 -10.344 -2.938 1 82.25 262 GLU B C 1
ATOM 4478 O O . GLU B 1 262 ? 20.281 -10.273 -2.654 1 82.25 262 GLU B O 1
ATOM 4483 N N . ASP B 1 263 ? 22.203 -9.422 -3.533 1 81.75 263 ASP B N 1
ATOM 4484 C CA . ASP B 1 263 ? 21.562 -8.18 -3.955 1 81.75 263 ASP B CA 1
ATOM 4485 C C . ASP B 1 263 ? 20.812 -8.367 -5.27 1 81.75 263 ASP B C 1
ATOM 4487 O O . ASP B 1 263 ? 21.188 -7.797 -6.297 1 81.75 263 ASP B O 1
ATOM 4491 N N . ILE B 1 264 ? 19.859 -9.164 -5.207 1 86.75 264 ILE B N 1
ATOM 4492 C CA . ILE B 1 264 ? 18.922 -9.375 -6.312 1 86.75 264 ILE B CA 1
ATOM 4493 C C . ILE B 1 264 ? 17.531 -8.859 -5.926 1 86.75 264 ILE B C 1
ATOM 4495 O O . ILE B 1 264 ? 16.953 -9.32 -4.941 1 86.75 264 ILE B O 1
ATOM 4499 N N . SER B 1 265 ? 17.094 -7.895 -6.691 1 84.19 265 SER B N 1
ATOM 4500 C CA . SER B 1 265 ? 15.766 -7.348 -6.434 1 84.19 265 SER B CA 1
ATOM 4501 C C . SER B 1 265 ? 14.672 -8.266 -6.973 1 84.19 265 SER B C 1
ATOM 4503 O O . SER B 1 265 ? 14.859 -8.922 -8 1 84.19 265 SER B O 1
ATOM 4505 N N . SER B 1 266 ? 13.57 -8.289 -6.262 1 87.12 266 SER B N 1
ATOM 4506 C CA . SER B 1 266 ? 12.43 -9.055 -6.742 1 87.12 266 SER B CA 1
ATOM 4507 C C . SER B 1 266 ? 11.914 -8.516 -8.07 1 87.12 266 SER B C 1
ATOM 4509 O O . SER B 1 266 ? 11.18 -9.195 -8.781 1 87.12 266 SER B O 1
ATOM 4511 N N . MET B 1 267 ? 12.289 -7.289 -8.375 1 85.88 267 MET B N 1
ATOM 4512 C CA . MET B 1 267 ? 11.82 -6.66 -9.602 1 85.88 267 MET B CA 1
ATOM 4513 C C . MET B 1 267 ? 12.969 -6.438 -10.578 1 85.88 267 MET B C 1
ATOM 4515 O O . MET B 1 267 ? 12.906 -5.547 -11.43 1 85.88 267 MET B O 1
ATOM 4519 N N . GLN B 1 268 ? 13.992 -7.23 -10.445 1 83.69 268 GLN B N 1
ATOM 4520 C CA . GLN B 1 268 ? 15.109 -7.156 -11.375 1 83.69 268 GLN B CA 1
ATOM 4521 C C . GLN B 1 268 ? 14.812 -7.918 -12.656 1 83.69 268 GLN B C 1
ATOM 4523 O O . GLN B 1 268 ? 14.711 -9.148 -12.648 1 83.69 268 GLN B O 1
ATOM 4528 N N . PHE B 1 269 ? 14.789 -7.219 -13.742 1 81.25 269 PHE B N 1
ATOM 4529 C CA . PHE B 1 269 ? 14.633 -7.832 -15.055 1 81.25 269 PHE B CA 1
ATOM 4530 C C . PHE B 1 269 ? 15.961 -8.398 -15.555 1 81.25 269 PHE B C 1
ATOM 4532 O O . PHE B 1 269 ? 17.016 -8.055 -15.031 1 81.25 269 PHE B O 1
ATOM 4539 N N . ASN B 1 270 ? 15.867 -9.312 -16.5 1 89.62 270 ASN B N 1
ATOM 4540 C CA . ASN B 1 270 ? 17 -9.844 -17.234 1 89.62 270 ASN B CA 1
ATOM 4541 C C . ASN B 1 270 ? 17.984 -10.555 -16.312 1 89.62 270 ASN B C 1
ATOM 4543 O O . ASN B 1 270 ? 19.188 -10.281 -16.344 1 89.62 270 ASN B O 1
ATOM 4547 N N . LEU B 1 271 ? 17.453 -11.352 -15.453 1 93 271 LEU B N 1
ATOM 4548 C CA . LEU B 1 271 ? 18.312 -12.219 -14.656 1 93 271 LEU B CA 1
ATOM 4549 C C . LEU B 1 271 ? 19.141 -13.141 -15.547 1 93 271 LEU B C 1
ATOM 4551 O O . LEU B 1 271 ? 18.625 -13.703 -16.516 1 93 271 LEU B O 1
ATOM 4555 N N . ASP B 1 272 ? 20.422 -13.234 -15.188 1 93.56 272 ASP B N 1
ATOM 4556 C CA . ASP B 1 272 ? 21.219 -14.219 -15.914 1 93.56 272 ASP B CA 1
ATOM 4557 C C . ASP B 1 272 ? 21.062 -15.609 -15.32 1 93.56 272 ASP B C 1
ATOM 4559 O O . ASP B 1 272 ? 20.344 -15.789 -14.328 1 93.56 272 ASP B O 1
ATOM 4563 N N . LEU B 1 273 ? 21.625 -16.578 -15.992 1 95.12 273 LEU B N 1
ATOM 4564 C CA . LEU B 1 273 ? 21.422 -17.969 -15.602 1 95.12 273 LEU B CA 1
ATOM 4565 C C . LEU B 1 273 ? 21.938 -18.219 -14.188 1 95.12 273 LEU B C 1
ATOM 4567 O O . LEU B 1 273 ? 21.312 -18.938 -13.406 1 95.12 273 LEU B O 1
ATOM 4571 N N . LYS B 1 274 ? 23.016 -17.609 -13.844 1 96.12 274 LYS B N 1
ATOM 4572 C CA . LYS B 1 274 ? 23.594 -17.797 -12.516 1 96.12 274 LYS B CA 1
ATOM 4573 C C . LYS B 1 274 ? 22.656 -17.25 -11.438 1 96.12 274 LYS B C 1
ATOM 4575 O O . LYS B 1 274 ? 22.5 -17.859 -10.375 1 96.12 274 LYS B O 1
ATOM 4580 N N . GLN B 1 275 ? 22.062 -16.141 -11.672 1 95.75 275 GLN B N 1
ATOM 4581 C CA . GLN B 1 275 ? 21.125 -15.523 -10.734 1 95.75 275 GLN B CA 1
ATOM 4582 C C . GLN B 1 275 ? 19.875 -16.375 -10.578 1 95.75 275 GLN B C 1
ATOM 4584 O O . GLN B 1 275 ? 19.375 -16.547 -9.469 1 95.75 275 GLN B O 1
ATOM 4589 N N . LYS B 1 276 ? 19.391 -16.906 -11.688 1 96.56 276 LYS B N 1
ATOM 4590 C CA . LYS B 1 276 ? 18.219 -17.781 -11.641 1 96.56 276 LYS B CA 1
ATOM 4591 C C . LYS B 1 276 ? 18.5 -19.016 -10.805 1 96.56 276 LYS B C 1
ATOM 4593 O O . LYS B 1 276 ? 17.703 -19.391 -9.945 1 96.56 276 LYS B O 1
ATOM 4598 N N . GLU B 1 277 ? 19.641 -19.609 -11.031 1 97.12 277 GLU B N 1
ATOM 4599 C CA . GLU B 1 277 ? 20.047 -20.797 -10.297 1 97.12 277 GLU B CA 1
ATOM 4600 C C . GLU B 1 277 ? 20.234 -20.5 -8.812 1 97.12 277 GLU B C 1
ATOM 4602 O O . GLU B 1 277 ? 19.875 -21.297 -7.957 1 97.12 277 GLU B O 1
ATOM 4607 N N . TYR B 1 278 ? 20.859 -19.375 -8.617 1 96.5 278 TYR B N 1
ATOM 4608 C CA . TYR B 1 278 ? 21.047 -18.969 -7.23 1 96.5 278 TYR B CA 1
ATOM 4609 C C . TYR B 1 278 ? 19.719 -18.875 -6.496 1 96.5 278 TYR B C 1
ATOM 4611 O O . TYR B 1 278 ? 19.578 -19.391 -5.387 1 96.5 278 TYR B O 1
ATOM 4619 N N . LEU B 1 279 ? 18.75 -18.203 -7.094 1 96.75 279 LEU B N 1
ATOM 4620 C CA . LEU B 1 279 ? 17.422 -18.078 -6.496 1 96.75 279 LEU B CA 1
ATOM 4621 C C . LEU B 1 279 ? 16.797 -19.453 -6.281 1 96.75 279 LEU B C 1
ATOM 4623 O O . LEU B 1 279 ? 16.234 -19.719 -5.215 1 96.75 279 LEU B O 1
ATOM 4627 N N . PHE B 1 280 ? 16.906 -20.281 -7.281 1 97.88 280 PHE B N 1
ATOM 4628 C CA . PHE B 1 280 ? 16.406 -21.656 -7.188 1 97.88 280 PHE B CA 1
ATOM 4629 C C . PHE B 1 280 ? 17 -22.359 -5.973 1 97.88 280 PHE B C 1
ATOM 4631 O O . PHE B 1 280 ? 16.281 -22.984 -5.191 1 97.88 280 PHE B O 1
ATOM 4638 N N . GLU B 1 281 ? 18.234 -22.203 -5.754 1 97.75 281 GLU B N 1
ATOM 4639 C CA . GLU B 1 281 ? 18.938 -22.844 -4.648 1 97.75 281 GLU B CA 1
ATOM 4640 C C . GLU B 1 281 ? 18.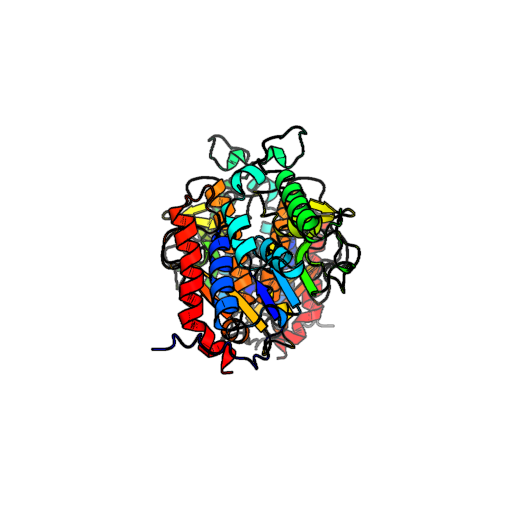531 -22.25 -3.307 1 97.75 281 GLU B C 1
ATOM 4642 O O . GLU B 1 281 ? 18.484 -22.953 -2.295 1 97.75 281 GLU B O 1
ATOM 4647 N N . CYS B 1 282 ? 18.312 -21 -3.271 1 96.75 282 CYS B N 1
ATOM 4648 C CA . CYS B 1 282 ? 17.812 -20.375 -2.051 1 96.75 282 CYS B CA 1
ATOM 4649 C C . CYS B 1 282 ? 16.531 -21.047 -1.582 1 96.75 282 CYS B C 1
ATOM 4651 O O . CYS B 1 282 ? 16.328 -21.25 -0.384 1 96.75 282 CYS B O 1
ATOM 4653 N N . GLY B 1 283 ? 15.664 -21.375 -2.572 1 97.62 283 GLY B N 1
ATOM 4654 C CA . GLY B 1 283 ? 14.438 -22.094 -2.248 1 97.62 283 GLY B CA 1
ATOM 4655 C C . GLY B 1 283 ? 14.68 -23.453 -1.622 1 97.62 283 GLY B C 1
ATOM 4656 O O . GLY B 1 283 ? 14.102 -23.766 -0.579 1 97.62 283 GLY B O 1
ATOM 4657 N N . ILE B 1 284 ? 15.578 -24.188 -2.215 1 97.94 284 ILE B N 1
ATOM 4658 C CA . ILE B 1 284 ? 15.914 -25.516 -1.725 1 97.94 284 ILE B CA 1
ATOM 4659 C C . ILE B 1 284 ? 16.469 -25.422 -0.306 1 97.94 284 ILE B C 1
ATOM 4661 O O . ILE B 1 284 ? 16 -26.125 0.598 1 97.94 284 ILE B O 1
ATOM 4665 N N . LYS B 1 285 ? 17.391 -24.531 -0.141 1 97.06 285 LYS B N 1
ATOM 4666 C CA . LYS B 1 285 ? 18.062 -24.375 1.145 1 97.06 285 LYS B CA 1
ATOM 4667 C C . LYS B 1 285 ? 17.078 -23.984 2.238 1 97.06 285 LYS B C 1
ATOM 4669 O O . LYS B 1 285 ? 17.141 -24.5 3.355 1 97.06 285 LYS B O 1
ATOM 4674 N N . SER B 1 286 ? 16.234 -23.078 1.939 1 96.38 286 SER B N 1
ATOM 4675 C CA . SER B 1 286 ? 15.273 -22.594 2.932 1 96.38 286 SER B CA 1
ATOM 4676 C C . SER B 1 286 ? 14.336 -23.719 3.381 1 96.38 286 SER B C 1
ATOM 4678 O O . SER B 1 286 ? 13.984 -23.797 4.559 1 96.38 286 SER B O 1
ATOM 4680 N N . VAL B 1 287 ? 13.906 -24.562 2.504 1 97.06 287 VAL B N 1
ATOM 4681 C CA . VAL B 1 287 ? 13.039 -25.688 2.852 1 97.06 287 VAL B CA 1
ATOM 4682 C C . VAL B 1 287 ? 13.789 -26.656 3.76 1 97.06 287 VAL B C 1
ATOM 4684 O O . VAL B 1 287 ? 13.266 -27.078 4.793 1 97.06 287 VAL B O 1
ATOM 4687 N N . LYS B 1 288 ? 14.977 -27.016 3.432 1 96.62 288 LYS B N 1
ATOM 4688 C CA . LYS B 1 288 ? 15.781 -27.938 4.234 1 96.62 288 LYS B CA 1
ATOM 4689 C C . LYS B 1 288 ? 15.922 -27.422 5.668 1 96.62 288 LYS B C 1
ATOM 4691 O O . LYS B 1 288 ? 15.93 -28.219 6.613 1 96.62 288 LYS B O 1
ATOM 4696 N N . GLN B 1 289 ? 15.93 -26.156 5.789 1 95.25 289 GLN B N 1
ATOM 4697 C CA . GLN B 1 289 ? 16.172 -25.547 7.094 1 95.25 289 GLN B CA 1
ATOM 4698 C C . GLN B 1 289 ? 14.883 -25.406 7.891 1 95.25 289 GLN B C 1
ATOM 4700 O O . GLN B 1 289 ? 14.906 -25.422 9.125 1 95.25 289 GLN B O 1
ATOM 4705 N N . GLN B 1 290 ? 13.773 -25.312 7.152 1 95.06 290 GLN B N 1
ATOM 4706 C CA . GLN B 1 290 ? 12.594 -24.828 7.871 1 95.06 290 GLN B CA 1
ATOM 4707 C C . GLN B 1 290 ? 11.484 -25.875 7.863 1 95.06 290 GLN B C 1
ATOM 4709 O O . GLN B 1 290 ? 10.555 -25.812 8.672 1 95.06 290 GLN B O 1
ATOM 4714 N N . ILE B 1 291 ? 11.5 -26.859 7.07 1 94 291 ILE B N 1
ATOM 4715 C CA . ILE B 1 291 ? 10.352 -27.703 6.766 1 94 291 ILE B CA 1
ATOM 4716 C C . ILE B 1 291 ? 10.016 -28.578 7.969 1 94 291 ILE B C 1
ATOM 4718 O O . ILE B 1 291 ? 8.852 -28.891 8.211 1 94 291 ILE B O 1
ATOM 4722 N N . ILE B 1 292 ? 10.93 -29.016 8.742 1 88.81 292 ILE B N 1
ATOM 4723 C CA . ILE B 1 292 ? 10.719 -29.938 9.852 1 88.81 292 ILE B CA 1
ATOM 4724 C C . ILE B 1 292 ? 9.797 -29.297 10.891 1 88.81 292 ILE B C 1
ATOM 4726 O O . ILE B 1 292 ? 8.945 -29.984 11.469 1 88.81 292 ILE B O 1
ATOM 4730 N N . LYS B 1 293 ? 9.914 -28.016 11.016 1 86.88 293 LYS B N 1
ATOM 4731 C CA . LYS B 1 293 ? 9.055 -27.312 11.969 1 86.88 293 LYS B CA 1
ATOM 4732 C C . LYS B 1 293 ? 7.602 -27.312 11.5 1 86.88 293 LYS B C 1
ATOM 4734 O O . LYS B 1 293 ? 6.68 -27.219 12.32 1 86.88 293 LYS B O 1
ATOM 4739 N N . LEU B 1 294 ? 7.383 -27.406 10.266 1 88.38 294 LEU B N 1
ATOM 4740 C CA . LEU B 1 294 ? 6.047 -27.312 9.695 1 88.38 294 LEU B CA 1
ATOM 4741 C C . LEU B 1 294 ? 5.367 -28.672 9.648 1 88.38 294 LEU B C 1
ATOM 4743 O O . LEU B 1 294 ? 4.137 -28.766 9.727 1 88.38 294 LEU B O 1
ATOM 4747 N N . ILE B 1 295 ? 6.082 -29.688 9.523 1 82.38 295 ILE B N 1
ATOM 4748 C CA . ILE B 1 295 ? 5.48 -31 9.336 1 82.38 295 ILE B CA 1
ATOM 4749 C C . ILE B 1 295 ? 5.359 -31.719 10.68 1 82.38 295 ILE B C 1
ATOM 4751 O O . ILE B 1 295 ? 4.52 -32.594 10.844 1 82.38 295 ILE B O 1
ATOM 4755 N N . ASN B 1 296 ? 6.199 -31.375 11.695 1 68.69 296 ASN B N 1
ATOM 4756 C CA . ASN B 1 296 ? 6.133 -32.031 13 1 68.69 296 ASN B CA 1
ATOM 4757 C C . ASN B 1 296 ? 5.055 -31.391 13.883 1 68.69 296 ASN B C 1
ATOM 4759 O O . ASN B 1 296 ? 4.801 -31.875 14.992 1 68.69 296 ASN B O 1
ATOM 4763 N N . HIS B 1 297 ? 4.383 -30.312 13.445 1 59.88 297 HIS B N 1
ATOM 4764 C CA . HIS B 1 297 ? 3.367 -29.703 14.305 1 59.88 297 HIS B CA 1
ATOM 4765 C C . HIS B 1 297 ? 1.98 -29.812 13.672 1 59.88 297 HIS B C 1
ATOM 4767 O O . HIS B 1 297 ? 1.842 -29.75 12.453 1 59.88 297 HIS B O 1
#

Solvent-accessible surface area (backbone atoms only — not comparable to full-atom values): 30291 Å² total; per-residue (Å²): 132,81,81,70,71,67,71,40,49,82,82,60,70,49,29,33,38,18,26,21,42,43,50,61,43,44,41,17,52,49,24,25,48,40,47,39,47,73,45,40,36,63,68,84,50,50,45,35,32,28,12,7,25,42,18,21,54,54,34,48,45,49,43,64,62,50,49,62,68,55,47,50,52,50,62,74,65,54,59,62,58,60,24,37,57,44,71,79,62,73,77,83,41,78,54,48,76,66,64,29,18,68,29,59,54,39,32,51,50,47,39,49,56,49,23,72,68,65,72,36,82,77,43,27,34,62,76,41,84,40,44,44,36,36,30,20,20,31,44,30,45,38,40,71,37,72,43,19,40,87,76,34,32,81,42,41,46,37,60,52,40,45,23,7,49,10,40,82,74,50,26,46,58,38,80,54,97,91,33,42,22,25,16,2,40,55,52,47,33,59,53,47,71,80,35,67,94,47,44,83,22,31,44,25,43,44,76,38,52,60,46,41,43,96,84,63,41,46,72,55,79,45,85,66,87,49,60,67,41,44,54,51,31,50,51,50,24,35,38,47,36,27,46,62,44,66,55,50,66,75,58,52,63,29,37,40,63,27,53,42,78,60,100,68,56,42,82,48,74,79,68,49,72,68,55,45,50,50,35,18,45,30,10,32,53,32,37,76,73,44,45,66,67,47,71,78,92,131,80,82,70,71,66,72,40,50,82,82,60,69,49,29,34,39,17,26,22,43,44,51,64,43,44,41,17,52,49,23,24,48,40,48,38,45,74,43,41,38,64,69,84,49,50,44,33,32,28,12,8,24,41,18,21,52,54,34,46,45,50,43,66,62,50,49,62,68,57,48,50,53,50,63,73,65,54,57,62,58,60,26,37,59,41,70,79,64,71,78,84,43,74,52,46,77,64,66,29,19,67,30,59,54,38,32,52,50,46,39,47,57,49,22,72,68,65,72,36,82,79,43,29,32,62,77,42,84,38,44,43,36,37,31,20,18,31,44,31,45,38,39,71,39,71,42,20,40,88,76,32,31,81,41,40,44,38,61,51,41,44,23,8,48,11,39,82,73,50,25,46,57,37,81,54,97,91,34,42,22,26,16,2,42,56,51,46,33,59,52,49,71,80,35,67,94,46,43,84,21,32,43,25,41,43,75,36,54,59,46,42,43,96,84,64,41,48,72,56,77,46,85,67,88,49,63,66,41,43,54,50,32,50,52,51,23,35,36,47,37,28,46,64,46,66,55,50,66,76,59,52,64,29,37,42,63,28,52,42,77,58,100,69,58,43,82,49,74,80,68,49,72,68,56,45,51,48,36,20,47,31,11,32,53,31,38,75,74,44,44,65,68,50,70,79,92

Organism: Acanthamoeba polyphaga mimivirus (NCBI:txid212035)

pLDDT: mean 88.58, std 14.61, range [30.38, 98.88]

InterPro domains:
  IPR002641 Patatin-like phospholipase domain [PF01734] (17-195)
  IPR002641 Patatin-like phospholipase domain [PS51635] (17-196)
  IPR016035 Acyl transferase/acyl hydrolase/lysophospholipase [SSF52151] (15-293)
  IPR052580 Probable Lipid Hydrolase [PTHR46394] (12-196)

Secondary structure (DSSP, 8-state):
---------TT----EEEE---GGGHHHHHHHHHHHHHHT--GGG--EEEE-THHHHHHHHHHHT--HHHHHHHHHH--HHHHHS-----S--TTGGGT-B--HHHHHHHHHHHHHHH--TT-BGGGSSSEEEEEEEETTTTEEEEEETTT-TTSBHHHHHHHHT--TTTBPPEEETTEEEEEGGGT-S-GGGGGGGGGGGEEEEEEEETTB-TTS-BSSPPP--SHHHHHHHHHHHHHHHHHHHH--HHHHTTEEEEEE-SS--TT--S--HHHHHHHHHHHHHHHHHHHHHHH--/---------TT----EEEE---GGGHHHHHHHHHHHHHHT--GGG--EEEE-THHHHHHHHHHHT--HHHHHHHHHH--HHHHH------S--TTGGGT-B--HHHHHHHHHHHHHHH--TT-BGGGSSSEEEEEEEETTTTEEEEEETTT-TTSBHHHHHHHHT--TTTBPPEEETTEEEEEGGGT-S-GGGGGGGGGGGEEEEEEEETTB-TTS-BSSPPP--SHHHHHHHHHHHHHHHHHHHH--HHHHTTEEEEEE-SS--TT--S--HHHHHHHHHHHHHHHHHHHHHHH--

Radius of gyration: 25.59 Å; Cα contacts (8 Å, |Δi|>4): 1222; chains: 2; bounding box: 58×83×65 Å

Foldseek 3Di:
DPPPLQPQPVPFLAAEEWEFDQALLLLLVLLQVCLCCSRHDPLVSHFEYEAFASGLLVLLCSQQPDDSVRVNVCSLPDQQQCLQQVPPPPDPPPLVVLVAGASPSVLVVSQVSSCVRLVDHLDFQLSTRGWYWYWKAWPVVGDIDIGTCVPPRNHRSSVSNVLQNAQPSHHAFDQDPNTTIHHRLQQPRTCLLVCVVPLLNYEYEEEDELQADPLGDGVDDDDDDDDVSVSVVVSVVSSSVNCSVSDDPSNVLRYQYQYDHDPDHSNDHDDDPVRSVSSSVSSNVSCVVRVCSSRVD/DPPPLQPQPVPFLAAEEWEFDQALLLLLVLLQVCLCCSRHDPLVSHFEYEAFASGLLVLLCSQQPDDSVRVNVCSLPDQQQCLQQVPPPPDPPPLVVLVAGASPSVLVVSQVSSCVRLVDHLDFQLSTRGWYWYWKAWPVVGAIDIGTCVPPRNHRSSVSNVLQNAQPSHHAFDQDPNTTIHHRLQQPRTCLLVCVVPLLNYEYEEEDELQADPLGDGVDDDDDDDDVSVSVVVSVVSSSVNCSVSDDPSNVLRYQYQYDHDPDHSNDHDDDPVRSVSSSVSSNVSCVVRVCSSRVD